Protein AF-0000000085276995 (afdb_homodimer)

Sequence (482 aa):
GLDKDREGLTKMKKVVKVMHSTGQGYVGSEVDMSDALRKLGDTGGRPEDKALGEAFHKFAVVIREHSQLLQQLITNQRNNLLHPLDSVLKGDLKGVKGDLKQPFEKAAKVYDAKFAKIEKEMKQQAKEAGFFKLEVDAAEIAEEMSKERKMFQLQMCDYLIKVNEIKTKKGVEFLQKLVEYYHAYCKYFEEGMKTWAHFGSYVSELSEKLRDVRHRQEEERRHLLATRKIISNSLSAEVKPGLDKDREGLTKMKKVVKVMHSTGQGYVGSEVDMSDALRKLGDTGGRPEDKALGEAFHKFAVVIREHSQLLQQLITNQRNNLLHPLDSVLKGDLKGVKGDLKQPFEKAAKVYDAKFAKIEKEMKQQAKEAGFFKLEVDAAEIAEEMSKERKMFQLQMCDYLIKVNEIKTKKGVEFLQKLVEYYHAYCKYFEEGMKTWAHFGSYVSELSEKLRDVRHRQEEERRHLLATRKIISNSLSAEVKP

Organism: Cherax quadricarinatus (NCBI:txid27406)

pLDDT: mean 89.67, std 9.66, range [50.62, 98.44]

Foldseek 3Di:
DLVVLLVVLVVQLVVLVVVLVVLVVVLVVLLVQLVVLQVVLVPDDDPLCNLVSVVSNLVSVLSNVLSVLSNQLSVLSCVLANVLSVCLNVPLSVQVPPPQVVQLVVLVVVLVVLLVVVVVVQVVVCVVVVNPDSPPPPVVSCVVSVVSVVSNVVSVVSNVVSVVVSCCSSPVSSVVSVVVSVVSVVVSVVVSVVSVVVCVVVVVVSVVSVVVVVVVVVVVVVVVVVVVVVVVVVVVVVPDD/DLVVLLVVLVVQLVVLVVVLVVLVVVLVVLLVQLVVLQVVLVPDDDPLCNLVSVVSNLVSVLSNVLSVLSNQLSVLSCVLANVLSVCLNVPLSVQVPPPQVVQLVVLVVVLVVLLVVVVVVQVVVCVVVVNPDSPPPPVVSCVVSVVSVVSNVVSVVSNVVSVVVSCCSSPVVSVVSVVVSVVSVVVSVVVSVVSVVVCVVVVVVSVVSVVVVVVVVVVVVVVVVVVVVVVVVVVVVVPDD

Radius of gyration: 40.92 Å; Cα contacts (8 Å, |Δi|>4): 448; chains: 2; bounding box: 48×136×98 Å

Solvent-accessible surface area (backbone atoms only — not comparable to full-atom values): 24206 Å² total; per-residue (Å²): 108,72,66,58,51,48,52,48,49,51,52,40,37,52,34,47,50,51,28,41,52,26,38,51,46,26,33,52,26,35,44,48,40,16,52,42,30,37,50,52,25,60,54,81,65,58,78,88,43,48,66,54,24,53,51,29,38,52,50,15,50,53,40,38,52,49,29,52,48,51,45,51,44,42,50,47,45,41,61,43,50,37,49,57,42,49,49,46,48,66,56,70,51,62,35,41,74,56,69,46,44,39,58,33,51,50,30,48,48,55,33,49,50,52,51,51,51,52,54,50,51,47,50,50,50,24,56,71,70,68,43,85,73,68,78,73,54,62,66,58,52,50,61,72,39,41,67,43,48,46,50,27,51,42,34,45,35,54,39,50,47,51,50,52,51,50,51,41,47,70,40,53,51,43,50,50,27,51,51,51,45,49,51,44,50,49,51,42,30,54,54,48,40,51,53,50,53,61,49,44,65,53,48,60,54,45,56,53,51,42,51,52,52,48,48,52,52,50,50,51,46,50,52,40,52,51,50,35,51,54,43,53,54,54,52,56,60,69,69,58,128,107,72,66,57,50,48,52,49,49,50,51,40,37,52,34,46,50,49,28,41,52,27,38,50,46,26,34,51,27,36,44,49,39,18,53,42,30,36,51,53,24,60,53,81,65,57,79,87,43,47,66,55,23,51,50,28,38,52,51,14,50,53,40,39,52,49,27,52,48,51,46,52,43,42,51,47,45,41,62,42,49,37,50,56,44,50,49,46,49,66,55,72,51,62,34,41,74,57,68,46,45,40,59,32,52,50,29,47,48,55,33,51,50,50,50,51,51,50,52,50,52,47,51,51,51,22,56,74,69,69,42,86,72,68,77,74,55,63,67,57,52,49,61,73,38,40,66,44,50,45,50,28,51,43,32,44,36,54,37,52,48,50,50,50,51,51,51,41,47,70,39,53,52,41,50,50,27,51,51,52,45,47,50,43,50,52,49,44,32,54,53,49,40,52,54,53,55,60,48,46,64,53,48,60,55,46,56,55,51,41,52,52,51,49,50,52,52,49,49,52,44,51,53,41,52,52,51,36,53,53,43,52,53,55,52,57,59,68,68,58,130

InterPro domains:
  IPR004148 BAR domain [PF16746] (7-224)
  IPR027267 AH/BAR domain superfamily [G3DSA:1.20.1270.60] (1-236)
  IPR027267 AH/BAR domain superfamily [SSF103657] (2-225)
  IPR043593 Arf-GAP with SH3 domain, ANK repeat and PH domain-containing protein [PTHR45854] (2-240)

Nearest PDB structures (foldseek):
  8a1g-assembly2_B  TM=7.274E-01  e=6.613E-05  Homo sapiens
  4nqi-assembly1_A  TM=5.346E-01  e=1.772E-04  Dictyostelium discoideum
  1wdz-assembly1_A  TM=6.131E-01  e=1.273E-03  Homo sapiens
  4nqi-assembly1_B  TM=5.354E-01  e=7.778E-04  Dictyostelium discoideum
  3ja6-assembly1_H  TM=4.550E-01  e=5.751E-01  Escherichia coli

Structure (mmCIF, N/CA/C/O backbone):
data_AF-0000000085276995-model_v1
#
loop_
_entity.id
_entity.type
_entity.pdbx_description
1 polymer 'BAR domain-containing protein'
#
loop_
_atom_site.group_PDB
_atom_site.id
_atom_site.type_symbol
_atom_site.label_atom_id
_atom_site.label_alt_id
_atom_site.label_comp_id
_atom_site.label_asym_id
_atom_site.label_entity_id
_atom_site.label_seq_id
_atom_site.pdbx_PDB_ins_code
_atom_site.Cartn_x
_atom_site.Cartn_y
_atom_site.Cartn_z
_atom_site.occupancy
_atom_site.B_iso_or_equiv
_atom_site.auth_seq_id
_atom_site.auth_comp_id
_atom_site.auth_asym_id
_atom_site.auth_atom_id
_atom_site.pdbx_PDB_model_num
ATOM 1 N N . GLY A 1 1 ? 4.07 26.172 21.719 1 76.19 1 GLY A N 1
ATOM 2 C CA . GLY A 1 1 ? 4.562 27.328 20.984 1 76.19 1 GLY A CA 1
ATOM 3 C C . GLY A 1 1 ? 4.844 27.016 19.516 1 76.19 1 GLY A C 1
ATOM 4 O O . GLY A 1 1 ? 4.613 25.906 19.062 1 76.19 1 GLY A O 1
ATOM 5 N N . LEU A 1 2 ? 5.238 27.984 18.734 1 81 2 LEU A N 1
ATOM 6 C CA . LEU A 1 2 ? 5.449 27.906 17.281 1 81 2 LEU A CA 1
ATOM 7 C C . LEU A 1 2 ? 6.535 26.875 16.953 1 81 2 LEU A C 1
ATOM 9 O O . LEU A 1 2 ? 6.484 26.234 15.906 1 81 2 LEU A O 1
ATOM 13 N N . ASP A 1 3 ? 7.43 26.688 17.859 1 81.31 3 ASP A N 1
ATOM 14 C CA . ASP A 1 3 ? 8.508 25.719 17.641 1 81.31 3 ASP A CA 1
ATOM 15 C C . ASP A 1 3 ? 7.984 24.297 17.703 1 81.31 3 ASP A C 1
ATOM 17 O O . ASP A 1 3 ? 8.383 23.438 16.891 1 81.31 3 ASP A O 1
ATOM 21 N N . LYS A 1 4 ? 7.211 24.062 18.672 1 83.12 4 LYS A N 1
ATOM 22 C CA . LYS A 1 4 ? 6.609 22.734 18.797 1 83.12 4 LYS A CA 1
ATOM 23 C C . LYS A 1 4 ? 5.703 22.438 17.609 1 83.12 4 LYS A C 1
ATOM 25 O O . LYS A 1 4 ? 5.66 21.297 17.125 1 83.12 4 LYS A O 1
ATOM 30 N N . ASP A 1 5 ? 5.016 23.438 17.156 1 85.06 5 ASP A N 1
ATOM 31 C CA . ASP A 1 5 ? 4.156 23.297 15.984 1 85.06 5 ASP A CA 1
ATOM 32 C C . ASP A 1 5 ? 4.973 22.938 14.742 1 85.06 5 ASP A C 1
ATOM 34 O O . ASP A 1 5 ? 4.582 22.062 13.969 1 85.06 5 ASP A O 1
ATOM 38 N N . ARG A 1 6 ? 6.078 23.641 14.602 1 87.44 6 ARG A N 1
ATOM 39 C CA . ARG A 1 6 ? 6.953 23.391 13.469 1 87.44 6 ARG A CA 1
ATOM 40 C C . ARG A 1 6 ? 7.48 21.953 13.5 1 87.44 6 ARG A C 1
ATOM 42 O O . ARG A 1 6 ? 7.52 21.281 12.469 1 87.44 6 ARG A O 1
ATOM 49 N N . GLU A 1 7 ? 7.836 21.531 14.656 1 88.5 7 GLU A N 1
ATOM 50 C CA . GLU A 1 7 ? 8.359 20.172 14.805 1 88.5 7 GLU A CA 1
ATOM 51 C C . GLU A 1 7 ? 7.301 19.125 14.477 1 88.5 7 GLU A C 1
ATOM 53 O O . GLU A 1 7 ? 7.582 18.156 13.773 1 88.5 7 GLU A O 1
ATOM 58 N N . GLY A 1 8 ? 6.133 19.344 15.023 1 90.12 8 GLY A N 1
ATOM 59 C CA . GLY A 1 8 ? 5.043 18.406 14.766 1 90.12 8 GLY A CA 1
ATOM 60 C C . GLY A 1 8 ? 4.656 18.344 13.305 1 90.12 8 GLY A C 1
ATOM 61 O O . GLY A 1 8 ? 4.441 17.25 12.766 1 90.12 8 GLY A O 1
ATOM 62 N N . LEU A 1 9 ? 4.605 19.453 12.664 1 92.19 9 LEU A N 1
ATOM 63 C CA . LEU A 1 9 ? 4.227 19.516 11.258 1 92.19 9 LEU A CA 1
ATOM 64 C C . LEU A 1 9 ? 5.332 18.938 10.375 1 92.19 9 LEU A C 1
ATOM 66 O O . LEU A 1 9 ? 5.055 18.328 9.344 1 92.19 9 LEU A O 1
ATOM 70 N N . THR A 1 10 ? 6.551 19.203 10.797 1 93.31 10 THR A N 1
ATOM 71 C CA . THR A 1 10 ? 7.68 18.641 10.062 1 93.31 10 THR A CA 1
ATOM 72 C C . THR A 1 10 ? 7.652 17.109 10.102 1 93.31 10 THR A C 1
ATOM 74 O O . THR A 1 10 ? 7.879 16.453 9.086 1 93.31 10 THR A O 1
ATOM 77 N N . LYS A 1 11 ? 7.383 16.625 11.273 1 94.94 11 LYS A N 1
ATOM 78 C CA . LYS A 1 11 ? 7.266 15.18 11.414 1 94.94 11 LYS A CA 1
ATOM 79 C C . LYS A 1 11 ? 6.117 14.641 10.562 1 94.94 11 LYS A C 1
ATOM 81 O O . LYS A 1 11 ? 6.262 13.617 9.891 1 94.94 11 LYS A O 1
ATOM 86 N N . MET A 1 12 ? 5.02 15.297 10.594 1 95.56 12 MET A N 1
ATOM 87 C CA . MET A 1 12 ? 3.867 14.883 9.797 1 95.56 12 MET A CA 1
ATOM 88 C C . MET A 1 12 ? 4.207 14.875 8.312 1 95.56 12 MET A C 1
ATOM 90 O O . MET A 1 12 ? 3.85 13.938 7.594 1 95.56 12 MET A O 1
ATOM 94 N N . LYS A 1 13 ? 4.828 15.906 7.879 1 95.5 13 LYS A N 1
ATOM 95 C CA . LYS A 1 13 ? 5.227 15.984 6.477 1 95.5 13 LYS A CA 1
ATOM 96 C C . LYS A 1 13 ? 6.102 14.797 6.086 1 95.5 13 LYS A C 1
ATOM 98 O O . LYS A 1 13 ? 5.902 14.195 5.031 1 95.5 13 LYS A O 1
ATOM 103 N N . LYS A 1 14 ? 7.059 14.484 6.93 1 96.81 14 LYS A N 1
ATOM 104 C CA . LYS A 1 14 ? 7.957 13.367 6.664 1 96.81 14 LYS A CA 1
ATOM 105 C C . LYS A 1 14 ? 7.188 12.055 6.559 1 96.81 14 LYS A C 1
ATOM 107 O O . LYS A 1 14 ? 7.434 11.258 5.656 1 96.81 14 LYS A O 1
ATOM 112 N N . VAL A 1 15 ? 6.336 11.867 7.473 1 97.06 15 VAL A N 1
ATOM 113 C CA . VAL A 1 15 ? 5.547 10.641 7.516 1 97.06 15 VAL A CA 1
ATOM 114 C C . VAL A 1 15 ? 4.691 10.531 6.254 1 97.06 15 VAL A C 1
ATOM 116 O O . VAL A 1 15 ? 4.594 9.461 5.652 1 97.06 15 VAL A O 1
ATOM 119 N N . VAL A 1 16 ? 4.023 11.617 5.883 1 96.88 16 VAL A N 1
ATOM 120 C CA . VAL A 1 16 ? 3.168 11.625 4.699 1 96.88 16 VAL A CA 1
ATOM 121 C C . VAL A 1 16 ? 4.008 11.359 3.453 1 96.88 16 VAL A C 1
ATOM 123 O O . VAL A 1 16 ? 3.568 10.648 2.545 1 96.88 16 VAL A O 1
ATOM 126 N N . LYS A 1 17 ? 5.18 11.93 3.408 1 96.88 17 LYS A N 1
ATOM 127 C CA . LYS A 1 17 ? 6.086 11.703 2.285 1 96.88 17 LYS A CA 1
ATOM 128 C C . LYS A 1 17 ? 6.469 10.227 2.176 1 96.88 17 LYS A C 1
ATOM 130 O O . LYS A 1 17 ? 6.473 9.664 1.081 1 96.88 17 LYS A O 1
ATOM 135 N N . VAL A 1 18 ? 6.844 9.609 3.242 1 97.56 18 VAL A N 1
ATOM 136 C CA . VAL A 1 18 ? 7.203 8.195 3.27 1 97.56 18 VAL A CA 1
ATOM 137 C C . VAL A 1 18 ? 6 7.348 2.863 1 97.56 18 VAL A C 1
ATOM 139 O O . VAL A 1 18 ? 6.137 6.379 2.115 1 97.56 18 VAL A O 1
ATOM 142 N N . MET A 1 19 ? 4.828 7.656 3.373 1 97.06 19 MET A N 1
ATOM 143 C CA . MET A 1 19 ? 3.605 6.938 3.021 1 97.06 19 MET A CA 1
ATOM 144 C C . MET A 1 19 ? 3.35 7 1.52 1 97.06 19 MET A C 1
ATOM 146 O O . MET A 1 19 ? 2.938 6.012 0.913 1 97.06 19 MET A O 1
ATOM 150 N N . HIS A 1 20 ? 3.537 8.188 0.96 1 97.12 20 HIS A N 1
ATOM 151 C CA . HIS A 1 20 ? 3.387 8.32 -0.484 1 97.12 20 HIS A CA 1
ATOM 152 C C . HIS A 1 20 ? 4.348 7.395 -1.223 1 97.12 20 HIS A C 1
ATOM 154 O O . HIS A 1 20 ? 3.951 6.699 -2.162 1 97.12 20 HIS A O 1
ATOM 160 N N . SER A 1 21 ? 5.59 7.406 -0.81 1 97.88 21 SER A N 1
ATOM 161 C CA . SER A 1 21 ? 6.617 6.605 -1.469 1 97.88 21 SER A CA 1
ATOM 162 C C . SER A 1 21 ? 6.328 5.113 -1.325 1 97.88 21 SER A C 1
ATOM 164 O O . SER A 1 21 ? 6.434 4.359 -2.295 1 97.88 21 SER A O 1
ATOM 166 N N . THR A 1 22 ? 6.043 4.691 -0.15 1 97.88 22 THR A N 1
ATOM 167 C CA . THR A 1 22 ? 5.734 3.285 0.078 1 97.88 22 THR A CA 1
ATOM 168 C C . THR A 1 22 ? 4.457 2.887 -0.654 1 97.88 22 THR A C 1
ATOM 170 O O . THR A 1 22 ? 4.359 1.78 -1.187 1 97.88 22 THR A O 1
ATOM 173 N N . GLY A 1 23 ? 3.453 3.773 -0.646 1 97.81 23 GLY A N 1
ATOM 174 C CA . GLY A 1 23 ? 2.248 3.525 -1.418 1 97.81 23 GLY A CA 1
ATOM 175 C C . GLY A 1 23 ? 2.514 3.346 -2.9 1 97.81 23 GLY A C 1
ATOM 176 O O . GLY A 1 23 ? 1.972 2.434 -3.529 1 97.81 23 GLY A O 1
ATOM 177 N N . GLN A 1 24 ? 3.4 4.199 -3.43 1 98 24 GLN A N 1
ATOM 178 C CA . GLN A 1 24 ? 3.779 4.09 -4.836 1 98 24 GLN A CA 1
ATOM 179 C C . GLN A 1 24 ? 4.492 2.77 -5.109 1 98 24 GLN A C 1
ATOM 181 O O . GLN A 1 24 ? 4.301 2.164 -6.168 1 98 24 GLN A O 1
ATOM 186 N N . GLY A 1 25 ? 5.328 2.416 -4.172 1 98 25 GLY A N 1
ATOM 187 C CA . GLY A 1 25 ? 5.984 1.124 -4.297 1 98 25 GLY A CA 1
ATOM 188 C C . GLY A 1 25 ? 5.012 -0.039 -4.332 1 98 25 GLY A C 1
ATOM 189 O O . GLY A 1 25 ? 5.164 -0.959 -5.137 1 98 25 GLY A O 1
ATOM 190 N N . TYR A 1 26 ? 4.051 -0.033 -3.496 1 98.06 26 TYR A N 1
ATOM 191 C CA . TYR A 1 26 ? 3.037 -1.081 -3.436 1 98.06 26 TYR A CA 1
ATOM 192 C C . TYR A 1 26 ? 2.227 -1.129 -4.727 1 98.06 26 TYR A C 1
ATOM 194 O O . TYR A 1 26 ? 1.979 -2.207 -5.273 1 98.06 26 TYR A O 1
ATOM 202 N N . VAL A 1 27 ? 1.837 0.038 -5.23 1 97.94 27 VAL A N 1
ATOM 203 C CA . VAL A 1 27 ? 1.12 0.122 -6.496 1 97.94 27 VAL A CA 1
ATOM 204 C C . VAL A 1 27 ? 1.968 -0.49 -7.613 1 97.94 27 VAL A C 1
ATOM 206 O O . VAL A 1 27 ? 1.466 -1.27 -8.422 1 97.94 27 VAL A O 1
ATOM 209 N N . GLY A 1 28 ? 3.203 -0.13 -7.633 1 98.19 28 GLY A N 1
ATOM 210 C CA . GLY A 1 28 ? 4.102 -0.68 -8.641 1 98.19 28 GLY A CA 1
ATOM 211 C C . GLY A 1 28 ? 4.203 -2.193 -8.578 1 98.19 28 GLY A C 1
ATOM 212 O O . GLY A 1 28 ? 4.246 -2.857 -9.617 1 98.19 28 GLY A O 1
ATOM 213 N N . SER A 1 29 ? 4.27 -2.715 -7.406 1 97.69 29 SER A N 1
ATOM 214 C CA . SER A 1 29 ? 4.363 -4.16 -7.246 1 97.69 29 SER A CA 1
ATOM 215 C C . SER A 1 29 ? 3.09 -4.855 -7.723 1 97.69 29 SER A C 1
ATOM 217 O O . SER A 1 29 ? 3.141 -5.973 -8.234 1 97.69 29 SER A O 1
ATOM 219 N N . GLU A 1 30 ? 1.932 -4.254 -7.551 1 97.25 30 GLU A N 1
ATOM 220 C CA . GLU A 1 30 ? 0.677 -4.793 -8.062 1 97.25 30 GLU A CA 1
ATOM 221 C C . GLU A 1 30 ? 0.681 -4.84 -9.586 1 97.25 30 GLU A C 1
ATOM 223 O O . GLU A 1 30 ? 0.177 -5.793 -10.188 1 97.25 30 GLU A O 1
ATOM 228 N N . VAL A 1 31 ? 1.204 -3.777 -10.164 1 98.44 31 VAL A N 1
ATOM 229 C CA . VAL A 1 31 ? 1.314 -3.734 -11.617 1 98.44 31 VAL A CA 1
ATOM 230 C C . VAL A 1 31 ? 2.221 -4.867 -12.102 1 98.44 31 VAL A C 1
ATOM 232 O O . VAL A 1 31 ? 1.893 -5.562 -13.062 1 98.44 31 VAL A O 1
ATOM 235 N N . ASP A 1 32 ? 3.287 -5.07 -11.383 1 98.38 32 ASP A N 1
ATOM 236 C CA . ASP A 1 32 ? 4.195 -6.164 -11.719 1 98.38 32 ASP A CA 1
ATOM 237 C C . ASP A 1 32 ? 3.496 -7.516 -11.586 1 98.38 32 ASP A C 1
ATOM 239 O O . ASP A 1 32 ? 3.736 -8.422 -12.391 1 98.38 32 ASP A O 1
ATOM 243 N N . MET A 1 33 ? 2.729 -7.648 -10.609 1 97.75 33 MET A N 1
ATOM 244 C CA . MET A 1 33 ? 1.966 -8.883 -10.422 1 97.75 33 MET A CA 1
ATOM 245 C C . MET A 1 33 ? 1.011 -9.109 -11.586 1 97.75 33 MET A C 1
ATOM 247 O O . MET A 1 33 ? 0.903 -10.227 -12.094 1 97.75 33 MET A O 1
ATOM 251 N N . SER A 1 34 ? 0.311 -8.055 -11.945 1 98.25 34 SER A N 1
ATOM 252 C CA . SER A 1 34 ? -0.581 -8.148 -13.094 1 98.25 34 SER A CA 1
ATOM 253 C C . SER A 1 34 ? 0.169 -8.617 -14.336 1 98.25 34 SER A C 1
ATOM 255 O O . SER A 1 34 ? -0.296 -9.516 -15.047 1 98.25 34 SER A O 1
ATOM 257 N N . ASP A 1 35 ? 1.327 -8.062 -14.57 1 98.12 35 ASP A N 1
ATOM 258 C CA . ASP A 1 35 ? 2.135 -8.43 -15.727 1 98.12 35 ASP A CA 1
ATOM 259 C C . ASP A 1 35 ? 2.584 -9.883 -15.648 1 98.12 35 ASP A C 1
ATOM 261 O O . ASP A 1 35 ? 2.594 -10.594 -16.656 1 98.12 35 ASP A O 1
ATOM 265 N N . ALA A 1 36 ? 3.008 -10.312 -14.469 1 96.94 36 ALA A N 1
ATOM 266 C CA . ALA A 1 36 ? 3.447 -11.695 -14.281 1 96.94 36 ALA A CA 1
ATOM 267 C C . ALA A 1 36 ? 2.303 -12.672 -14.523 1 96.94 36 ALA A C 1
ATOM 269 O O . ALA A 1 36 ? 2.5 -13.727 -15.133 1 96.94 36 ALA A O 1
ATOM 270 N N . LEU A 1 37 ? 1.107 -12.359 -14.094 1 96.94 37 LEU A N 1
ATOM 271 C CA . LEU A 1 37 ? -0.066 -13.195 -14.328 1 96.94 37 LEU A CA 1
ATOM 272 C C . LEU A 1 37 ? -0.385 -13.289 -15.812 1 96.94 37 LEU A C 1
ATOM 274 O O . LEU A 1 37 ? -0.716 -14.367 -16.312 1 96.94 37 LEU A O 1
ATOM 278 N N . ARG A 1 38 ? -0.286 -12.125 -16.469 1 96.5 38 ARG A N 1
ATOM 279 C CA . ARG A 1 38 ? -0.519 -12.109 -17.906 1 96.5 38 ARG A CA 1
ATOM 280 C C . ARG A 1 38 ? 0.452 -13.039 -18.625 1 96.5 38 ARG A C 1
ATOM 282 O O . ARG A 1 38 ? 0.052 -13.797 -19.516 1 96.5 38 ARG A O 1
ATOM 289 N N . LYS A 1 39 ? 1.675 -13 -18.25 1 94.06 39 LYS A N 1
ATOM 290 C CA . LYS A 1 39 ? 2.695 -13.844 -18.859 1 94.06 39 LYS A CA 1
ATOM 291 C C . LYS A 1 39 ? 2.438 -15.32 -18.578 1 94.06 39 LYS A C 1
ATOM 293 O O . LYS A 1 39 ? 2.648 -16.172 -19.438 1 94.06 39 LYS A O 1
ATOM 298 N N . LEU A 1 40 ? 2.027 -15.633 -17.359 1 92.12 40 LEU A N 1
ATOM 299 C CA . LEU A 1 40 ? 1.672 -17 -17.016 1 92.12 40 LEU A CA 1
ATOM 300 C C . LEU A 1 40 ? 0.517 -17.5 -17.875 1 92.12 40 LEU A C 1
ATOM 302 O O . LEU A 1 40 ? 0.497 -18.656 -18.297 1 92.12 40 LEU A O 1
ATOM 306 N N . GLY A 1 41 ? -0.422 -16.625 -18.125 1 92.31 41 GLY A N 1
ATOM 307 C CA . GLY A 1 41 ? -1.552 -16.969 -18.969 1 92.31 41 GLY A CA 1
ATOM 308 C C . GLY A 1 41 ? -1.163 -17.219 -20.406 1 92.31 41 GLY A C 1
ATOM 309 O O . GLY A 1 41 ? -1.85 -17.938 -21.125 1 92.31 41 GLY A O 1
ATOM 310 N N . ASP A 1 42 ? -0.058 -16.578 -20.781 1 89.19 42 ASP A N 1
ATOM 311 C CA . ASP A 1 42 ? 0.415 -16.688 -22.156 1 89.19 42 ASP A CA 1
ATOM 312 C C . ASP A 1 42 ? 1.222 -17.969 -22.359 1 89.19 42 ASP A C 1
ATOM 314 O O . ASP A 1 42 ? 1.457 -18.391 -23.484 1 89.19 42 ASP A O 1
ATOM 318 N N . THR A 1 43 ? 1.736 -18.438 -21.141 1 78.19 43 THR A N 1
ATOM 319 C CA . THR A 1 43 ? 2.59 -19.609 -21.266 1 78.19 43 THR A CA 1
ATOM 320 C C . THR A 1 43 ? 1.791 -20.812 -21.766 1 78.19 43 THR A C 1
ATOM 322 O O . THR A 1 43 ? 0.739 -21.141 -21.219 1 78.19 43 THR A O 1
ATOM 325 N N . GLY A 1 44 ? 1.736 -21.047 -23.031 1 63.41 44 GLY A N 1
ATOM 326 C CA . GLY A 1 44 ? 1.191 -22.078 -23.891 1 63.41 44 GLY A CA 1
ATOM 327 C C . GLY A 1 44 ? 0.851 -23.359 -23.141 1 63.41 44 GLY A C 1
ATOM 328 O O . GLY A 1 44 ? 1.41 -23.625 -22.078 1 63.41 44 GLY A O 1
ATOM 329 N N . GLY A 1 45 ? -0.437 -23.891 -23.062 1 65.81 45 GLY A N 1
ATOM 330 C CA . GLY A 1 45 ? -0.918 -25.188 -22.625 1 65.81 45 GLY A CA 1
ATOM 331 C C . GLY A 1 45 ? -1.725 -25.922 -23.672 1 65.81 45 GLY A C 1
ATOM 332 O O . GLY A 1 45 ? -1.788 -25.484 -24.828 1 65.81 45 GLY A O 1
ATOM 333 N N . ARG A 1 46 ? -1.937 -27.062 -23.312 1 73.56 46 ARG A N 1
ATOM 334 C CA . ARG A 1 46 ? -2.811 -27.828 -24.188 1 73.56 46 ARG A CA 1
ATOM 335 C C . ARG A 1 46 ? -4.105 -27.078 -24.484 1 73.56 46 ARG A C 1
ATOM 337 O O . ARG A 1 46 ? -4.551 -26.266 -23.672 1 73.56 46 ARG A O 1
ATOM 344 N N . PRO A 1 47 ? -4.516 -27.172 -25.609 1 76.19 47 PRO A N 1
ATOM 345 C CA . PRO A 1 47 ? -5.785 -26.531 -25.953 1 76.19 47 PRO A CA 1
ATOM 346 C C . PRO A 1 47 ? -6.859 -26.734 -24.891 1 76.19 47 PRO A C 1
ATOM 348 O O . PRO A 1 47 ? -7.684 -25.844 -24.656 1 76.19 47 PRO A O 1
ATOM 351 N N . GLU A 1 48 ? -6.785 -27.766 -24.234 1 75 48 GLU A N 1
ATOM 352 C CA . GLU A 1 48 ? -7.809 -28.094 -23.234 1 75 48 GLU A CA 1
ATOM 353 C C . GLU A 1 48 ? -7.641 -27.25 -21.969 1 75 48 GLU A C 1
ATOM 355 O O . GLU A 1 48 ? -8.57 -27.141 -21.172 1 75 48 GLU A O 1
ATOM 360 N N . ASP A 1 49 ? -6.484 -26.656 -21.906 1 77.81 49 ASP A N 1
ATOM 361 C CA . ASP A 1 49 ? -6.195 -25.875 -20.703 1 77.81 49 ASP A CA 1
ATOM 362 C C . ASP A 1 49 ? -6.281 -24.391 -21 1 77.81 49 ASP A C 1
ATOM 364 O O . ASP A 1 49 ? -5.781 -23.562 -20.219 1 77.81 49 ASP A O 1
ATOM 368 N N . LYS A 1 50 ? -6.879 -24.078 -22.125 1 85.75 50 LYS A N 1
ATOM 369 C CA . LYS A 1 50 ? -7.004 -22.688 -22.531 1 85.75 50 LYS A CA 1
ATOM 370 C C . LYS A 1 50 ? -7.746 -21.859 -21.484 1 85.75 50 LYS A C 1
ATOM 372 O O . LYS A 1 50 ? -7.465 -20.672 -21.297 1 85.75 50 LYS A O 1
ATOM 377 N N . ALA A 1 51 ? -8.68 -22.516 -20.812 1 88.31 51 ALA A N 1
ATOM 378 C CA . ALA A 1 51 ? -9.477 -21.844 -19.797 1 88.31 51 ALA A CA 1
ATOM 379 C C . ALA A 1 51 ? -8.594 -21.344 -18.656 1 88.31 51 ALA A C 1
ATOM 381 O O . ALA A 1 51 ? -8.883 -20.312 -18.031 1 88.31 51 ALA A O 1
ATOM 382 N N . LEU A 1 52 ? -7.535 -22.031 -18.359 1 92.44 52 LEU A N 1
ATOM 383 C CA . LEU A 1 52 ? -6.617 -21.641 -17.297 1 92.44 52 LEU A CA 1
ATOM 384 C C . LEU A 1 52 ? -5.883 -20.344 -17.656 1 92.44 52 LEU A C 1
ATOM 386 O O . LEU A 1 52 ? -5.75 -19.453 -16.828 1 92.44 52 LEU A O 1
ATOM 390 N N . GLY A 1 53 ? -5.434 -20.344 -18.906 1 93.31 53 GLY A N 1
ATOM 391 C CA . GLY A 1 53 ? -4.773 -19.125 -19.359 1 93.31 53 GLY A CA 1
ATOM 392 C C . GLY A 1 53 ? -5.668 -17.906 -19.312 1 93.31 53 GLY A C 1
ATOM 393 O O . GLY A 1 53 ? -5.227 -16.828 -18.906 1 93.31 53 GLY A O 1
ATOM 394 N N . GLU A 1 54 ? -6.887 -18.062 -19.719 1 94.25 54 GLU A N 1
ATOM 395 C CA . GLU A 1 54 ? -7.863 -16.969 -19.688 1 94.25 54 GLU A CA 1
ATOM 396 C C . GLU A 1 54 ? -8.094 -16.5 -18.25 1 94.25 54 GLU A C 1
ATOM 398 O O . GLU A 1 54 ? -8.266 -15.297 -18.016 1 94.25 54 GLU A O 1
ATOM 403 N N . ALA A 1 55 ? -8.125 -17.453 -17.344 1 95.88 55 ALA A N 1
ATOM 404 C CA . ALA A 1 55 ? -8.32 -17.109 -15.938 1 95.88 55 ALA A CA 1
ATOM 405 C C . ALA A 1 55 ? -7.188 -16.219 -15.422 1 95.88 55 ALA A C 1
ATOM 407 O O . ALA A 1 55 ? -7.43 -15.219 -14.75 1 95.88 55 ALA A O 1
ATOM 408 N N . PHE A 1 56 ? -5.953 -16.562 -15.805 1 96.5 56 PHE A N 1
ATOM 409 C CA . PHE A 1 56 ? -4.805 -15.742 -15.422 1 96.5 56 PHE A CA 1
ATOM 410 C C . PHE A 1 56 ? -4.926 -14.336 -15.992 1 96.5 56 PHE A C 1
ATOM 412 O O . PHE A 1 56 ? -4.625 -13.352 -15.305 1 96.5 56 PHE A O 1
ATOM 419 N N . HIS A 1 57 ? -5.418 -14.273 -17.219 1 96.94 57 HIS A N 1
ATOM 420 C CA . HIS A 1 57 ? -5.586 -12.977 -17.859 1 96.94 57 HIS A CA 1
ATOM 421 C C . HIS A 1 57 ? -6.637 -12.141 -17.141 1 96.94 57 HIS A C 1
ATOM 423 O O . HIS A 1 57 ? -6.461 -10.93 -16.953 1 96.94 57 HIS A O 1
ATOM 429 N N . LYS A 1 58 ? -7.703 -12.742 -16.734 1 97.31 58 LYS A N 1
ATOM 430 C CA . LYS A 1 58 ? -8.766 -12.031 -16.047 1 97.31 58 LYS A CA 1
ATOM 431 C C . LYS A 1 58 ? -8.281 -11.508 -14.688 1 97.31 58 LYS A C 1
ATOM 433 O O . LYS A 1 58 ? -8.609 -10.383 -14.305 1 97.31 58 LYS A O 1
ATOM 438 N N . PHE A 1 59 ? -7.527 -12.336 -14.023 1 97.88 59 PHE A N 1
ATOM 439 C CA . PHE A 1 59 ? -6.953 -11.891 -12.758 1 97.88 59 PHE A CA 1
ATOM 4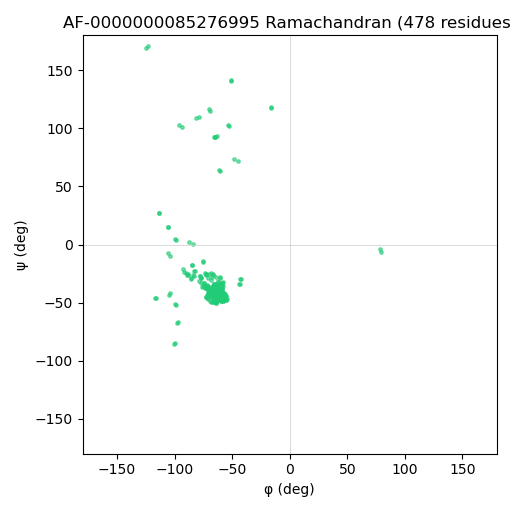40 C C . PHE A 1 59 ? -5.98 -10.742 -12.977 1 97.88 59 PHE A C 1
ATOM 442 O O . PHE A 1 59 ? -5.934 -9.797 -12.18 1 97.88 59 PHE A O 1
ATOM 449 N N . ALA A 1 60 ? -5.176 -10.891 -14.039 1 98.06 60 ALA A N 1
ATOM 450 C CA . ALA A 1 60 ? -4.242 -9.812 -14.359 1 98.06 60 ALA A CA 1
ATOM 451 C C . ALA A 1 60 ? -4.977 -8.492 -14.562 1 98.06 60 ALA A C 1
ATOM 453 O O . ALA A 1 60 ? -4.551 -7.453 -14.055 1 98.06 60 ALA A O 1
ATOM 454 N N . VAL A 1 61 ? -6.082 -8.531 -15.234 1 98.19 61 VAL A N 1
ATOM 455 C CA . VAL A 1 61 ? -6.848 -7.336 -15.57 1 98.19 61 VAL A CA 1
ATOM 456 C C . VAL A 1 61 ? -7.414 -6.711 -14.297 1 98.19 61 VAL A C 1
ATOM 458 O O . VAL A 1 61 ? -7.293 -5.504 -14.086 1 98.19 61 VAL A O 1
ATOM 461 N N . VAL A 1 62 ? -8.047 -7.52 -13.461 1 98.06 62 VAL A N 1
ATOM 462 C CA . VAL A 1 62 ? -8.711 -6.973 -12.281 1 98.06 62 VAL A CA 1
ATOM 463 C C . VAL A 1 62 ? -7.664 -6.41 -11.312 1 98.06 62 VAL A C 1
ATOM 465 O O . VAL A 1 62 ? -7.906 -5.398 -10.648 1 98.06 62 VAL A O 1
ATOM 468 N N . ILE A 1 63 ? -6.508 -7.043 -11.219 1 97.88 63 ILE A N 1
ATOM 469 C CA . ILE A 1 63 ? -5.438 -6.562 -10.352 1 97.88 63 ILE A CA 1
ATOM 470 C C . ILE A 1 63 ? -4.906 -5.23 -10.883 1 97.88 63 ILE A C 1
ATOM 472 O O . ILE A 1 63 ? -4.605 -4.32 -10.109 1 97.88 63 ILE A O 1
ATOM 476 N N . ARG A 1 64 ? -4.828 -5.145 -12.188 1 98.12 64 ARG A N 1
ATOM 477 C CA . ARG A 1 64 ? -4.426 -3.891 -12.812 1 98.12 64 ARG A CA 1
ATOM 478 C C . ARG A 1 64 ? -5.426 -2.781 -12.508 1 98.12 64 ARG A C 1
ATOM 480 O O . ARG A 1 64 ? -5.035 -1.649 -12.211 1 98.12 64 ARG A O 1
ATOM 487 N N . GLU A 1 65 ? -6.652 -3.1 -12.609 1 97.94 65 GLU A N 1
ATOM 488 C CA . GLU A 1 65 ? -7.699 -2.137 -12.289 1 97.94 65 GLU A CA 1
ATOM 489 C C . GLU A 1 65 ? -7.598 -1.671 -10.844 1 97.94 65 GLU A C 1
ATOM 491 O O . GLU A 1 65 ? -7.719 -0.477 -10.555 1 97.94 65 GLU A O 1
ATOM 496 N N . HIS A 1 66 ? -7.406 -2.625 -10.016 1 97.88 66 HIS A N 1
ATOM 497 C CA . HIS A 1 66 ? -7.266 -2.273 -8.609 1 97.88 66 HIS A CA 1
ATOM 498 C C . HIS A 1 66 ? -6.051 -1.381 -8.383 1 97.88 66 HIS A C 1
ATOM 500 O O . HIS A 1 66 ? -6.109 -0.436 -7.59 1 97.88 66 HIS A O 1
ATOM 506 N N . SER A 1 67 ? -4.934 -1.696 -9.062 1 98 67 SER A N 1
ATOM 507 C CA . SER A 1 67 ? -3.73 -0.885 -8.914 1 98 67 SER A CA 1
ATOM 508 C C . SER A 1 67 ? -3.986 0.562 -9.328 1 98 67 SER A C 1
ATOM 510 O O . SER A 1 67 ? -3.428 1.488 -8.734 1 98 67 SER A O 1
ATOM 512 N N . GLN A 1 68 ? -4.824 0.803 -10.289 1 98.19 68 GLN A N 1
ATOM 513 C CA . GLN A 1 68 ? -5.172 2.146 -10.742 1 98.19 68 GLN A CA 1
ATOM 514 C C . GLN A 1 68 ? -5.98 2.889 -9.68 1 98.19 68 GLN A C 1
ATOM 516 O O . GLN A 1 68 ? -5.789 4.086 -9.469 1 98.19 68 GLN A O 1
ATOM 521 N N . LEU A 1 69 ? -6.91 2.172 -9.062 1 97.5 69 LEU A N 1
ATOM 522 C CA . LEU A 1 69 ? -7.691 2.762 -7.98 1 97.5 69 LEU A CA 1
ATOM 523 C C . LEU A 1 69 ? -6.793 3.17 -6.82 1 97.5 69 LEU A C 1
ATOM 525 O O . LEU A 1 69 ? -6.938 4.266 -6.273 1 97.5 69 LEU A O 1
ATOM 529 N N . LEU A 1 70 ? -5.902 2.264 -6.5 1 97.56 70 LEU A N 1
ATOM 530 C CA . LEU A 1 70 ? -4.969 2.537 -5.414 1 97.56 70 LEU A CA 1
ATOM 531 C C . LEU A 1 70 ? -4.066 3.721 -5.758 1 97.56 70 LEU A C 1
ATOM 533 O O . LEU A 1 70 ? -3.77 4.551 -4.895 1 97.56 70 LEU A O 1
ATOM 537 N N . GLN A 1 71 ? -3.641 3.795 -7.004 1 98.12 71 GLN A N 1
ATOM 538 C CA . GLN A 1 71 ? -2.816 4.906 -7.465 1 98.12 71 GLN A CA 1
ATOM 539 C C . GLN A 1 71 ? -3.531 6.242 -7.27 1 98.12 71 GLN A C 1
ATOM 541 O O . GLN A 1 71 ? -2.908 7.234 -6.895 1 98.12 71 GLN A O 1
ATOM 546 N N . GLN A 1 72 ? -4.809 6.242 -7.559 1 97.69 72 GLN A N 1
ATOM 547 C CA . GLN A 1 72 ? -5.598 7.457 -7.371 1 97.69 72 GLN A CA 1
ATOM 548 C C . GLN A 1 72 ? -5.637 7.867 -5.902 1 97.69 72 GLN A C 1
ATOM 550 O O . GLN A 1 72 ? -5.539 9.055 -5.582 1 97.69 72 GLN A O 1
ATOM 555 N N . LEU A 1 73 ? -5.785 6.938 -5.02 1 97.19 73 LEU A N 1
ATOM 556 C CA . LEU A 1 73 ? -5.801 7.211 -3.588 1 97.19 73 LEU A CA 1
ATOM 557 C C . LEU A 1 73 ? -4.465 7.781 -3.127 1 97.19 73 LEU A C 1
ATOM 559 O O . LEU A 1 73 ? -4.434 8.766 -2.379 1 97.19 73 LEU A O 1
ATOM 563 N N . ILE A 1 74 ? -3.369 7.203 -3.584 1 97.12 74 ILE A N 1
ATOM 564 C CA . ILE A 1 74 ? -2.027 7.629 -3.201 1 97.12 74 ILE A CA 1
ATOM 565 C C . ILE A 1 74 ? -1.768 9.039 -3.723 1 97.12 74 ILE A C 1
ATOM 567 O O . ILE A 1 74 ? -1.182 9.867 -3.021 1 97.12 74 ILE A O 1
ATOM 571 N N . THR A 1 75 ? -2.246 9.289 -4.922 1 95.69 75 THR A N 1
ATOM 572 C CA . THR A 1 75 ? -2.1 10.625 -5.504 1 95.69 75 THR A CA 1
ATOM 573 C C . THR A 1 75 ? -2.893 11.656 -4.703 1 95.69 75 THR A C 1
ATOM 575 O O . THR A 1 75 ? -2.406 12.758 -4.449 1 95.69 75 THR A O 1
ATOM 578 N N . ASN A 1 76 ? -4.105 11.312 -4.34 1 94.88 76 ASN A N 1
ATOM 579 C CA . ASN A 1 76 ? -4.926 12.195 -3.52 1 94.88 76 ASN A CA 1
ATOM 580 C C . ASN A 1 76 ? -4.266 12.484 -2.176 1 94.88 76 ASN A C 1
ATOM 582 O O . ASN A 1 76 ? -4.309 13.617 -1.693 1 94.88 76 ASN A O 1
ATOM 586 N N . GLN A 1 77 ? -3.689 11.492 -1.601 1 94.44 77 GLN A N 1
ATOM 587 C CA . GLN A 1 77 ? -2.984 11.656 -0.333 1 94.44 77 GLN A CA 1
ATOM 588 C C . GLN A 1 77 ? -1.896 12.719 -0.443 1 94.44 77 GLN A C 1
ATOM 590 O O . GLN A 1 77 ? -1.807 13.617 0.401 1 94.44 77 GLN A O 1
ATOM 595 N N . ARG A 1 78 ? -1.115 12.648 -1.456 1 93.31 78 ARG A N 1
ATOM 596 C CA . ARG A 1 78 ? -0.037 13.602 -1.676 1 93.31 78 ARG A CA 1
ATOM 597 C C . ARG A 1 78 ? -0.587 15.016 -1.853 1 93.31 78 ARG A C 1
ATOM 599 O O . ARG A 1 78 ? -0.108 15.961 -1.219 1 93.31 78 ARG A O 1
ATOM 606 N N . ASN A 1 79 ? -1.606 15.117 -2.615 1 92.62 79 ASN A N 1
ATOM 607 C CA . ASN A 1 79 ? -2.172 16.422 -2.949 1 92.62 79 ASN A CA 1
ATOM 608 C C . ASN A 1 79 ? -2.873 17.047 -1.749 1 92.62 79 ASN A C 1
ATOM 610 O O . ASN A 1 79 ? -2.795 18.266 -1.546 1 92.62 79 ASN A O 1
ATOM 614 N N . ASN A 1 80 ? -3.502 16.25 -0.971 1 93.5 80 ASN A N 1
ATOM 615 C CA . ASN A 1 80 ? -4.316 16.766 0.125 1 93.5 80 ASN A CA 1
ATOM 616 C C . ASN A 1 80 ? -3.5 16.906 1.408 1 93.5 80 ASN A C 1
ATOM 618 O O . ASN A 1 80 ? -3.803 17.766 2.248 1 93.5 80 ASN A O 1
ATOM 622 N N . LEU A 1 81 ? -2.471 16.172 1.525 1 95.38 81 LEU A N 1
ATOM 623 C CA . LEU A 1 81 ? -1.79 16.188 2.814 1 95.38 81 LEU A CA 1
ATOM 624 C C . LEU A 1 81 ? -0.372 16.734 2.676 1 95.38 81 LEU A C 1
ATOM 626 O O . LEU A 1 81 ? 0.046 17.594 3.453 1 95.38 81 LEU A O 1
ATOM 630 N N . LEU A 1 82 ? 0.319 16.281 1.702 1 94 82 LEU A N 1
ATOM 631 C CA . LEU A 1 82 ? 1.728 16.656 1.59 1 94 82 LEU A CA 1
ATOM 632 C C . LEU A 1 82 ? 1.88 18.109 1.151 1 94 82 LEU A C 1
ATOM 634 O O . LEU A 1 82 ? 2.641 18.859 1.757 1 94 82 LEU A O 1
ATOM 638 N N . HIS A 1 83 ? 1.144 18.562 0.169 1 90.19 83 HIS A N 1
ATOM 639 C CA . HIS A 1 83 ? 1.297 19.906 -0.405 1 90.19 83 HIS A CA 1
ATOM 640 C C . HIS A 1 83 ? 0.956 20.984 0.614 1 90.19 83 HIS A C 1
ATOM 642 O O . HIS A 1 83 ? 1.723 21.922 0.799 1 90.19 83 HIS A O 1
ATOM 648 N N . PRO A 1 84 ? -0.135 20.844 1.314 1 89.94 84 PRO A N 1
ATOM 649 C CA . PRO A 1 84 ? -0.449 21.844 2.332 1 89.94 84 PRO A CA 1
ATOM 650 C C . PRO A 1 84 ? 0.593 21.906 3.445 1 89.94 84 PRO A C 1
ATOM 652 O O . PRO A 1 84 ? 0.928 22.984 3.928 1 89.94 84 PRO A O 1
ATOM 655 N N . LEU A 1 85 ? 1.076 20.75 3.814 1 92.19 85 LEU A N 1
ATOM 656 C CA . LEU A 1 85 ? 2.1 20.703 4.855 1 92.19 85 LEU A CA 1
ATOM 657 C C . LEU A 1 85 ? 3.379 21.391 4.387 1 92.19 85 LEU A C 1
ATOM 659 O O . LEU A 1 85 ? 4 22.141 5.145 1 92.19 85 LEU A O 1
ATOM 663 N N . ASP A 1 86 ? 3.713 21.203 3.15 1 90.06 86 ASP A N 1
ATOM 664 C CA . ASP A 1 86 ? 4.883 21.859 2.559 1 90.06 86 ASP A CA 1
ATOM 665 C C . ASP A 1 86 ? 4.723 23.375 2.535 1 90.06 86 ASP A C 1
ATOM 667 O O . ASP A 1 86 ? 5.664 24.109 2.846 1 90.06 86 ASP A O 1
ATOM 671 N N . SER A 1 87 ? 3.568 23.797 2.213 1 87 87 SER A N 1
ATOM 672 C CA . SER A 1 87 ? 3.285 25.234 2.1 1 87 87 SER A CA 1
ATOM 673 C C . SER A 1 87 ? 3.408 25.922 3.449 1 87 87 SER A C 1
ATOM 675 O O . SER A 1 87 ? 4.012 27 3.549 1 87 87 SER A O 1
ATOM 677 N N . VAL A 1 88 ? 2.893 25.312 4.504 1 87.06 88 VAL A N 1
ATOM 678 C CA . VAL A 1 88 ? 2.914 25.906 5.832 1 87.06 88 VAL A CA 1
ATOM 679 C C . VAL A 1 88 ? 4.348 25.953 6.355 1 87.06 88 VAL A C 1
ATOM 681 O O . VAL A 1 88 ? 4.773 26.953 6.941 1 87.06 88 VAL A O 1
ATOM 684 N N . LEU A 1 89 ? 5.074 24.969 6.133 1 88.94 89 LEU A N 1
ATOM 685 C CA . LEU A 1 89 ? 6.422 24.844 6.676 1 88.94 89 LEU A CA 1
ATOM 686 C C . LEU A 1 89 ? 7.391 25.75 5.918 1 88.94 89 LEU A C 1
ATOM 688 O O . LEU A 1 89 ? 8.297 26.328 6.516 1 88.94 89 LEU A O 1
ATOM 692 N N . LYS A 1 90 ? 7.23 25.922 4.633 1 85.31 90 LYS A N 1
ATOM 693 C CA . LYS A 1 90 ? 8.125 26.75 3.816 1 85.31 90 LYS A CA 1
ATOM 694 C C . LYS A 1 90 ? 7.742 28.219 3.893 1 85.31 90 LYS A C 1
ATOM 696 O O . LYS A 1 90 ? 8.594 29.094 3.725 1 85.31 90 LYS A O 1
ATOM 701 N N . GLY A 1 91 ? 6.523 28.484 4.148 1 80.56 91 GLY A N 1
ATOM 702 C CA . GLY A 1 91 ? 6.055 29.859 4.199 1 80.56 91 GLY A CA 1
ATOM 703 C C . GLY A 1 91 ? 5.996 30.422 5.609 1 80.56 91 GLY A C 1
ATOM 704 O O . GLY A 1 91 ? 6.938 31.078 6.062 1 80.56 91 GLY A O 1
ATOM 705 N N . ASP A 1 92 ? 5.203 29.953 6.34 1 72.69 92 ASP A N 1
ATOM 706 C CA . ASP A 1 92 ? 4.824 30.609 7.59 1 72.69 92 ASP A CA 1
ATOM 707 C C . ASP A 1 92 ? 5.785 30.234 8.719 1 72.69 92 ASP A C 1
ATOM 709 O O . ASP A 1 92 ? 6.043 31.047 9.609 1 72.69 92 ASP A O 1
ATOM 713 N N . LEU A 1 93 ? 6.344 29.031 8.617 1 76.75 93 LEU A N 1
ATOM 714 C CA . LEU A 1 93 ? 7.117 28.578 9.766 1 76.75 93 LEU A CA 1
ATOM 715 C C . LEU A 1 93 ? 8.609 28.656 9.484 1 76.75 93 LEU A C 1
ATOM 717 O O . LEU A 1 93 ? 9.43 28.5 10.398 1 76.75 93 LEU A O 1
ATOM 721 N N . LYS A 1 94 ? 9.078 28.953 8.242 1 70.31 94 LYS A N 1
ATOM 722 C CA . LYS A 1 94 ? 10.5 29.062 7.926 1 70.31 94 LYS A CA 1
ATOM 723 C C . LYS A 1 94 ? 11.156 30.188 8.742 1 70.31 94 LYS A C 1
ATOM 725 O O . LYS A 1 94 ? 12.281 30.031 9.211 1 70.31 94 LYS A O 1
ATOM 730 N N . GLY A 1 95 ? 10.461 31.25 8.992 1 66.69 95 GLY A N 1
ATOM 731 C CA . GLY A 1 95 ? 11.109 32.406 9.578 1 66.69 95 GLY A CA 1
ATOM 732 C C . GLY A 1 95 ? 10.641 32.719 10.992 1 66.69 95 GLY A C 1
ATOM 733 O O . GLY A 1 95 ? 10.734 33.844 11.453 1 66.69 95 GLY A O 1
ATOM 734 N N . VAL A 1 96 ? 10.18 31.703 11.719 1 67.5 96 VAL A N 1
ATOM 735 C CA . VAL A 1 96 ? 9.586 31.953 13.023 1 67.5 96 VAL A CA 1
ATOM 736 C C . VAL A 1 96 ? 10.617 32.562 13.953 1 67.5 96 VAL A C 1
ATOM 738 O O . VAL A 1 96 ? 10.352 33.594 14.594 1 67.5 96 VAL A O 1
ATOM 741 N N . LYS A 1 97 ? 11.773 32.062 13.922 1 63.69 97 LYS A N 1
ATOM 742 C CA . LYS A 1 97 ? 12.758 32.625 14.844 1 63.69 97 LYS A CA 1
ATOM 743 C C . LYS A 1 97 ? 13.297 33.969 14.336 1 63.69 97 LYS A C 1
ATOM 745 O O . LYS A 1 97 ? 13.531 34.875 15.117 1 63.69 97 LYS A O 1
ATOM 750 N N . GLY A 1 98 ? 13.383 34.094 13.133 1 71.25 98 GLY A N 1
ATOM 751 C CA . GLY A 1 98 ? 14.008 35.281 12.578 1 71.25 98 GLY A CA 1
ATOM 752 C C . GLY A 1 98 ? 13.008 36.344 12.133 1 71.25 98 GLY A C 1
ATOM 753 O O . GLY A 1 98 ? 12.812 37.344 12.812 1 71.25 98 GLY A O 1
ATOM 754 N N . ASP A 1 99 ? 12.203 35.969 11.445 1 72.5 99 ASP A N 1
ATOM 755 C CA . ASP A 1 99 ? 11.398 36.969 10.727 1 72.5 99 ASP A CA 1
ATOM 756 C C . ASP A 1 99 ? 10.148 37.312 11.516 1 72.5 99 ASP A C 1
ATOM 758 O O . ASP A 1 99 ? 9.672 38.469 11.438 1 72.5 99 ASP A O 1
ATOM 762 N N . LEU A 1 100 ? 9.758 36.406 12.43 1 77.19 100 LEU A N 1
ATOM 763 C CA . LEU A 1 100 ? 8.477 36.656 13.086 1 77.19 100 LEU A CA 1
ATOM 764 C C . LEU A 1 100 ? 8.703 37.156 14.508 1 77.19 100 LEU A C 1
ATOM 766 O O . LEU A 1 100 ? 8.141 38.188 14.898 1 77.19 100 LEU A O 1
ATOM 770 N N . LYS A 1 101 ? 9.578 36.625 15.266 1 81.44 101 LYS A N 1
ATOM 771 C CA . LYS A 1 101 ? 9.758 36.938 16.688 1 81.44 101 LYS A CA 1
ATOM 772 C C . LYS A 1 101 ? 10.734 38.094 16.859 1 81.44 101 LYS A C 1
ATOM 774 O O . LYS A 1 101 ? 10.617 38.875 17.812 1 81.44 101 LYS A O 1
ATOM 779 N N . GLN A 1 102 ? 11.602 38.281 15.961 1 87.69 102 GLN A N 1
ATOM 780 C CA . GLN A 1 102 ? 12.695 39.219 16.141 1 87.69 102 GLN A CA 1
ATOM 781 C C . GLN A 1 102 ? 12.18 40.656 16.172 1 87.69 102 GLN A C 1
ATOM 783 O O . GLN A 1 102 ? 12.57 41.438 17.047 1 87.69 102 GLN A O 1
ATOM 788 N N . PRO A 1 103 ? 11.359 41.031 15.203 1 88.31 103 PRO A N 1
ATOM 789 C CA . PRO A 1 103 ? 10.844 42.406 15.273 1 88.31 103 PRO A CA 1
ATOM 790 C C . PRO A 1 103 ? 10.078 42.688 16.562 1 88.31 103 PRO A C 1
ATOM 792 O O . PRO A 1 103 ? 10.188 43.781 17.125 1 88.31 103 PRO A O 1
ATOM 795 N N . PHE A 1 104 ? 9.367 41.75 16.984 1 88.31 104 PHE A N 1
ATOM 796 C CA . PHE A 1 104 ? 8.609 41.875 18.219 1 88.31 104 PHE A CA 1
ATOM 797 C C . PHE A 1 104 ? 9.539 42 19.422 1 88.31 104 PHE A C 1
ATOM 799 O O . PHE A 1 104 ? 9.359 42.875 20.25 1 88.31 104 PHE A O 1
ATOM 806 N N . GLU A 1 105 ? 10.523 41.188 19.484 1 89.12 105 GLU A N 1
ATOM 807 C CA . GLU A 1 105 ? 11.484 41.188 20.578 1 89.12 105 GLU A CA 1
ATOM 808 C C . GLU A 1 105 ? 12.297 42.5 20.594 1 89.12 105 GLU A C 1
ATOM 810 O O . GLU A 1 105 ? 12.586 43.031 21.656 1 89.12 105 GLU A O 1
ATOM 815 N N . LYS A 1 106 ? 12.656 42.938 19.406 1 92.25 106 LYS A N 1
ATOM 816 C CA . LYS A 1 106 ? 13.406 44.188 19.297 1 92.25 106 LYS A CA 1
ATOM 817 C C . LYS A 1 106 ? 12.586 45.344 19.797 1 92.25 106 LYS A C 1
ATOM 819 O O . LYS A 1 106 ? 13.102 46.219 20.531 1 92.25 106 LYS A O 1
ATOM 824 N N . ALA A 1 107 ? 11.344 45.375 19.375 1 92.25 107 ALA A N 1
ATOM 825 C CA . ALA A 1 107 ? 10.469 46.469 19.812 1 92.25 107 ALA A CA 1
ATOM 826 C C . ALA A 1 107 ? 10.25 46.406 21.328 1 92.25 107 ALA A C 1
ATOM 828 O O . ALA A 1 107 ? 10.18 47.469 21.984 1 92.25 107 ALA A O 1
ATOM 829 N N . ALA A 1 108 ? 10.156 45.219 21.844 1 90.81 108 ALA A N 1
ATOM 830 C CA . ALA A 1 108 ? 10 45.031 23.281 1 90.81 108 ALA A CA 1
ATOM 831 C C . ALA A 1 108 ? 11.234 45.531 24.047 1 90.81 108 ALA A C 1
ATOM 833 O O . ALA A 1 108 ? 11.109 46.188 25.078 1 90.81 108 ALA A O 1
ATOM 834 N N . LYS A 1 109 ? 12.383 45.281 23.5 1 94.19 109 LYS A N 1
ATOM 835 C CA . LYS A 1 109 ? 13.633 45.75 24.109 1 94.19 109 LYS A CA 1
ATOM 836 C C . LYS A 1 109 ? 13.758 47.25 24.078 1 94.19 109 LYS A C 1
ATOM 838 O O . LYS A 1 109 ? 14.203 47.875 25.047 1 94.19 109 LYS A O 1
ATOM 843 N N . VAL A 1 110 ? 13.438 47.875 22.938 1 93.5 110 VAL A N 1
ATOM 844 C CA . VAL A 1 110 ? 13.508 49.312 22.781 1 93.5 110 VAL A CA 1
ATOM 845 C C . VAL A 1 110 ? 12.562 50 23.766 1 93.5 110 VAL A C 1
ATOM 847 O O . VAL A 1 110 ? 12.906 51 24.375 1 93.5 110 VAL A O 1
ATOM 850 N N . TYR A 1 111 ? 11.406 49.438 23.922 1 91.75 111 TYR A N 1
ATOM 851 C CA . TYR A 1 111 ? 10.414 49.938 24.859 1 91.75 111 TYR A CA 1
ATOM 852 C C . TYR A 1 111 ? 10.922 49.844 26.297 1 91.75 111 TYR A C 1
ATOM 854 O O . TYR A 1 111 ? 10.867 50.812 27.031 1 91.75 111 TYR A O 1
ATOM 862 N N . ASP A 1 112 ? 11.484 48.719 26.672 1 92.75 112 ASP A N 1
ATOM 863 C CA . ASP A 1 112 ? 11.992 48.5 28.016 1 92.75 112 ASP A CA 1
ATOM 864 C C . ASP A 1 112 ? 13.188 49.406 28.297 1 92.75 112 ASP A C 1
ATOM 866 O O . ASP A 1 112 ? 13.328 49.938 29.406 1 92.75 112 ASP A O 1
ATOM 870 N N . ALA A 1 113 ? 14.047 49.531 27.328 1 93.44 113 ALA A N 1
ATOM 871 C CA . ALA A 1 113 ? 15.227 50.375 27.484 1 93.44 113 ALA A CA 1
ATOM 872 C C . ALA A 1 113 ? 14.836 51.844 27.719 1 93.44 113 ALA A C 1
ATOM 874 O O . ALA A 1 113 ? 15.43 52.531 28.547 1 93.44 113 ALA A O 1
ATOM 875 N N . LYS A 1 114 ? 13.922 52.312 26.969 1 92.38 114 LYS A N 1
ATOM 876 C CA . LYS A 1 114 ? 13.469 53.688 27.125 1 92.38 114 LYS A CA 1
ATOM 877 C C . LYS A 1 114 ? 12.805 53.875 28.484 1 92.38 114 LYS A C 1
ATOM 879 O O . LYS A 1 114 ? 13.008 54.906 29.125 1 92.38 114 LYS A O 1
ATOM 884 N N . PHE A 1 115 ? 12.047 52.875 28.859 1 88.31 115 PHE A N 1
ATOM 885 C CA . PHE A 1 115 ? 11.391 52.938 30.156 1 88.31 115 PHE A CA 1
ATOM 886 C C . PHE A 1 115 ? 12.422 53.031 31.281 1 88.31 115 PHE A C 1
ATOM 888 O O . PHE A 1 115 ? 12.281 53.812 32.219 1 88.31 115 PHE A O 1
ATOM 895 N N . ALA A 1 116 ? 13.406 52.25 31.172 1 90.19 116 ALA A N 1
ATOM 896 C CA . ALA A 1 116 ? 14.469 52.25 32.188 1 90.19 116 ALA A CA 1
ATOM 897 C C . ALA A 1 116 ? 15.203 53.594 32.219 1 90.19 116 ALA A C 1
ATOM 899 O O . ALA A 1 116 ? 15.555 54.094 33.281 1 90.19 116 ALA A O 1
ATOM 900 N N . LYS A 1 117 ? 15.422 54.125 31.047 1 91.25 117 LYS A N 1
ATOM 901 C CA . LYS A 1 117 ? 16.109 55.406 30.953 1 91.25 117 LYS A CA 1
ATOM 902 C C . LYS A 1 117 ? 15.281 56.531 31.594 1 91.25 117 LYS A C 1
ATOM 904 O O . LYS A 1 117 ? 15.812 57.344 32.344 1 91.25 117 LYS A O 1
ATOM 909 N N . ILE A 1 118 ? 14.008 56.469 31.344 1 87.62 118 ILE A N 1
ATOM 910 C CA . ILE A 1 118 ? 13.109 57.5 31.875 1 87.62 118 ILE A CA 1
ATOM 911 C C . ILE A 1 118 ? 13.016 57.344 33.406 1 87.62 118 ILE A C 1
ATOM 913 O O . ILE A 1 118 ? 13.031 58.344 34.125 1 87.62 118 ILE A O 1
ATOM 917 N N . GLU A 1 119 ? 12.945 56.125 33.812 1 83.5 119 GLU A N 1
ATOM 918 C CA . GLU A 1 119 ? 12.883 55.844 35.25 1 83.5 119 GLU A CA 1
ATOM 919 C C . GLU A 1 119 ? 14.133 56.344 35.969 1 83.5 119 GLU A C 1
ATOM 921 O O . GLU A 1 119 ? 14.055 56.969 37.031 1 83.5 119 GLU A O 1
ATOM 926 N N . LYS A 1 120 ? 15.25 56.156 35.344 1 86.31 120 LYS A N 1
ATOM 927 C CA . LYS A 1 120 ? 16.516 56.594 35.906 1 86.31 120 LYS A CA 1
ATOM 928 C C . LYS A 1 120 ? 16.609 58.125 35.969 1 86.31 120 LYS A C 1
ATOM 930 O O . LYS A 1 120 ? 17.062 58.688 36.938 1 86.31 120 LYS A O 1
ATOM 935 N N . GLU A 1 121 ? 16.188 58.719 34.875 1 85.88 121 GLU A N 1
ATOM 936 C CA . GLU A 1 121 ? 16.234 60.188 34.781 1 85.88 121 GLU A CA 1
ATOM 937 C C . GLU A 1 121 ? 15.297 60.812 35.812 1 85.88 121 GLU A C 1
ATOM 939 O O . GLU A 1 121 ? 15.633 61.844 36.406 1 85.88 121 GLU A O 1
ATOM 944 N N . MET A 1 122 ? 14.242 60.188 36.062 1 81.19 122 MET A N 1
ATOM 945 C CA . MET A 1 122 ? 13.273 60.719 37.031 1 81.19 122 MET A CA 1
ATOM 946 C C . MET A 1 122 ? 13.781 60.562 38.438 1 81.19 122 MET A C 1
ATOM 948 O O . MET A 1 122 ? 13.586 61.469 39.281 1 81.19 122 MET A O 1
ATOM 952 N N . LYS A 1 123 ? 14.398 59.531 38.656 1 81 123 LYS A N 1
ATOM 953 C CA . LYS A 1 123 ? 14.984 59.312 39.969 1 81 123 LYS A CA 1
ATOM 954 C C . LYS A 1 123 ? 16.109 60.312 40.25 1 81 123 LYS A C 1
ATOM 956 O O . LYS A 1 123 ? 16.234 60.812 41.375 1 81 123 LYS A O 1
ATOM 961 N N . GLN A 1 124 ? 16.891 60.594 39.188 1 84.88 124 GLN A N 1
ATOM 962 C CA . GLN A 1 124 ? 17.984 61.531 39.344 1 84.88 124 GLN A CA 1
ATOM 963 C C . GLN A 1 124 ? 17.453 62.938 39.562 1 84.88 124 GLN A C 1
ATOM 965 O O . GLN A 1 124 ? 17.984 63.688 40.375 1 84.88 124 GLN A O 1
ATOM 970 N N . GLN A 1 125 ? 16.453 63.25 38.844 1 82.44 125 GLN A N 1
ATOM 971 C CA . GLN A 1 125 ? 15.852 64.562 38.969 1 82.44 125 GLN A CA 1
ATOM 972 C C . GLN A 1 125 ? 15.227 64.75 40.344 1 82.44 125 GLN A C 1
ATOM 974 O O . GLN A 1 125 ? 15.32 65.812 40.938 1 82.44 125 GLN A O 1
ATOM 979 N N . ALA A 1 126 ? 14.586 63.688 40.844 1 79.31 126 ALA A N 1
ATOM 980 C CA . ALA A 1 126 ? 13.992 63.719 42.156 1 79.31 126 ALA A CA 1
ATOM 981 C C . ALA A 1 126 ? 15.062 63.875 43.25 1 79.31 126 ALA A C 1
ATOM 983 O O . ALA A 1 126 ? 14.875 64.625 44.219 1 79.31 126 ALA A O 1
ATOM 984 N N . LYS A 1 127 ? 16.078 63.219 43.031 1 80.56 127 LYS A N 1
ATOM 985 C CA . LYS A 1 127 ? 17.188 63.312 43.969 1 80.56 127 LYS A CA 1
ATOM 986 C C . LYS A 1 127 ? 17.781 64.75 44 1 80.56 127 LYS A C 1
ATOM 988 O O . LYS A 1 127 ? 18.078 65.25 45.062 1 80.56 127 LYS A O 1
ATOM 993 N N . GLU A 1 128 ? 17.938 65.25 42.844 1 82 128 GLU A N 1
ATOM 994 C CA . GLU A 1 128 ? 18.516 66.625 42.719 1 82 128 GLU A CA 1
ATOM 995 C C . GLU A 1 128 ? 17.562 67.688 43.25 1 82 128 GLU A C 1
ATOM 997 O O . GLU A 1 128 ? 18.016 68.688 43.75 1 82 128 GLU A O 1
ATOM 1002 N N . ALA A 1 129 ? 16.297 67.438 43.156 1 78.25 129 ALA A N 1
ATOM 1003 C CA . ALA A 1 129 ? 15.305 68.438 43.625 1 78.25 129 ALA A CA 1
ATOM 1004 C C . ALA A 1 129 ? 15.016 68.25 45.125 1 78.25 129 ALA A C 1
ATOM 1006 O O . ALA A 1 129 ? 14.266 69 45.719 1 78.25 129 ALA A O 1
ATOM 1007 N N . GLY A 1 130 ? 15.68 67.312 45.812 1 73.12 130 GLY A N 1
ATOM 1008 C CA . GLY A 1 130 ? 15.531 67.125 47.219 1 73.12 130 GLY A CA 1
ATOM 1009 C C . GLY A 1 130 ? 14.266 66.375 47.594 1 73.12 130 GLY A C 1
ATOM 1010 O O . GLY A 1 130 ? 13.82 66.375 48.75 1 73.12 130 GLY A O 1
ATOM 1011 N N . PHE A 1 131 ? 13.445 66.062 46.656 1 63 131 PHE A N 1
ATOM 1012 C CA . PHE A 1 131 ? 12.188 65.375 46.938 1 63 131 PHE A CA 1
ATOM 1013 C C . PHE A 1 131 ? 12.406 63.875 47.094 1 63 131 PHE A C 1
ATOM 1015 O O . PHE A 1 131 ? 13.211 63.281 46.375 1 63 131 PHE A O 1
ATOM 1022 N N . PHE A 1 132 ? 12.297 63.406 48.25 1 57.91 132 PHE A N 1
ATOM 1023 C CA . PHE A 1 132 ? 12.445 61.969 48.594 1 57.91 132 PHE A CA 1
ATOM 1024 C C . PHE A 1 132 ? 11.492 61.125 47.75 1 57.91 132 PHE A C 1
ATOM 1026 O O . PHE A 1 132 ? 11.758 59.938 47.531 1 57.91 132 PHE A O 1
ATOM 1033 N N . LYS A 1 133 ? 10.086 61.594 47.656 1 59.03 133 LYS A N 1
ATOM 1034 C CA . LYS A 1 133 ? 9.125 60.688 47.031 1 59.03 133 LYS A CA 1
ATOM 1035 C C . LYS A 1 133 ? 8.984 61 45.531 1 59.03 133 LYS A C 1
ATOM 1037 O O . LYS A 1 133 ? 8.766 62.156 45.156 1 59.03 133 LYS A O 1
ATOM 1042 N N . LEU A 1 134 ? 9.555 60.312 44.625 1 55.97 134 LEU A N 1
ATOM 1043 C CA . LEU A 1 134 ? 9.469 60.312 43.156 1 55.97 134 LEU A CA 1
ATOM 1044 C C . LEU A 1 134 ? 8.016 60.375 42.719 1 55.97 134 LEU A C 1
ATOM 1046 O O . LEU A 1 134 ? 7.242 59.438 42.938 1 55.97 134 LEU A O 1
ATOM 1050 N N . GLU A 1 135 ? 7.336 61.5 42.875 1 56.5 135 GLU A N 1
ATOM 1051 C CA . GLU A 1 135 ? 6.016 61.531 42.25 1 56.5 135 GLU A CA 1
ATOM 1052 C C . GLU A 1 135 ? 6.109 61.344 40.75 1 56.5 135 GLU A C 1
ATOM 1054 O O . GLU A 1 135 ? 6.34 62.312 40 1 56.5 135 GLU A O 1
ATOM 1059 N N . VAL A 1 136 ? 6.578 60.219 40.312 1 62 136 VAL A N 1
ATOM 1060 C CA . VAL A 1 136 ? 6.59 59.875 38.906 1 62 136 VAL A CA 1
ATOM 1061 C C . VAL A 1 136 ? 5.188 60.031 38.312 1 62 136 VAL A C 1
ATOM 1063 O O . VAL A 1 136 ? 4.242 59.375 38.781 1 62 136 VAL A O 1
ATOM 1066 N N . ASP A 1 137 ? 4.934 61.156 37.562 1 72.44 137 ASP A N 1
ATOM 1067 C CA . ASP A 1 137 ? 3.662 61.344 36.844 1 72.44 137 ASP A CA 1
ATOM 1068 C C . ASP A 1 137 ? 3.49 60.312 35.75 1 72.44 137 ASP A C 1
ATOM 1070 O O . ASP A 1 137 ? 4.133 60.438 34.688 1 72.44 137 ASP A O 1
ATOM 1074 N N . ALA A 1 138 ? 2.887 59.281 36.031 1 76.25 138 ALA A N 1
ATOM 1075 C CA . ALA A 1 138 ? 2.611 58.188 35.125 1 76.25 138 ALA A CA 1
ATOM 1076 C C . ALA A 1 138 ? 2.143 58.688 33.781 1 76.25 138 ALA A C 1
ATOM 1078 O O . ALA A 1 138 ? 2.473 58.094 32.719 1 76.25 138 ALA A O 1
ATOM 1079 N N . ALA A 1 139 ? 1.449 59.75 33.812 1 80.75 139 ALA A N 1
ATOM 1080 C CA . ALA A 1 139 ? 0.949 60.344 32.562 1 80.75 139 ALA A CA 1
ATOM 1081 C C . ALA A 1 139 ? 2.09 60.906 31.734 1 80.75 139 ALA A C 1
ATOM 1083 O O . ALA A 1 139 ? 2.082 60.781 30.5 1 80.75 139 ALA A O 1
ATOM 1084 N N . GLU A 1 140 ? 3.055 61.531 32.344 1 78.31 140 GLU A N 1
ATOM 1085 C CA . GLU A 1 140 ? 4.191 62.094 31.625 1 78.31 140 GLU A CA 1
ATOM 1086 C C . GLU A 1 140 ? 5.062 61 31.031 1 78.31 140 GLU A C 1
ATOM 1088 O O . GLU A 1 140 ? 5.551 61.125 29.906 1 78.31 140 GLU A O 1
ATOM 1093 N N . ILE A 1 141 ? 5.207 60 31.812 1 80.88 141 ILE A N 1
ATOM 1094 C CA . ILE A 1 141 ? 5.992 58.875 31.328 1 80.88 141 ILE A CA 1
ATOM 1095 C C . ILE A 1 141 ? 5.297 58.25 30.125 1 80.88 141 ILE A C 1
ATOM 1097 O O . ILE A 1 141 ? 5.941 57.906 29.125 1 80.88 141 ILE A O 1
ATOM 1101 N N . ALA A 1 142 ? 3.982 58.094 30.234 1 83 142 ALA A N 1
ATOM 1102 C CA . ALA A 1 142 ? 3.203 57.5 29.156 1 83 142 ALA A CA 1
ATOM 1103 C C . ALA A 1 142 ? 3.326 58.312 27.859 1 83 142 ALA A C 1
ATOM 1105 O O . ALA A 1 142 ? 3.393 57.75 26.766 1 83 142 ALA A O 1
ATOM 1106 N N . GLU A 1 143 ? 3.359 59.594 28.078 1 84.25 143 GLU A N 1
ATOM 1107 C CA . GLU A 1 143 ? 3.48 60.469 26.906 1 84.25 143 GLU A CA 1
ATOM 1108 C C . GLU A 1 143 ? 4.871 60.375 26.281 1 84.25 143 GLU A C 1
ATOM 1110 O O . GLU A 1 143 ? 5.004 60.344 25.062 1 84.25 143 GLU A O 1
ATOM 1115 N N . GLU A 1 144 ? 5.836 60.219 27.141 1 84.56 144 GLU A N 1
ATOM 1116 C CA . GLU A 1 144 ? 7.207 60.156 26.641 1 84.56 144 GLU A CA 1
ATOM 1117 C C . GLU A 1 144 ? 7.465 58.812 25.938 1 84.56 144 GLU A C 1
ATOM 1119 O O . GLU A 1 144 ? 8.273 58.75 25.016 1 84.56 144 GLU A O 1
ATOM 1124 N N . MET A 1 145 ? 6.695 57.875 26.359 1 89.94 145 MET A N 1
ATOM 1125 C CA . MET A 1 145 ? 6.926 56.531 25.859 1 89.94 145 MET A CA 1
ATOM 1126 C C . MET A 1 145 ? 5.961 56.188 24.734 1 89.94 145 MET A C 1
ATOM 1128 O O . MET A 1 145 ? 5.941 55.062 24.234 1 89.94 145 MET A O 1
ATOM 1132 N N . SER A 1 146 ? 5.188 57.156 24.359 1 89 146 SER A N 1
ATOM 1133 C CA . SER A 1 146 ? 4.074 56.906 23.438 1 89 146 SER A CA 1
ATOM 1134 C C . SER A 1 146 ? 4.555 56.281 22.141 1 89 146 SER A C 1
ATOM 1136 O O . SER A 1 146 ? 3.984 55.281 21.688 1 89 146 SER A O 1
ATOM 1138 N N . LYS A 1 147 ? 5.625 56.75 21.547 1 89.38 147 LYS A N 1
ATOM 1139 C CA . LYS A 1 147 ? 6.129 56.219 20.266 1 89.38 147 LYS A CA 1
ATOM 1140 C C . LYS A 1 147 ? 6.613 54.781 20.406 1 89.38 147 LYS A C 1
ATOM 1142 O O . LYS A 1 147 ? 6.25 53.938 19.609 1 89.38 147 LYS A O 1
ATOM 1147 N N . GLU A 1 148 ? 7.375 54.531 21.422 1 90.62 148 GLU A N 1
ATOM 1148 C CA . GLU A 1 148 ? 7.918 53.188 21.641 1 90.62 148 GLU A CA 1
ATOM 1149 C C . GLU A 1 148 ? 6.812 52.188 21.984 1 90.62 148 GLU A C 1
ATOM 1151 O O . GLU A 1 148 ? 6.871 51.031 21.578 1 90.62 148 GLU A O 1
ATOM 1156 N N . ARG A 1 149 ? 5.832 52.688 22.734 1 91.56 149 ARG A N 1
ATOM 1157 C CA . ARG A 1 149 ? 4.691 51.844 23.078 1 91.56 149 ARG A CA 1
ATOM 1158 C C . ARG A 1 149 ? 3.906 51.438 21.844 1 91.56 149 ARG A C 1
ATOM 1160 O O . ARG A 1 149 ? 3.557 50.281 21.672 1 91.56 149 ARG A O 1
ATOM 1167 N N . LYS A 1 150 ? 3.672 52.406 21.016 1 93.12 150 LYS A N 1
ATOM 1168 C CA . LYS A 1 150 ? 2.906 52.125 19.797 1 93.12 150 LYS A CA 1
ATOM 1169 C C . LYS A 1 150 ? 3.668 51.219 18.859 1 93.12 150 LYS A C 1
ATOM 1171 O O . LYS A 1 150 ? 3.07 50.344 18.203 1 93.12 150 LYS A O 1
ATOM 1176 N N . MET A 1 151 ? 4.934 51.375 18.797 1 92.25 151 MET A N 1
ATOM 1177 C CA . MET A 1 151 ? 5.75 50.5 17.953 1 92.25 151 MET A CA 1
ATOM 1178 C C . MET A 1 151 ? 5.719 49.062 18.469 1 92.25 151 MET A C 1
ATOM 1180 O O . MET A 1 151 ? 5.633 48.125 17.688 1 92.25 151 MET A O 1
ATOM 1184 N N . PHE A 1 152 ? 5.773 48.906 19.75 1 93.5 152 PHE A N 1
ATOM 1185 C CA . PHE A 1 152 ? 5.695 47.594 20.375 1 93.5 152 PHE A CA 1
ATOM 1186 C C . PHE A 1 152 ? 4.348 46.938 20.078 1 93.5 152 PHE A C 1
ATOM 1188 O O . PHE A 1 152 ? 4.289 45.781 19.719 1 93.5 152 PHE A O 1
ATOM 1195 N N . GLN A 1 153 ? 3.338 47.719 20.25 1 93.44 153 GLN A N 1
ATOM 1196 C CA . GLN A 1 153 ? 1.99 47.219 20.016 1 93.44 153 GLN A CA 1
ATOM 1197 C C . GLN A 1 153 ? 1.798 46.812 18.562 1 93.44 153 GLN A C 1
ATOM 1199 O O . GLN A 1 153 ? 1.145 45.812 18.266 1 93.44 153 GLN A O 1
ATOM 1204 N N . LEU A 1 154 ? 2.385 47.594 17.703 1 94.5 154 LEU A N 1
ATOM 1205 C CA . LEU A 1 154 ? 2.289 47.281 16.281 1 94.5 154 LEU A CA 1
ATOM 1206 C C . LEU A 1 154 ? 2.979 45.969 15.961 1 94.5 154 LEU A C 1
ATOM 1208 O O . LEU A 1 154 ? 2.414 45.125 15.266 1 94.5 154 LEU A O 1
ATOM 1212 N N . GLN A 1 155 ? 4.125 45.75 16.453 1 93.38 155 GLN A N 1
ATOM 1213 C CA . GLN A 1 155 ? 4.859 44.531 16.234 1 93.38 155 GLN A CA 1
ATOM 1214 C C . GLN A 1 155 ? 4.148 43.344 16.875 1 93.38 155 GLN A C 1
ATOM 1216 O O . GLN A 1 155 ? 4.18 42.219 16.344 1 93.38 155 GLN A O 1
ATOM 1221 N N . MET A 1 156 ? 3.537 43.625 18.031 1 92.81 156 MET A N 1
ATOM 1222 C CA . MET A 1 156 ? 2.764 42.562 18.703 1 92.81 156 MET A CA 1
ATOM 1223 C C . MET A 1 156 ? 1.586 42.125 17.844 1 92.81 156 MET A C 1
ATOM 1225 O O . MET A 1 156 ? 1.327 40.938 17.703 1 92.81 156 MET A O 1
ATOM 1229 N N . CYS A 1 157 ? 0.921 43.094 17.281 1 93.69 157 CYS A N 1
ATOM 1230 C CA . CYS A 1 157 ? -0.195 42.781 16.406 1 93.69 157 CYS A CA 1
ATOM 1231 C C . CYS A 1 157 ? 0.272 41.938 15.219 1 93.69 157 CYS A C 1
ATOM 1233 O O . CYS A 1 157 ? -0.351 40.938 14.875 1 93.69 157 CYS A O 1
ATOM 1235 N N . ASP A 1 158 ? 1.347 42.344 14.656 1 92.56 158 ASP A N 1
ATOM 1236 C CA . ASP A 1 158 ? 1.886 41.594 13.516 1 92.56 158 ASP A CA 1
ATOM 1237 C C . ASP A 1 158 ? 2.236 40.156 13.898 1 92.56 158 ASP A C 1
ATOM 1239 O O . ASP A 1 158 ? 1.953 39.219 13.148 1 92.56 158 ASP A O 1
ATOM 1243 N N . TYR A 1 159 ? 2.805 40.031 15.023 1 90.56 159 TYR A N 1
ATOM 1244 C CA . TYR A 1 159 ? 3.172 38.719 15.523 1 90.56 159 TYR A CA 1
ATOM 1245 C C . TYR A 1 159 ? 1.934 37.875 15.766 1 90.56 159 TYR A C 1
ATOM 1247 O O . TYR A 1 159 ? 1.868 36.719 15.328 1 90.56 159 TYR A O 1
ATOM 1255 N N . LEU A 1 160 ? 0.983 38.438 16.438 1 92 160 LEU A N 1
ATOM 1256 C CA . LEU A 1 160 ? -0.218 37.688 16.797 1 92 160 LEU A CA 1
ATOM 1257 C C . LEU A 1 160 ? -1.023 37.312 15.562 1 92 160 LEU A C 1
ATOM 1259 O O . LEU A 1 160 ? -1.656 36.25 15.531 1 92 160 LEU A O 1
ATOM 1263 N N . ILE A 1 161 ? -1.009 38.156 14.594 1 92.75 161 ILE A N 1
ATOM 1264 C CA . ILE A 1 161 ? -1.676 37.875 13.328 1 92.75 161 ILE A CA 1
ATOM 1265 C C . ILE A 1 161 ? -1.021 36.656 12.68 1 92.75 161 ILE A C 1
ATOM 1267 O O . ILE A 1 161 ? -1.711 35.719 12.219 1 92.75 161 ILE A O 1
ATOM 1271 N N . LYS A 1 162 ? 0.253 36.656 12.656 1 89.31 162 LYS A N 1
ATOM 1272 C CA . LYS A 1 162 ? 0.979 35.562 12.062 1 89.31 162 LYS A CA 1
ATOM 1273 C C . LYS A 1 162 ? 0.743 34.25 12.852 1 89.31 162 LYS A C 1
ATOM 1275 O O . LYS A 1 162 ? 0.618 33.188 12.273 1 89.31 162 LYS A O 1
ATOM 1280 N N . VAL A 1 163 ? 0.746 34.375 14.133 1 87.75 163 VAL A N 1
ATOM 1281 C CA . VAL A 1 163 ? 0.475 33.219 14.984 1 87.75 163 VAL A CA 1
ATOM 1282 C C . VAL A 1 163 ? -0.92 32.656 14.688 1 87.75 163 VAL A C 1
ATOM 1284 O O . VAL A 1 163 ? -1.119 31.453 14.633 1 87.75 163 VAL A O 1
ATOM 1287 N N . ASN A 1 164 ? -1.843 33.625 14.586 1 90.25 164 ASN A N 1
ATOM 1288 C CA . ASN A 1 164 ? -3.213 33.25 14.258 1 90.25 164 ASN A CA 1
ATOM 1289 C C . ASN A 1 164 ? -3.285 32.5 12.93 1 90.25 164 ASN A C 1
ATOM 1291 O O . ASN A 1 164 ? -4.016 31.5 12.805 1 90.25 164 ASN A O 1
ATOM 1295 N N . GLU A 1 165 ? -2.568 32.938 11.984 1 90.38 165 GLU A N 1
ATOM 1296 C CA . GLU A 1 165 ? -2.527 32.312 10.664 1 90.38 165 GLU A CA 1
ATOM 1297 C C . GLU A 1 165 ? -1.963 30.875 10.758 1 90.38 165 GLU A C 1
ATOM 1299 O O . GLU A 1 165 ? -2.504 29.953 10.156 1 90.38 165 GLU A O 1
ATOM 1304 N N . ILE A 1 166 ? -0.934 30.75 11.461 1 87.88 166 ILE A N 1
ATOM 1305 C CA . ILE A 1 166 ? -0.269 29.453 11.602 1 87.88 166 ILE A CA 1
ATOM 1306 C C 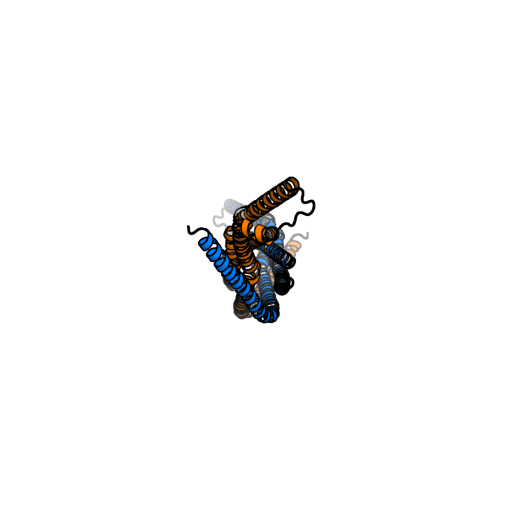. ILE A 1 166 ? -1.191 28.469 12.32 1 87.88 166 ILE A C 1
ATOM 1308 O O . ILE A 1 166 ? -1.315 27.312 11.914 1 87.88 166 ILE A O 1
ATOM 1312 N N . LYS A 1 167 ? -1.806 28.922 13.367 1 87.94 167 LYS A N 1
ATOM 1313 C CA . LYS A 1 167 ? -2.734 28.094 14.125 1 87.94 167 LYS A CA 1
ATOM 1314 C C . LYS A 1 167 ? -3.887 27.609 13.25 1 87.94 167 LYS A C 1
ATOM 1316 O O . LYS A 1 167 ? -4.32 26.469 13.352 1 87.94 167 LYS A O 1
ATOM 1321 N N . THR A 1 168 ? -4.383 28.531 12.461 1 91.44 168 THR A N 1
ATOM 1322 C CA . THR A 1 168 ? -5.484 28.203 11.57 1 91.44 168 THR A CA 1
ATOM 1323 C C . THR A 1 168 ? -5.055 27.156 10.547 1 91.44 168 THR A C 1
ATOM 1325 O O . THR A 1 168 ? -5.785 26.203 10.281 1 91.44 168 THR A O 1
ATOM 1328 N N . LYS A 1 169 ? -3.918 27.281 10.023 1 90.69 169 LYS A N 1
ATOM 1329 C CA . LYS A 1 169 ? -3.418 26.375 8.992 1 90.69 169 LYS A CA 1
ATOM 1330 C C . LYS A 1 169 ? -3.111 25 9.57 1 90.69 169 LYS A C 1
ATOM 1332 O O . LYS A 1 169 ? -3.445 23.984 8.969 1 90.69 169 LYS A O 1
ATOM 1337 N N . LYS A 1 170 ? -2.502 24.984 10.734 1 89.19 170 LYS A N 1
ATOM 1338 C CA . LYS A 1 170 ? -2.117 23.734 11.359 1 89.19 170 LYS A CA 1
ATOM 1339 C C . LYS A 1 170 ? -3.338 22.984 11.898 1 89.19 170 LYS A C 1
ATOM 1341 O O . LYS A 1 170 ? -3.322 21.766 12.023 1 89.19 170 LYS A O 1
ATOM 1346 N N . GLY A 1 171 ? -4.367 23.719 12.219 1 90.94 171 GLY A N 1
ATOM 1347 C CA . GLY A 1 171 ? -5.555 23.141 12.82 1 90.94 171 GLY A CA 1
ATOM 1348 C C . GLY A 1 171 ? -6.684 22.906 11.836 1 90.94 171 GLY A C 1
ATOM 1349 O O . GLY A 1 171 ? -6.773 21.844 11.227 1 90.94 171 GLY A O 1
ATOM 1350 N N . VAL A 1 172 ? -7.426 24.016 11.656 1 93.62 172 VAL A N 1
ATOM 1351 C CA . VAL A 1 172 ? -8.672 23.938 10.898 1 93.62 172 VAL A CA 1
ATOM 1352 C C . VAL A 1 172 ? -8.375 23.531 9.461 1 93.62 172 VAL A C 1
ATOM 1354 O O . VAL A 1 172 ? -9.016 22.625 8.922 1 93.62 172 VAL A O 1
ATOM 1357 N N . GLU A 1 173 ? -7.445 24.125 8.789 1 94.31 173 GLU A N 1
ATOM 1358 C CA . GLU A 1 173 ? -7.188 23.859 7.375 1 94.31 173 GLU A CA 1
ATOM 1359 C C . GLU A 1 173 ? -6.625 22.453 7.168 1 94.31 173 GLU A C 1
ATOM 1361 O O . GLU A 1 173 ? -6.992 21.766 6.211 1 94.31 173 GLU A O 1
ATOM 1366 N N . PHE A 1 174 ? -5.746 22.094 8.023 1 94.25 174 PHE A N 1
ATOM 1367 C CA . PHE A 1 174 ? -5.188 20.75 7.898 1 94.25 174 PHE A CA 1
ATOM 1368 C C . PHE A 1 174 ? -6.258 19.703 8.133 1 94.25 174 PHE A C 1
ATOM 1370 O O . PHE A 1 174 ? -6.312 18.688 7.43 1 94.25 174 PHE A O 1
ATOM 1377 N N . LEU A 1 175 ? -7.082 19.891 9.094 1 95.94 175 LEU A N 1
ATOM 1378 C CA . LEU A 1 175 ? -8.164 18.953 9.367 1 95.94 175 LEU A CA 1
ATOM 1379 C C . LEU A 1 175 ? -9.141 18.891 8.203 1 95.94 175 LEU A C 1
ATOM 1381 O O . LEU A 1 175 ? -9.711 17.828 7.918 1 95.94 175 LEU A O 1
ATOM 1385 N N . GLN A 1 176 ? -9.336 20.016 7.574 1 95.94 176 GLN A N 1
ATOM 1386 C CA . GLN A 1 176 ? -10.164 20 6.371 1 95.94 176 GLN A CA 1
ATOM 1387 C C . GLN A 1 176 ? -9.555 19.125 5.285 1 95.94 176 GLN A C 1
ATOM 1389 O O . GLN A 1 176 ? -10.273 18.422 4.566 1 95.94 176 GLN A O 1
ATOM 1394 N N . LYS A 1 177 ? -8.273 19.203 5.148 1 96.19 177 LYS A N 1
ATOM 1395 C CA . LYS A 1 177 ? -7.586 18.359 4.18 1 96.19 177 LYS A CA 1
ATOM 1396 C C . LYS A 1 177 ? -7.703 16.875 4.566 1 96.19 177 LYS A C 1
ATOM 1398 O O . LYS A 1 177 ? -7.816 16.016 3.695 1 96.19 177 LYS A O 1
ATOM 1403 N N . LEU A 1 178 ? -7.672 16.578 5.859 1 96.56 178 LEU A N 1
ATOM 1404 C CA . LEU A 1 178 ? -7.875 15.219 6.328 1 96.56 178 LEU A CA 1
ATOM 1405 C C . LEU A 1 178 ? -9.281 14.734 6.004 1 96.56 178 LEU A C 1
ATOM 1407 O O . LEU A 1 178 ? -9.484 13.555 5.688 1 96.56 178 LEU A O 1
ATOM 1411 N N . VAL A 1 179 ? -10.234 15.625 6.113 1 96.88 179 VAL A N 1
ATOM 1412 C CA . VAL A 1 179 ? -11.602 15.289 5.73 1 96.88 179 VAL A CA 1
ATOM 1413 C C . VAL A 1 179 ? -11.656 14.953 4.242 1 96.88 179 VAL A C 1
ATOM 1415 O O . VAL A 1 179 ? -12.312 13.984 3.842 1 96.88 179 VAL A O 1
ATOM 1418 N N . GLU A 1 180 ? -11 15.711 3.432 1 95.69 180 GLU A N 1
ATOM 1419 C CA . GLU A 1 180 ? -10.914 15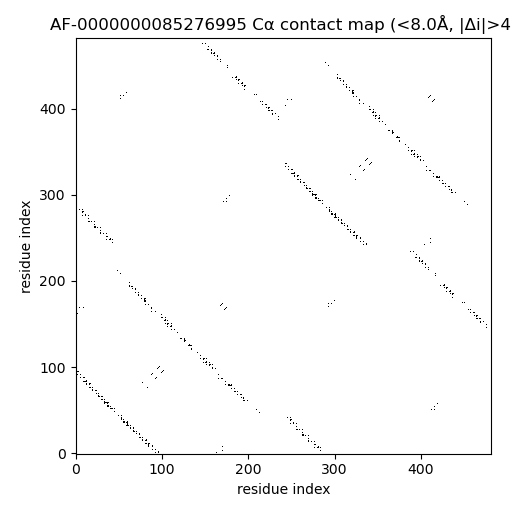.406 2.008 1 95.69 180 GLU A CA 1
ATOM 1420 C C . GLU A 1 180 ? -10.266 14.039 1.771 1 95.69 180 GLU A C 1
ATOM 1422 O O . GLU A 1 180 ? -10.695 13.281 0.9 1 95.69 180 GLU A O 1
ATOM 1427 N N . TYR A 1 181 ? -9.258 13.812 2.527 1 95.38 181 TYR A N 1
ATOM 1428 C CA . TYR A 1 181 ? -8.57 12.531 2.455 1 95.38 181 TYR A CA 1
ATOM 1429 C C . TYR A 1 181 ? -9.516 11.391 2.818 1 95.38 181 TYR A C 1
ATOM 1431 O O . TYR A 1 181 ? -9.492 10.328 2.188 1 95.38 181 TYR A O 1
ATOM 1439 N N . TYR A 1 182 ? -10.297 11.609 3.799 1 96.81 182 TYR A N 1
ATOM 1440 C CA . TYR A 1 182 ? -11.344 10.664 4.164 1 96.81 182 TYR A CA 1
ATOM 1441 C C . TYR A 1 182 ? -12.266 10.391 2.984 1 96.81 182 TYR A C 1
ATOM 1443 O O . TYR A 1 182 ? -12.594 9.234 2.699 1 96.81 182 TYR A O 1
ATOM 1451 N N . HIS A 1 183 ? -12.68 11.375 2.318 1 96.62 183 HIS A N 1
ATOM 1452 C CA . HIS A 1 183 ? -13.57 11.18 1.179 1 96.62 183 HIS A CA 1
ATOM 1453 C C . HIS A 1 183 ? -12.875 10.406 0.064 1 96.62 183 HIS A C 1
ATOM 1455 O O . HIS A 1 183 ? -13.516 9.633 -0.649 1 96.62 183 HIS A O 1
ATOM 1461 N N . ALA A 1 184 ? -11.625 10.656 -0.085 1 96.88 184 ALA A N 1
ATOM 1462 C CA . ALA A 1 184 ? -10.859 9.883 -1.059 1 96.88 184 ALA A CA 1
ATOM 1463 C C . ALA A 1 184 ? -10.867 8.391 -0.713 1 96.88 184 ALA A C 1
ATOM 1465 O O . ALA A 1 184 ? -10.984 7.543 -1.6 1 96.88 184 ALA A O 1
ATOM 1466 N N . TYR A 1 185 ? -10.758 8.062 0.58 1 97.12 185 TYR A N 1
ATOM 1467 C CA . TYR A 1 185 ? -10.859 6.676 1.016 1 97.12 185 TYR A CA 1
ATOM 1468 C C . TYR A 1 185 ? -12.234 6.102 0.702 1 97.12 185 TYR A C 1
ATOM 1470 O O . TYR A 1 185 ? -12.352 4.977 0.206 1 97.12 185 TYR A O 1
ATOM 1478 N N . CYS A 1 186 ? -13.227 6.875 1.023 1 96.88 186 CYS A N 1
ATOM 1479 C CA . CYS A 1 186 ? -14.586 6.414 0.747 1 96.88 186 CYS A CA 1
ATOM 1480 C C . CYS A 1 186 ? -14.758 6.09 -0.732 1 96.88 186 CYS A C 1
ATOM 1482 O O . CYS A 1 186 ? -15.312 5.047 -1.081 1 96.88 186 CYS A O 1
ATOM 1484 N N . LYS A 1 187 ? -14.281 6.953 -1.55 1 97 187 LYS A N 1
ATOM 1485 C CA . LYS A 1 187 ? -14.383 6.73 -2.988 1 97 187 LYS A CA 1
ATOM 1486 C C . LYS A 1 187 ? -13.602 5.484 -3.406 1 97 187 LYS A C 1
ATOM 1488 O O . LYS A 1 187 ? -14.086 4.68 -4.203 1 97 187 LYS A O 1
ATOM 1493 N N . TYR A 1 188 ? -12.438 5.332 -2.893 1 97.75 188 TYR A N 1
ATOM 1494 C CA . TYR A 1 188 ? -11.602 4.176 -3.178 1 97.75 188 TYR A CA 1
ATOM 1495 C C . TYR A 1 188 ? -12.312 2.879 -2.809 1 97.75 188 TYR A C 1
ATOM 1497 O O . TYR A 1 188 ? -12.328 1.928 -3.594 1 97.75 188 TYR A O 1
ATOM 1505 N N . PHE A 1 189 ? -12.859 2.785 -1.678 1 97.81 189 PHE A N 1
ATOM 1506 C CA . PHE A 1 189 ? -13.5 1.564 -1.209 1 97.81 189 PHE A CA 1
ATOM 1507 C C . PHE A 1 189 ? -14.805 1.321 -1.953 1 97.81 189 PHE A C 1
ATOM 1509 O O . PHE A 1 189 ? -15.18 0.173 -2.205 1 97.81 189 PHE A O 1
ATOM 1516 N N . GLU A 1 190 ? -15.5 2.387 -2.277 1 97 190 GLU A N 1
ATOM 1517 C CA . GLU A 1 190 ? -16.719 2.24 -3.066 1 97 190 GLU A CA 1
ATOM 1518 C C . GLU A 1 190 ? -16.406 1.686 -4.457 1 97 190 GLU A C 1
ATOM 1520 O O . GLU A 1 190 ? -17.031 0.718 -4.895 1 97 190 GLU A O 1
ATOM 1525 N N . GLU A 1 191 ? -15.469 2.293 -5.125 1 97.38 191 GLU A N 1
ATOM 1526 C CA . GLU A 1 191 ? -15.086 1.853 -6.465 1 97.38 191 GLU A CA 1
ATOM 1527 C C . GLU A 1 191 ? -14.461 0.463 -6.43 1 97.38 191 GLU A C 1
ATOM 1529 O O . GLU A 1 191 ? -14.672 -0.344 -7.34 1 97.38 191 GLU A O 1
ATOM 1534 N N . GLY A 1 192 ? -13.578 0.226 -5.375 1 97.31 192 GLY A N 1
ATOM 1535 C CA . GLY A 1 192 ? -12.992 -1.095 -5.234 1 97.31 192 GLY A CA 1
ATOM 1536 C C . GLY A 1 192 ? -14.016 -2.193 -5.043 1 97.31 192 GLY A C 1
ATOM 1537 O O . GLY A 1 192 ? -13.914 -3.26 -5.652 1 97.31 192 GLY A O 1
ATOM 1538 N N . MET A 1 193 ? -14.984 -1.906 -4.258 1 96.06 193 MET A N 1
ATOM 1539 C CA . MET A 1 193 ? -16.047 -2.875 -4.031 1 96.06 193 MET A CA 1
ATOM 1540 C C . MET A 1 193 ? -16.766 -3.211 -5.332 1 96.06 193 MET A C 1
ATOM 1542 O O . MET A 1 193 ? -17.078 -4.375 -5.598 1 96.06 193 MET A O 1
ATOM 1546 N N . LYS A 1 194 ? -17.078 -2.244 -6.125 1 96.19 194 LYS A N 1
ATOM 1547 C CA . LYS A 1 194 ? -17.734 -2.455 -7.414 1 96.19 194 LYS A CA 1
ATOM 1548 C C . LYS A 1 194 ? -16.859 -3.303 -8.336 1 96.19 194 LYS A C 1
ATOM 1550 O O . LYS A 1 194 ? -17.344 -4.227 -8.992 1 96.19 194 LYS A O 1
ATOM 1555 N N . THR A 1 195 ? -15.609 -2.977 -8.375 1 96.12 195 THR A N 1
ATOM 1556 C CA . THR A 1 195 ? -14.664 -3.686 -9.227 1 96.12 195 THR A CA 1
ATOM 1557 C C . THR A 1 195 ? -14.609 -5.168 -8.859 1 96.12 195 THR A C 1
ATOM 1559 O O . THR A 1 195 ? -14.75 -6.031 -9.727 1 96.12 195 THR A O 1
ATOM 1562 N N . TRP A 1 196 ? -14.477 -5.484 -7.598 1 96.56 196 TRP A N 1
ATOM 1563 C CA . TRP A 1 196 ? -14.328 -6.867 -7.152 1 96.56 196 TRP A CA 1
ATOM 1564 C C . TRP A 1 196 ? -15.656 -7.609 -7.23 1 96.56 196 TRP A C 1
ATOM 1566 O O . TRP A 1 196 ? -15.695 -8.812 -7.5 1 96.56 196 TRP A O 1
ATOM 1576 N N . ALA A 1 197 ? -16.75 -6.867 -6.984 1 93.81 197 ALA A N 1
ATOM 1577 C CA . ALA A 1 197 ? -18.078 -7.473 -7.145 1 93.81 197 ALA A CA 1
ATOM 1578 C C . ALA A 1 197 ? -18.312 -7.895 -8.594 1 93.81 197 ALA A C 1
ATOM 1580 O O . ALA A 1 197 ? -18.844 -8.977 -8.852 1 93.81 197 ALA A O 1
ATOM 1581 N N . HIS A 1 198 ? -17.906 -7.059 -9.484 1 95.06 198 HIS A N 1
ATOM 1582 C CA . HIS A 1 198 ? -18.016 -7.387 -10.898 1 95.06 198 HIS A CA 1
ATOM 1583 C C . HIS A 1 198 ? -17.172 -8.602 -11.25 1 95.06 198 HIS A C 1
ATOM 1585 O O . HIS A 1 198 ? -17.609 -9.469 -12.023 1 95.06 198 HIS A O 1
ATOM 1591 N N . PHE A 1 199 ? -16.062 -8.703 -10.688 1 96.69 199 PHE A N 1
ATOM 1592 C CA . PHE A 1 199 ? -15.172 -9.828 -10.938 1 96.69 199 PHE A CA 1
ATOM 1593 C C . PHE A 1 199 ? -15.75 -11.109 -10.336 1 96.69 199 PHE A C 1
ATOM 1595 O O . PHE A 1 199 ? -15.438 -12.211 -10.797 1 96.69 199 PHE A O 1
ATOM 1602 N N . GLY A 1 200 ? -16.594 -11 -9.312 1 94.75 200 GLY A N 1
ATOM 1603 C CA . GLY A 1 200 ? -17.219 -12.125 -8.648 1 94.75 200 GLY A CA 1
ATOM 1604 C C . GLY A 1 200 ? -18.031 -12.992 -9.594 1 94.75 200 GLY A C 1
ATOM 1605 O O . GLY A 1 200 ? -18.094 -14.211 -9.43 1 94.75 200 GLY A O 1
ATOM 1606 N N . SER A 1 201 ? -18.672 -12.367 -10.562 1 92.06 201 SER A N 1
ATOM 1607 C CA . SER A 1 201 ? -19.453 -13.109 -11.547 1 92.06 201 SER A CA 1
ATOM 1608 C C . SER A 1 201 ? -18.562 -14.078 -12.328 1 92.06 201 SER A C 1
ATOM 1610 O O . SER A 1 201 ? -18.953 -15.219 -12.586 1 92.06 201 SER A O 1
ATOM 1612 N N . TYR A 1 202 ? -17.391 -13.609 -12.602 1 95.25 202 TYR A N 1
ATOM 1613 C CA . TYR A 1 202 ? -16.453 -14.461 -13.305 1 95.25 202 TYR A CA 1
ATOM 1614 C C . TYR A 1 202 ? -15.914 -15.562 -12.391 1 95.25 202 TYR A C 1
ATOM 1616 O O . TYR A 1 202 ? -15.727 -16.703 -12.82 1 95.25 202 TYR A O 1
ATOM 1624 N N . VAL A 1 203 ? -15.695 -15.25 -11.156 1 95.38 203 VAL A N 1
ATOM 1625 C CA . VAL A 1 203 ? -15.094 -16.188 -10.211 1 95.38 203 VAL A CA 1
ATOM 1626 C C . VAL A 1 203 ? -16.016 -17.391 -10.016 1 95.38 203 VAL A C 1
ATOM 1628 O O . VAL A 1 203 ? -15.555 -18.516 -9.883 1 95.38 203 VAL A O 1
ATOM 1631 N N . SER A 1 204 ? -17.297 -17.156 -9.992 1 91.94 204 SER A N 1
ATOM 1632 C CA . SER A 1 204 ? -18.25 -18.25 -9.859 1 91.94 204 SER A CA 1
ATOM 1633 C C . SER A 1 204 ? -18.156 -19.234 -11.023 1 91.94 204 SER A C 1
ATOM 1635 O O . SER A 1 204 ? -18.125 -20.438 -10.82 1 91.94 204 SER A O 1
ATOM 1637 N N . GLU A 1 205 ? -18.031 -18.719 -12.195 1 94.06 205 GLU A N 1
ATOM 1638 C CA . GLU A 1 205 ? -17.859 -19.547 -13.383 1 94.06 205 GLU A CA 1
ATOM 1639 C C . GLU A 1 205 ? -16.5 -20.234 -13.375 1 94.06 205 GLU A C 1
ATOM 1641 O O . GLU A 1 205 ? -16.391 -21.406 -13.766 1 94.06 205 GLU A O 1
ATOM 1646 N N . LEU A 1 206 ? -15.547 -19.531 -12.969 1 95 206 LEU A N 1
ATOM 1647 C CA . LEU A 1 206 ? -14.188 -20.047 -12.945 1 95 206 LEU A CA 1
ATOM 1648 C C . LEU A 1 206 ? -14.078 -21.25 -12.008 1 95 206 LEU A C 1
ATOM 1650 O O . LEU A 1 206 ? -13.406 -22.234 -12.32 1 95 206 LEU A O 1
ATOM 1654 N N . SER A 1 207 ? -14.719 -21.188 -10.844 1 93.31 207 SER A N 1
ATOM 1655 C CA . SER A 1 207 ? -14.656 -22.266 -9.867 1 93.31 207 SER A CA 1
ATOM 1656 C C . SER A 1 207 ? -15.18 -23.562 -10.445 1 93.31 207 SER A C 1
ATOM 1658 O O . SER A 1 207 ? -14.625 -24.641 -10.195 1 93.31 207 SER A O 1
ATOM 1660 N N . GLU A 1 208 ? -16.172 -23.453 -11.266 1 93.12 208 GLU A N 1
ATOM 1661 C CA . GLU A 1 208 ? -16.703 -24.625 -11.93 1 93.12 208 GLU A CA 1
ATOM 1662 C C . GLU A 1 208 ? -15.742 -25.172 -12.984 1 93.12 208 GLU A C 1
ATOM 1664 O O . GLU A 1 208 ? -15.531 -26.375 -13.078 1 93.12 208 GLU A O 1
ATOM 1669 N N . LYS A 1 209 ? -15.211 -24.281 -13.703 1 92.31 209 LYS A N 1
ATOM 1670 C CA . LYS A 1 209 ? -14.242 -24.672 -14.727 1 92.31 209 LYS A CA 1
ATOM 1671 C C . LYS A 1 209 ? -13.016 -25.328 -14.102 1 92.31 209 LYS A C 1
ATOM 1673 O O . LYS A 1 209 ? -12.492 -26.312 -14.633 1 92.31 209 LYS A O 1
ATOM 1678 N N . LEU A 1 210 ? -12.562 -24.844 -13.016 1 94.62 210 LEU A N 1
ATOM 1679 C CA . LEU A 1 210 ? -11.398 -25.391 -12.336 1 94.62 210 LEU A CA 1
ATOM 1680 C C . LEU A 1 210 ? -11.688 -26.797 -11.828 1 94.62 210 LEU A C 1
ATOM 1682 O O . LEU A 1 210 ? -10.812 -27.672 -11.875 1 94.62 210 LEU A O 1
ATOM 1686 N N . ARG A 1 211 ? -12.859 -27.016 -11.375 1 93.75 211 ARG A N 1
ATOM 1687 C CA . ARG A 1 211 ? -13.25 -28.344 -10.93 1 93.75 211 ARG A CA 1
ATOM 1688 C C . ARG A 1 211 ? -13.211 -29.344 -12.086 1 93.75 211 ARG A C 1
ATOM 1690 O O . ARG A 1 211 ? -12.734 -30.469 -11.922 1 93.75 211 ARG A O 1
ATOM 1697 N N . ASP A 1 212 ? -13.664 -28.906 -13.219 1 93.19 212 ASP A N 1
ATOM 1698 C CA . ASP A 1 212 ? -13.664 -29.766 -14.406 1 93.19 212 ASP A CA 1
ATOM 1699 C C . ASP A 1 212 ? -12.242 -30.109 -14.828 1 93.19 212 ASP A C 1
ATOM 1701 O O . ASP A 1 212 ? -11.938 -31.266 -15.141 1 93.19 212 ASP A O 1
ATOM 1705 N N . VAL A 1 213 ? -11.453 -29.109 -14.859 1 92.25 213 VAL A N 1
ATOM 1706 C CA . VAL A 1 213 ? -10.07 -29.312 -15.266 1 92.25 213 VAL A CA 1
ATOM 1707 C C . VAL A 1 213 ? -9.367 -30.234 -14.258 1 92.25 213 VAL A C 1
ATOM 1709 O O . VAL A 1 213 ? -8.602 -31.109 -14.648 1 92.25 213 VAL A O 1
ATOM 1712 N N . ARG A 1 214 ? -9.609 -30.031 -12.984 1 93.56 214 ARG A N 1
ATOM 1713 C CA . ARG A 1 214 ? -9.023 -30.875 -11.945 1 93.56 214 ARG A CA 1
ATOM 1714 C C . ARG A 1 214 ? -9.445 -32.312 -12.117 1 93.56 214 ARG A C 1
ATOM 1716 O O . ARG A 1 214 ? -8.625 -33.219 -11.984 1 93.56 214 ARG A O 1
ATOM 1723 N N . HIS A 1 215 ? -10.688 -32.5 -12.445 1 94.38 215 HIS A N 1
ATOM 1724 C CA . HIS A 1 215 ? -11.203 -33.844 -12.656 1 94.38 215 HIS A CA 1
ATOM 1725 C C . HIS A 1 215 ? -10.5 -34.531 -13.828 1 94.38 215 HIS A C 1
ATOM 1727 O O . HIS A 1 215 ? -10.117 -35.688 -13.727 1 94.38 215 HIS A O 1
ATOM 1733 N N . ARG A 1 216 ? -10.352 -33.812 -14.852 1 93 216 ARG A N 1
ATOM 1734 C CA . ARG A 1 216 ? -9.672 -34.375 -16.016 1 93 216 ARG A CA 1
ATOM 1735 C C . ARG A 1 216 ? -8.227 -34.719 -15.695 1 93 216 ARG A C 1
ATOM 1737 O O . ARG A 1 216 ? -7.727 -35.781 -16.109 1 93 216 ARG A O 1
ATOM 1744 N N . GLN A 1 217 ? -7.586 -33.875 -15.031 1 91.94 217 GLN A N 1
ATOM 1745 C CA . GLN A 1 217 ? -6.188 -34.094 -14.672 1 91.94 217 GLN A CA 1
ATOM 1746 C C . GLN A 1 217 ? -6.047 -35.281 -13.719 1 91.94 217 GLN A C 1
ATOM 1748 O O . GLN A 1 217 ? -5.094 -36.062 -13.82 1 91.94 217 GLN A O 1
ATOM 1753 N N . GLU A 1 218 ? -6.977 -35.375 -12.805 1 95.25 218 GLU A N 1
ATOM 1754 C CA . GLU A 1 218 ? -6.973 -36.5 -11.875 1 95.25 218 GLU A CA 1
ATOM 1755 C C . GLU A 1 218 ? -7.219 -37.844 -12.609 1 95.25 218 GLU A C 1
ATOM 1757 O O . GLU A 1 218 ? -6.629 -38.844 -12.266 1 95.25 218 GLU A O 1
ATOM 1762 N N . GLU A 1 219 ? -8.086 -37.781 -13.57 1 95.69 219 GLU A N 1
ATOM 1763 C CA . GLU A 1 219 ? -8.328 -38.969 -14.383 1 95.69 219 GLU A CA 1
ATOM 1764 C C . GLU A 1 219 ? -7.078 -39.375 -15.156 1 95.69 219 GLU A C 1
ATOM 1766 O O . GLU A 1 219 ? -6.754 -40.562 -15.242 1 95.69 219 GLU A O 1
ATOM 1771 N N . GLU A 1 220 ? -6.512 -38.344 -15.719 1 93.69 220 GLU A N 1
ATOM 1772 C CA . GLU A 1 220 ? -5.262 -38.625 -16.422 1 93.69 220 GLU A CA 1
ATOM 1773 C C . GLU A 1 220 ? -4.219 -39.219 -15.492 1 93.69 220 GLU A C 1
ATOM 1775 O O . GLU A 1 220 ? -3.51 -40.156 -15.875 1 93.69 220 GLU A O 1
ATOM 1780 N N . ARG A 1 221 ? -4.062 -38.781 -14.328 1 95.38 221 ARG A N 1
ATOM 1781 C CA . ARG A 1 221 ? -3.125 -39.281 -13.336 1 95.38 221 ARG A CA 1
ATOM 1782 C C . ARG A 1 221 ? -3.467 -40.719 -12.953 1 95.38 221 ARG A C 1
ATOM 1784 O O . ARG A 1 221 ? -2.578 -41.562 -12.836 1 95.38 221 ARG A O 1
ATOM 1791 N N . ARG A 1 222 ? -4.695 -41 -12.82 1 96.44 222 ARG A N 1
ATOM 1792 C CA . ARG A 1 222 ? -5.141 -42.344 -12.484 1 96.44 222 ARG A CA 1
ATOM 1793 C C . ARG A 1 222 ? -4.777 -43.344 -13.586 1 96.44 222 ARG A C 1
ATOM 1795 O O . ARG A 1 222 ? -4.34 -44.438 -13.305 1 96.44 222 ARG A O 1
ATOM 1802 N N . HIS A 1 223 ? -4.965 -42.875 -14.812 1 96.31 223 HIS A N 1
ATOM 1803 C CA . HIS A 1 223 ? -4.625 -43.75 -15.953 1 96.31 223 HIS A CA 1
ATOM 1804 C C . HIS A 1 223 ? -3.127 -44.031 -15.992 1 96.31 223 HIS A C 1
ATOM 1806 O O . HIS A 1 223 ? -2.717 -45.156 -16.266 1 96.31 223 HIS A O 1
ATOM 1812 N N . LEU A 1 224 ? -2.408 -43 -15.688 1 95.88 224 LEU A N 1
ATOM 1813 C CA . LEU A 1 224 ? -0.958 -43.156 -15.703 1 95.88 224 LEU A CA 1
ATOM 1814 C C . LEU A 1 224 ? -0.499 -44.062 -14.578 1 95.88 224 LEU A C 1
ATOM 1816 O O . LEU A 1 224 ? 0.376 -44.906 -14.781 1 95.88 224 LEU A O 1
ATOM 1820 N N . LEU A 1 225 ? -1.05 -43.969 -13.438 1 96.38 225 LEU A N 1
ATOM 1821 C CA . LEU A 1 225 ? -0.698 -44.781 -12.289 1 96.38 225 LEU A CA 1
ATOM 1822 C C . LEU A 1 225 ? -1.085 -46.25 -12.539 1 96.38 225 LEU A C 1
ATOM 1824 O O . LEU A 1 225 ? -0.344 -47.156 -12.172 1 96.38 225 LEU A O 1
ATOM 1828 N N . ALA A 1 226 ? -2.24 -46.438 -13.195 1 96.44 226 ALA A N 1
ATOM 1829 C CA . ALA A 1 226 ? -2.676 -47.781 -13.539 1 96.44 226 ALA A CA 1
ATOM 1830 C C . ALA A 1 226 ? -1.729 -48.438 -14.547 1 96.44 226 ALA A C 1
ATOM 1832 O O . ALA A 1 226 ? -1.386 -49.594 -14.43 1 96.44 226 ALA A O 1
ATOM 1833 N N . THR A 1 227 ? -1.382 -47.625 -15.508 1 96.5 227 THR A N 1
ATOM 1834 C CA . THR A 1 227 ? -0.45 -48.094 -16.531 1 96.5 227 THR A CA 1
ATOM 1835 C C . THR A 1 227 ? 0.901 -48.438 -15.906 1 96.5 227 THR A C 1
ATOM 1837 O O . THR A 1 227 ? 1.505 -49.469 -16.25 1 96.5 227 THR A O 1
ATOM 1840 N N . ARG A 1 228 ? 1.356 -47.594 -15.031 1 96 228 ARG A N 1
ATOM 1841 C CA . ARG A 1 228 ? 2.617 -47.812 -14.336 1 96 228 ARG A CA 1
ATOM 1842 C C . ARG A 1 228 ? 2.582 -49.125 -13.562 1 96 228 ARG A C 1
ATOM 1844 O O . ARG A 1 228 ? 3.553 -49.875 -13.578 1 96 228 ARG A O 1
ATOM 1851 N N . LYS A 1 229 ? 1.534 -49.375 -12.875 1 95.88 229 LYS A N 1
ATOM 1852 C CA . LYS A 1 229 ? 1.377 -50.594 -12.078 1 95.88 229 LYS A CA 1
ATOM 1853 C C . LYS A 1 229 ? 1.413 -51.844 -12.969 1 95.88 229 LYS A C 1
ATOM 1855 O O . LYS A 1 229 ? 2.047 -52.844 -12.617 1 95.88 229 LYS A O 1
ATOM 1860 N N . ILE A 1 230 ? 0.781 -51.812 -14.141 1 94.88 230 ILE A N 1
ATOM 1861 C CA . ILE A 1 230 ? 0.734 -52.906 -15.07 1 94.88 230 ILE A CA 1
ATOM 1862 C C . ILE A 1 230 ? 2.143 -53.219 -15.578 1 94.88 230 ILE A C 1
ATOM 1864 O O . ILE A 1 230 ? 2.553 -54.406 -15.609 1 94.88 230 ILE A O 1
ATOM 1868 N N . ILE A 1 231 ? 2.828 -52.156 -15.867 1 94.12 231 ILE A N 1
ATOM 1869 C CA . ILE A 1 231 ? 4.176 -52.344 -16.406 1 94.12 231 ILE A CA 1
ATOM 1870 C C . ILE A 1 231 ? 5.098 -52.875 -15.305 1 94.12 231 ILE A C 1
ATOM 1872 O O . ILE A 1 231 ? 5.91 -53.75 -15.555 1 94.12 231 ILE A O 1
ATOM 1876 N N . SER A 1 232 ? 5.016 -52.344 -14.133 1 93.31 232 SER A N 1
ATOM 1877 C CA . SER A 1 232 ? 5.836 -52.75 -13.008 1 93.31 232 SER A CA 1
ATOM 1878 C C . SER A 1 232 ? 5.605 -54.219 -12.68 1 93.31 232 SER A C 1
ATOM 1880 O O . SER A 1 232 ? 6.551 -54.969 -12.367 1 93.31 232 SER A O 1
ATOM 1882 N N . ASN A 1 233 ? 4.383 -54.719 -12.773 1 92.5 233 ASN A N 1
ATOM 1883 C CA . ASN A 1 233 ? 4.051 -56.125 -12.516 1 92.5 233 ASN A CA 1
ATOM 1884 C C . ASN A 1 233 ? 4.625 -57.062 -13.586 1 92.5 233 ASN A C 1
ATOM 1886 O O . ASN A 1 233 ? 5.082 -58.156 -13.289 1 92.5 233 ASN A O 1
ATOM 1890 N N . SER A 1 234 ? 4.551 -56.531 -14.789 1 89.56 234 SER A N 1
ATOM 1891 C CA . SER A 1 234 ? 5.074 -57.312 -15.906 1 89.56 234 SER A CA 1
ATOM 1892 C C . SER A 1 234 ? 6.59 -57.438 -15.828 1 89.56 234 SER A C 1
ATOM 1894 O O . SER A 1 234 ? 7.152 -58.469 -16.203 1 89.56 234 SER A O 1
ATOM 1896 N N . LEU A 1 235 ? 7.184 -56.375 -15.391 1 88.75 235 LEU A N 1
ATOM 1897 C CA . LEU A 1 235 ? 8.641 -56.375 -15.258 1 88.75 235 LEU A CA 1
ATOM 1898 C C . LEU A 1 235 ? 9.07 -57.281 -14.117 1 88.75 235 LEU A C 1
ATOM 1900 O O . LEU A 1 235 ? 10.086 -57.969 -14.227 1 88.75 235 LEU A O 1
ATOM 1904 N N . SER A 1 236 ? 8.438 -57.281 -13.016 1 85.62 236 SER A N 1
ATOM 1905 C CA . SER A 1 236 ? 8.758 -58.125 -11.867 1 85.62 236 SER A CA 1
ATOM 1906 C C . SER A 1 236 ? 8.57 -59.594 -12.188 1 85.62 236 SER A C 1
ATOM 1908 O O . SER A 1 236 ? 9.273 -60.469 -11.648 1 85.62 236 SER A O 1
ATOM 1910 N N . ALA A 1 237 ? 7.668 -60 -13.141 1 86.81 237 ALA A N 1
ATOM 1911 C CA . ALA A 1 237 ? 7.406 -61.375 -13.523 1 86.81 237 ALA A CA 1
ATOM 1912 C C . ALA A 1 237 ? 8.508 -61.938 -14.43 1 86.81 237 ALA A C 1
ATOM 1914 O O . ALA A 1 237 ? 8.766 -63.125 -14.445 1 86.81 237 ALA A O 1
ATOM 1915 N N . GLU A 1 238 ? 9.039 -61.031 -15.094 1 76.12 238 GLU A N 1
ATOM 1916 C CA . GLU A 1 238 ? 10.109 -61.469 -15.992 1 76.12 238 GLU A CA 1
ATOM 1917 C C . GLU A 1 238 ? 11.406 -61.719 -15.219 1 76.12 238 GLU A C 1
ATOM 1919 O O . GLU A 1 238 ? 12.25 -62.5 -15.656 1 76.12 238 GLU A O 1
ATOM 1924 N N . VAL A 1 239 ? 11.664 -61.062 -14.047 1 66.12 239 VAL A N 1
ATOM 1925 C CA . VAL A 1 239 ? 12.891 -61.188 -13.273 1 66.12 239 VAL A CA 1
ATOM 1926 C C . VAL A 1 239 ? 12.797 -62.406 -12.359 1 66.12 239 VAL A C 1
ATOM 1928 O O . VAL A 1 239 ? 13.797 -62.844 -11.797 1 66.12 239 VAL A O 1
ATOM 1931 N N . LYS A 1 240 ? 11.664 -63.031 -12.023 1 57.19 240 LYS A N 1
ATOM 1932 C CA . LYS A 1 240 ? 11.609 -64.25 -11.203 1 57.19 240 LYS A CA 1
ATOM 1933 C C . LYS A 1 240 ? 12.148 -65.438 -11.969 1 57.19 240 LYS A C 1
ATOM 1935 O O . LYS A 1 240 ? 11.703 -65.75 -13.086 1 57.19 240 LYS A O 1
ATOM 1940 N N . PRO A 1 241 ? 13.359 -66.125 -11.469 1 51.12 241 PRO A N 1
ATOM 1941 C CA . PRO A 1 241 ? 13.867 -67.375 -11.961 1 51.12 241 PRO A CA 1
ATOM 1942 C C . PRO A 1 241 ? 12.844 -68.5 -11.84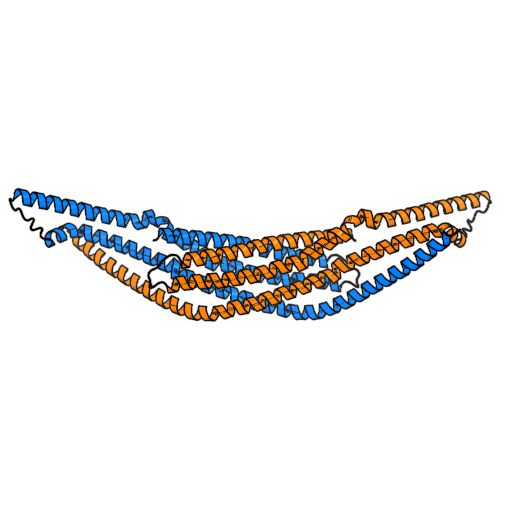4 1 51.12 241 PRO A C 1
ATOM 1944 O O . PRO A 1 241 ? 11.969 -68.5 -10.977 1 51.12 241 PRO A O 1
ATOM 1947 N N . GLY B 1 1 ? 7.363 -26.031 -21.938 1 75.94 1 GLY B N 1
ATOM 1948 C CA . GLY B 1 1 ? 7.973 -27.125 -21.203 1 75.94 1 GLY B CA 1
ATOM 1949 C C . GLY B 1 1 ? 8.203 -26.797 -19.734 1 75.94 1 GLY B C 1
ATOM 1950 O O . GLY B 1 1 ? 7.824 -25.734 -19.266 1 75.94 1 GLY B O 1
ATOM 1951 N N . LEU B 1 2 ? 8.695 -27.719 -18.938 1 80.94 2 LEU B N 1
ATOM 1952 C CA . LEU B 1 2 ? 8.891 -27.609 -17.5 1 80.94 2 LEU B CA 1
ATOM 1953 C C . LEU B 1 2 ? 9.844 -26.469 -17.156 1 80.94 2 LEU B C 1
ATOM 1955 O O . LEU B 1 2 ? 9.703 -25.844 -16.109 1 80.94 2 LEU B O 1
ATOM 1959 N N . ASP B 1 3 ? 10.719 -26.188 -18.047 1 81.38 3 ASP B N 1
ATOM 1960 C CA . ASP B 1 3 ? 11.672 -25.094 -17.812 1 81.38 3 ASP B CA 1
ATOM 1961 C C . ASP B 1 3 ? 10.977 -23.734 -17.875 1 81.38 3 ASP B C 1
ATOM 1963 O O . ASP B 1 3 ? 11.266 -22.859 -17.062 1 81.38 3 ASP B O 1
ATOM 1967 N N . LYS B 1 4 ? 10.211 -23.594 -18.859 1 83.25 4 LYS B N 1
ATOM 1968 C CA . LYS B 1 4 ? 9.453 -22.359 -18.984 1 83.25 4 LYS B CA 1
ATOM 1969 C C . LYS B 1 4 ? 8.508 -22.156 -17.797 1 83.25 4 LYS B C 1
ATOM 1971 O O . LYS B 1 4 ? 8.328 -21.047 -17.312 1 83.25 4 LYS B O 1
ATOM 1976 N N . ASP B 1 5 ? 7.926 -23.25 -17.359 1 85.12 5 ASP B N 1
ATOM 1977 C CA . ASP B 1 5 ? 7.047 -23.219 -16.188 1 85.12 5 ASP B CA 1
ATOM 1978 C C . ASP B 1 5 ? 7.809 -22.766 -14.945 1 85.12 5 ASP B C 1
ATOM 1980 O O . ASP B 1 5 ? 7.312 -21.938 -14.172 1 85.12 5 ASP B O 1
ATOM 1984 N N . ARG B 1 6 ? 8.984 -23.312 -14.805 1 87.44 6 ARG B N 1
ATOM 1985 C CA . ARG B 1 6 ? 9.812 -22.953 -13.656 1 87.44 6 ARG B CA 1
ATOM 1986 C C . ARG B 1 6 ? 10.172 -21.469 -13.688 1 87.44 6 ARG B C 1
ATOM 1988 O O . ARG B 1 6 ? 10.117 -20.797 -12.656 1 87.44 6 ARG B O 1
ATOM 1995 N N . GLU B 1 7 ? 10.477 -21.016 -14.828 1 88.5 7 GLU B N 1
ATOM 1996 C CA . GLU B 1 7 ? 10.844 -19.609 -14.977 1 88.5 7 GLU B CA 1
ATOM 1997 C C . GLU B 1 7 ? 9.664 -18.688 -14.656 1 88.5 7 GLU B C 1
ATOM 1999 O O . GLU B 1 7 ? 9.82 -17.688 -13.945 1 88.5 7 GLU B O 1
ATOM 2004 N N . GLY B 1 8 ? 8.523 -19.047 -15.219 1 90.25 8 GLY B N 1
ATOM 2005 C CA . GLY B 1 8 ? 7.332 -18.25 -14.969 1 90.25 8 GLY B CA 1
ATOM 2006 C C . GLY B 1 8 ? 6.926 -18.234 -13.508 1 90.25 8 GLY B C 1
ATOM 2007 O O . GLY B 1 8 ? 6.578 -17.172 -12.969 1 90.25 8 GLY B O 1
ATOM 2008 N N . LEU B 1 9 ? 7.008 -19.344 -12.867 1 92.19 9 LEU B N 1
ATOM 2009 C CA . LEU B 1 9 ? 6.633 -19.453 -11.469 1 92.19 9 LEU B CA 1
ATOM 2010 C C . LEU B 1 9 ? 7.656 -18.75 -10.578 1 92.19 9 LEU B C 1
ATOM 2012 O O . LEU B 1 9 ? 7.297 -18.172 -9.547 1 92.19 9 LEU B O 1
ATOM 2016 N N . THR B 1 10 ? 8.898 -18.844 -10.984 1 93.31 10 THR B N 1
ATOM 2017 C CA . THR B 1 10 ? 9.945 -18.156 -10.242 1 93.31 10 THR B CA 1
ATOM 2018 C C . THR B 1 10 ? 9.734 -16.641 -10.289 1 93.31 10 THR B C 1
ATOM 2020 O O . THR B 1 10 ? 9.875 -15.969 -9.266 1 93.31 10 THR B O 1
ATOM 2023 N N . LYS B 1 11 ? 9.422 -16.203 -11.461 1 94.94 11 LYS B N 1
ATOM 2024 C CA . LYS B 1 11 ? 9.133 -14.781 -11.602 1 94.94 11 LYS B CA 1
ATOM 2025 C C . LYS B 1 11 ? 7.918 -14.383 -10.766 1 94.94 11 LYS B C 1
ATOM 2027 O O . LYS B 1 11 ? 7.938 -13.344 -10.094 1 94.94 11 LYS B O 1
ATOM 2032 N N . MET B 1 12 ? 6.918 -15.164 -10.797 1 95.56 12 MET B N 1
ATOM 2033 C CA . MET B 1 12 ? 5.719 -14.898 -10.016 1 95.56 12 MET B CA 1
ATOM 2034 C C . MET B 1 12 ? 6.047 -14.844 -8.523 1 95.56 12 MET B C 1
ATOM 2036 O O . MET B 1 12 ? 5.574 -13.953 -7.812 1 95.56 12 MET B O 1
ATOM 2040 N N . LYS B 1 13 ? 6.785 -15.781 -8.094 1 95.56 13 LYS B N 1
ATOM 2041 C CA . LYS B 1 13 ? 7.18 -15.812 -6.691 1 95.56 13 LYS B CA 1
ATOM 2042 C C . LYS B 1 13 ? 7.902 -14.531 -6.293 1 95.56 13 LYS B C 1
ATOM 2044 O O . LYS B 1 13 ? 7.621 -13.953 -5.242 1 95.56 13 LYS B O 1
ATOM 2049 N N . LYS B 1 14 ? 8.82 -14.117 -7.129 1 96.88 14 LYS B N 1
ATOM 2050 C CA . LYS B 1 14 ? 9.578 -12.898 -6.859 1 96.88 14 LYS B CA 1
ATOM 2051 C C . LYS B 1 14 ? 8.656 -11.688 -6.762 1 96.88 14 LYS B C 1
ATOM 2053 O O . LYS B 1 14 ? 8.797 -10.859 -5.852 1 96.88 14 LYS B O 1
ATOM 2058 N N . VAL B 1 15 ? 7.789 -11.602 -7.684 1 97.06 15 VAL B N 1
ATOM 2059 C CA . VAL B 1 15 ? 6.859 -10.484 -7.73 1 97.06 15 VAL B CA 1
ATOM 2060 C C . VAL B 1 15 ? 5.988 -10.477 -6.477 1 97.06 15 VAL B C 1
ATOM 2062 O O . VAL B 1 15 ? 5.758 -9.422 -5.879 1 97.06 15 VAL B O 1
ATOM 2065 N N . VAL B 1 16 ? 5.461 -11.633 -6.102 1 96.88 16 VAL B N 1
ATOM 2066 C CA . VAL B 1 16 ? 4.605 -11.742 -4.926 1 96.88 16 VAL B CA 1
ATOM 2067 C C . VAL B 1 16 ? 5.398 -11.375 -3.672 1 96.88 16 VAL B C 1
ATOM 2069 O O . VAL B 1 16 ? 4.871 -10.719 -2.77 1 96.88 16 VAL B O 1
ATOM 2072 N N . LYS B 1 17 ? 6.629 -11.797 -3.617 1 96.94 17 LYS B N 1
ATOM 2073 C CA . LYS B 1 17 ? 7.492 -11.461 -2.49 1 96.94 17 LYS B CA 1
ATOM 2074 C C . LYS B 1 17 ? 7.695 -9.953 -2.379 1 96.94 17 LYS B C 1
ATOM 2076 O O . LYS B 1 17 ? 7.621 -9.391 -1.283 1 96.94 17 LYS B O 1
ATOM 2081 N N . VAL B 1 18 ? 7.992 -9.297 -3.441 1 97.62 18 VAL B N 1
ATOM 2082 C CA . VAL B 1 18 ? 8.18 -7.848 -3.469 1 97.62 18 VAL B CA 1
ATOM 2083 C C . VAL B 1 18 ? 6.883 -7.148 -3.074 1 97.62 18 VAL B C 1
ATOM 2085 O O . VAL B 1 18 ? 6.898 -6.168 -2.326 1 97.62 18 VAL B O 1
ATOM 2088 N N . MET B 1 19 ? 5.758 -7.602 -3.588 1 97.12 19 MET B N 1
ATOM 2089 C CA . MET B 1 19 ? 4.457 -7.039 -3.246 1 97.12 19 MET B CA 1
ATOM 2090 C C . MET B 1 19 ? 4.199 -7.133 -1.746 1 97.12 19 MET B C 1
ATOM 2092 O O . MET B 1 19 ? 3.672 -6.195 -1.143 1 97.12 19 MET B O 1
ATOM 2096 N N . HIS B 1 20 ? 4.531 -8.289 -1.188 1 97.12 20 HIS B N 1
ATOM 2097 C CA . HIS B 1 20 ? 4.387 -8.438 0.256 1 97.12 20 HIS B CA 1
ATOM 2098 C C . HIS B 1 20 ? 5.227 -7.402 1.003 1 97.12 20 HIS B C 1
ATOM 2100 O O . HIS B 1 20 ? 4.742 -6.766 1.94 1 97.12 20 HIS B O 1
ATOM 2106 N N . SER B 1 21 ? 6.461 -7.266 0.603 1 97.88 21 SER B N 1
ATOM 2107 C CA . SER B 1 21 ? 7.379 -6.348 1.27 1 97.88 21 SER B CA 1
ATOM 2108 C C . SER B 1 21 ? 6.918 -4.902 1.126 1 97.88 21 SER B C 1
ATOM 2110 O O . SER B 1 21 ? 6.922 -4.145 2.1 1 97.88 21 SER B O 1
ATOM 2112 N N . THR B 1 22 ? 6.594 -4.516 -0.061 1 97.88 22 THR B N 1
ATOM 2113 C CA . THR B 1 22 ? 6.117 -3.156 -0.291 1 97.88 22 THR B CA 1
ATOM 2114 C C . THR B 1 22 ? 4.797 -2.914 0.434 1 97.88 22 THR B C 1
ATOM 2116 O O . THR B 1 22 ? 4.562 -1.827 0.965 1 97.88 22 THR B O 1
ATOM 2119 N N . GLY B 1 23 ? 3.912 -3.924 0.429 1 97.81 23 GLY B N 1
ATOM 2120 C CA . GLY B 1 23 ? 2.68 -3.824 1.194 1 97.81 23 GLY B CA 1
ATOM 2121 C C . GLY B 1 23 ? 2.914 -3.615 2.678 1 97.81 23 GLY B C 1
ATOM 2122 O O . GLY B 1 23 ? 2.262 -2.775 3.303 1 97.81 23 GLY B O 1
ATOM 2123 N N . GLN B 1 24 ? 3.889 -4.344 3.213 1 98 24 GLN B N 1
ATOM 2124 C CA . GLN B 1 24 ? 4.242 -4.195 4.621 1 98 24 GLN B CA 1
ATOM 2125 C C . GLN B 1 24 ? 4.793 -2.801 4.902 1 98 24 GLN B C 1
ATOM 2127 O O . GLN B 1 24 ? 4.523 -2.227 5.961 1 98 24 GLN B O 1
ATOM 2132 N N . GLY B 1 25 ? 5.586 -2.348 3.963 1 98 25 GLY B N 1
ATOM 2133 C CA . GLY B 1 25 ? 6.086 -0.988 4.094 1 98 25 GLY B CA 1
ATOM 2134 C C . GLY B 1 25 ? 4.98 0.051 4.121 1 98 25 GLY B C 1
ATOM 2135 O O . GLY B 1 25 ? 5.016 0.982 4.926 1 98 25 GLY B O 1
ATOM 2136 N N . TYR B 1 26 ? 4.023 -0.073 3.273 1 98.06 26 TYR B N 1
ATOM 2137 C CA . TYR B 1 26 ? 2.895 0.846 3.205 1 98.06 26 TYR B CA 1
ATOM 2138 C C . TYR B 1 26 ? 2.074 0.798 4.488 1 98.06 26 TYR B C 1
ATOM 2140 O O . TYR B 1 26 ? 1.697 1.839 5.031 1 98.06 26 TYR B O 1
ATOM 2148 N N . VAL B 1 27 ? 1.834 -0.399 5 1 98 27 VAL B N 1
ATOM 2149 C CA . VAL B 1 27 ? 1.124 -0.569 6.262 1 98 27 VAL B CA 1
ATOM 2150 C C . VAL B 1 27 ? 1.885 0.139 7.383 1 98 27 VAL B C 1
ATOM 2152 O O . VAL B 1 27 ? 1.288 0.857 8.188 1 98 27 VAL B O 1
ATOM 2155 N N . GLY B 1 28 ? 3.154 -0.072 7.41 1 98.19 28 GLY B N 1
ATOM 2156 C CA . GLY B 1 28 ? 3.975 0.581 8.422 1 98.19 28 GLY B CA 1
ATOM 2157 C C . GLY B 1 28 ? 3.898 2.094 8.359 1 98.19 28 GLY B C 1
ATOM 2158 O O . GLY B 1 28 ? 3.857 2.76 9.398 1 98.19 28 GLY B O 1
ATOM 2159 N N . SER B 1 29 ? 3.904 2.621 7.184 1 97.69 29 SER B N 1
ATOM 2160 C CA . SER B 1 29 ? 3.826 4.07 7.023 1 97.69 29 SER B CA 1
ATOM 2161 C C . SER B 1 29 ? 2.479 4.605 7.492 1 97.69 29 SER B C 1
ATOM 2163 O O . SER B 1 29 ? 2.395 5.723 8 1 97.69 29 SER B O 1
ATOM 2165 N N . GLU B 1 30 ? 1.394 3.865 7.324 1 97.25 30 GLU B N 1
ATOM 2166 C CA . GLU B 1 30 ? 0.08 4.25 7.832 1 97.25 30 GLU B CA 1
ATOM 2167 C C . GLU B 1 30 ? 0.071 4.297 9.359 1 97.25 30 GLU B C 1
ATOM 2169 O O . GLU B 1 30 ? -0.547 5.184 9.953 1 97.25 30 GLU B O 1
ATOM 2174 N N . VAL B 1 31 ? 0.725 3.316 9.93 1 98.44 31 VAL B N 1
ATOM 2175 C CA . VAL B 1 31 ? 0.833 3.287 11.383 1 98.44 31 VAL B CA 1
ATOM 2176 C C . VAL B 1 31 ? 1.595 4.516 11.867 1 98.44 31 VAL B C 1
ATOM 2178 O O . VAL B 1 31 ? 1.184 5.168 12.836 1 98.44 31 VAL B O 1
ATOM 2181 N N . ASP B 1 32 ? 2.629 4.84 11.164 1 98.38 32 ASP B N 1
ATOM 2182 C CA . ASP B 1 32 ? 3.4 6.031 11.5 1 98.38 32 ASP B CA 1
ATOM 2183 C C . ASP B 1 32 ? 2.547 7.293 11.367 1 98.38 32 ASP B C 1
ATOM 2185 O O . ASP B 1 32 ? 2.674 8.219 12.164 1 98.38 32 ASP B O 1
ATOM 2189 N N . MET B 1 33 ? 1.773 7.34 10.383 1 97.75 33 MET B N 1
ATOM 2190 C CA . MET B 1 33 ? 0.872 8.477 10.195 1 97.75 33 MET B CA 1
ATOM 2191 C C . MET B 1 33 ? -0.11 8.586 11.352 1 97.75 33 MET B C 1
ATOM 2193 O O . MET B 1 33 ? -0.353 9.68 11.867 1 97.75 33 MET B O 1
ATOM 2197 N N . SER B 1 34 ? -0.678 7.457 11.711 1 98.25 34 SER B N 1
ATOM 2198 C CA . SER B 1 34 ? -1.58 7.441 12.859 1 98.25 34 SER B CA 1
ATOM 2199 C C . SER B 1 34 ? -0.899 7.992 14.102 1 98.25 34 SER B C 1
ATOM 2201 O O . SER B 1 34 ? -1.472 8.82 14.812 1 98.25 34 SER B O 1
ATOM 2203 N N . ASP B 1 35 ? 0.313 7.586 14.336 1 98.06 35 ASP B N 1
ATOM 2204 C CA . ASP B 1 35 ? 1.066 8.047 15.5 1 98.06 35 ASP B CA 1
ATOM 2205 C C . ASP B 1 35 ? 1.341 9.547 15.422 1 98.06 35 ASP B C 1
ATOM 2207 O O . ASP B 1 35 ? 1.263 10.25 16.422 1 98.06 35 ASP B O 1
ATOM 2211 N N . ALA B 1 36 ? 1.713 10.023 14.25 1 96.94 36 AL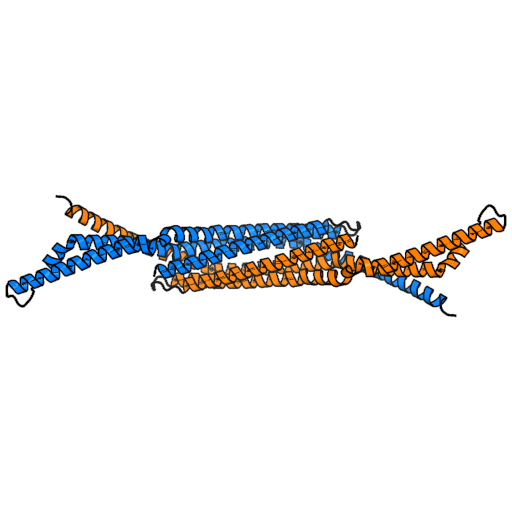A B N 1
ATOM 2212 C CA . ALA B 1 36 ? 1.987 11.445 14.062 1 96.94 36 ALA B CA 1
ATOM 2213 C C . ALA B 1 36 ? 0.733 12.281 14.297 1 96.94 36 ALA B C 1
ATOM 2215 O O . ALA B 1 36 ? 0.801 13.352 14.906 1 96.94 36 ALA B O 1
ATOM 2216 N N . LEU B 1 37 ? -0.413 11.82 13.867 1 96.94 37 LEU B N 1
ATOM 2217 C CA . LEU B 1 37 ? -1.681 12.508 14.086 1 96.94 37 LEU B CA 1
ATOM 2218 C C . LEU B 1 37 ? -2.014 12.562 15.578 1 96.94 37 LEU B C 1
ATOM 2220 O O . LEU B 1 37 ? -2.475 13.594 16.078 1 96.94 37 LEU B O 1
ATOM 2224 N N . ARG B 1 38 ? -1.775 11.422 16.234 1 96.44 38 ARG B N 1
ATOM 2225 C CA . ARG B 1 38 ? -2.01 11.383 17.672 1 96.44 38 ARG B CA 1
ATOM 2226 C C . ARG B 1 38 ? -1.158 12.422 18.391 1 96.44 38 ARG B C 1
ATOM 2228 O O . ARG B 1 38 ? -1.647 13.125 19.281 1 96.44 38 ARG B O 1
ATOM 2235 N N . LYS B 1 39 ? 0.055 12.539 18.016 1 93.88 39 LYS B N 1
ATOM 2236 C CA . LYS B 1 39 ? 0.966 13.492 18.641 1 93.88 39 LYS B CA 1
ATOM 2237 C C . LYS B 1 39 ? 0.538 14.93 18.344 1 93.88 39 LYS B C 1
ATOM 2239 O O . LYS B 1 39 ? 0.644 15.805 19.203 1 93.88 39 LYS B O 1
ATOM 2244 N N . LEU B 1 40 ? 0.098 15.195 17.125 1 92.12 40 LEU B N 1
ATOM 2245 C CA . LEU B 1 40 ? -0.419 16.516 16.781 1 92.12 40 LEU B CA 1
ATOM 2246 C C . LEU B 1 40 ? -1.628 16.859 17.641 1 92.12 40 LEU B C 1
ATOM 2248 O O . LEU B 1 40 ? -1.785 18.016 18.062 1 92.12 40 LEU B O 1
ATOM 2252 N N . GLY B 1 41 ? -2.447 15.883 17.875 1 92.19 41 GLY B N 1
ATOM 2253 C CA . GLY B 1 41 ? -3.613 16.094 18.719 1 92.19 41 GLY B CA 1
ATOM 2254 C C . GLY B 1 41 ? -3.26 16.375 20.156 1 92.19 41 GLY B C 1
ATOM 2255 O O . GLY B 1 41 ? -4.023 17.031 20.875 1 92.19 41 GLY B O 1
ATOM 2256 N N . ASP B 1 42 ? -2.096 15.883 20.531 1 89 42 ASP B N 1
ATOM 2257 C CA . ASP B 1 42 ? -1.641 16.047 21.906 1 89 42 ASP B CA 1
ATOM 2258 C C . ASP B 1 42 ? -0.984 17.422 22.109 1 89 42 ASP B C 1
ATOM 2260 O O . ASP B 1 42 ? -0.792 17.859 23.234 1 89 42 ASP B O 1
ATOM 2264 N N . THR B 1 43 ? -0.525 17.938 20.906 1 78.06 43 THR B N 1
ATOM 2265 C CA . THR B 1 43 ? 0.19 19.203 21.016 1 78.06 43 THR B CA 1
ATOM 2266 C C . THR B 1 43 ? -0.727 20.297 21.547 1 78.06 43 THR B C 1
ATOM 2268 O O . THR B 1 43 ? -1.836 20.484 21.047 1 78.06 43 THR B O 1
ATOM 2271 N N . GLY B 1 44 ? -0.763 20.547 22.812 1 63 44 GLY B N 1
ATOM 2272 C CA . GLY B 1 44 ? -1.402 21.516 23.688 1 63 44 GLY B CA 1
ATOM 2273 C C . GLY B 1 44 ? -1.926 22.734 22.953 1 63 44 GLY B C 1
ATOM 2274 O O . GLY B 1 44 ? -1.418 23.094 21.891 1 63 44 GLY B O 1
ATOM 2275 N N . GLY B 1 45 ? -3.293 23.078 22.906 1 64.88 45 GLY B N 1
ATOM 2276 C CA . GLY B 1 45 ? -3.941 24.297 22.453 1 64.88 45 GLY B CA 1
ATOM 2277 C C . GLY B 1 45 ? -4.84 24.922 23.5 1 64.88 45 GLY B C 1
ATOM 2278 O O . GLY B 1 45 ? -4.875 24.469 24.641 1 64.88 45 GLY B O 1
ATOM 2279 N N . ARG B 1 46 ? -5.188 26.047 23.156 1 72.81 46 ARG B N 1
ATOM 2280 C CA . ARG B 1 46 ? -6.16 26.703 24.016 1 72.81 46 ARG B CA 1
ATOM 2281 C C . ARG B 1 46 ? -7.359 25.797 24.281 1 72.81 46 ARG B C 1
ATOM 2283 O O . ARG B 1 46 ? -7.684 24.938 23.469 1 72.81 46 ARG B O 1
ATOM 2290 N N . PRO B 1 47 ? -7.805 25.844 25.375 1 75.44 47 PRO B N 1
ATOM 2291 C CA . PRO B 1 47 ? -9 25.062 25.703 1 75.44 47 PRO B CA 1
ATOM 2292 C C . PRO B 1 47 ? -10.062 25.125 24.609 1 75.44 47 PRO B C 1
ATOM 2294 O O . PRO B 1 47 ? -10.773 24.156 24.375 1 75.44 47 PRO B O 1
ATOM 2297 N N . GLU B 1 48 ? -10.094 26.156 23.938 1 74.44 48 GLU B N 1
ATOM 2298 C CA . GLU B 1 48 ? -11.117 26.359 22.922 1 74.44 48 GLU B CA 1
ATOM 2299 C C . GLU B 1 48 ? -10.8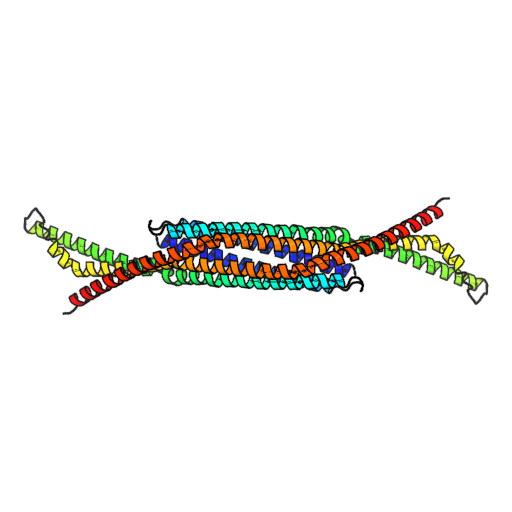28 25.531 21.672 1 74.44 48 GLU B C 1
ATOM 2301 O O . GLU B 1 48 ? -11.711 25.312 20.844 1 74.44 48 GLU B O 1
ATOM 2306 N N . ASP B 1 49 ? -9.609 25.062 21.641 1 77.06 49 ASP B N 1
ATOM 2307 C CA . ASP B 1 49 ? -9.203 24.312 20.453 1 77.06 49 ASP B CA 1
ATOM 2308 C C . ASP B 1 49 ? -9.125 22.812 20.75 1 77.06 49 ASP B C 1
ATOM 2310 O O . ASP B 1 49 ? -8.547 22.062 19.969 1 77.06 49 ASP B O 1
ATOM 2314 N N . LYS B 1 50 ? -9.719 22.453 21.875 1 85.31 50 LYS B N 1
ATOM 2315 C CA . LYS B 1 50 ? -9.703 21.062 22.281 1 85.31 50 LYS B CA 1
ATOM 2316 C C . LYS B 1 50 ? -10.352 20.172 21.234 1 85.31 50 LYS B C 1
ATOM 2318 O O . LYS B 1 50 ? -9.945 19.016 21.047 1 85.31 50 LYS B O 1
ATOM 2323 N N . ALA B 1 51 ? -11.359 20.719 20.562 1 88.12 51 ALA B N 1
ATOM 2324 C CA . ALA B 1 51 ? -12.07 19.953 19.531 1 88.12 51 ALA B CA 1
ATOM 2325 C C . ALA B 1 51 ? -11.133 19.578 18.391 1 88.12 51 ALA B C 1
ATOM 2327 O O . ALA B 1 51 ? -11.297 18.516 17.781 1 88.12 51 ALA B O 1
ATOM 2328 N N . LEU B 1 52 ? -10.156 20.391 18.094 1 92.44 52 LEU B N 1
ATOM 2329 C CA . LEU B 1 52 ? -9.203 20.094 17.031 1 92.44 52 LEU B CA 1
ATOM 2330 C C . LEU B 1 52 ? -8.32 18.906 17.391 1 92.44 52 LEU B C 1
ATOM 2332 O O . LEU B 1 52 ? -8.07 18.031 16.562 1 92.44 52 LEU B O 1
ATOM 2336 N N . GLY B 1 53 ? -7.875 18.953 18.641 1 93.25 53 GLY B N 1
ATOM 2337 C CA . GLY B 1 53 ? -7.078 17.828 19.109 1 93.25 53 GLY B CA 1
ATOM 2338 C C . GLY B 1 53 ? -7.816 16.516 19.047 1 93.25 53 GLY B C 1
ATOM 2339 O O . GLY B 1 53 ? -7.25 15.5 18.641 1 93.25 53 GLY B O 1
ATOM 2340 N N . GLU B 1 54 ? -9.047 16.516 19.469 1 94.25 54 GLU B N 1
ATOM 2341 C CA . GLU B 1 54 ? -9.883 15.328 19.422 1 94.25 54 GLU B CA 1
ATOM 2342 C C . GLU B 1 54 ? -10.047 14.82 17.984 1 94.25 54 GLU B C 1
ATOM 2344 O O . GLU B 1 54 ? -10.078 13.617 17.75 1 94.25 54 GLU B O 1
ATOM 2349 N N . ALA B 1 55 ? -10.203 15.766 17.078 1 95.88 55 ALA B N 1
ATOM 2350 C CA . ALA B 1 55 ? -10.344 15.398 15.672 1 95.88 55 ALA B CA 1
ATOM 2351 C C . ALA B 1 55 ? -9.117 14.656 15.164 1 95.88 55 ALA B C 1
ATOM 2353 O O . ALA B 1 55 ? -9.234 13.633 14.492 1 95.88 55 ALA B O 1
ATOM 2354 N N . PHE B 1 56 ? -7.926 15.141 15.539 1 96.44 56 PHE B N 1
ATOM 2355 C CA . PHE B 1 56 ? -6.691 14.469 15.164 1 96.44 56 PHE B CA 1
ATOM 2356 C C . PHE B 1 56 ? -6.645 13.055 15.734 1 96.44 56 PHE B C 1
ATOM 2358 O O . PHE B 1 56 ? -6.223 12.117 15.055 1 96.44 56 PHE B O 1
ATOM 2365 N N . HIS B 1 57 ? -7.125 12.938 16.953 1 96.94 57 HIS B N 1
ATOM 2366 C CA . HIS B 1 57 ? -7.137 11.625 17.594 1 96.94 57 HIS B CA 1
ATOM 2367 C C . HIS B 1 57 ? -8.078 10.672 16.875 1 96.94 57 HIS B C 1
ATOM 2369 O O . HIS B 1 57 ? -7.758 9.492 16.688 1 96.94 57 HIS B O 1
ATOM 2375 N N . LYS B 1 58 ? -9.211 11.141 16.469 1 97.38 58 LYS B N 1
ATOM 2376 C CA . LYS B 1 58 ? -10.18 10.305 15.773 1 97.38 58 LYS B CA 1
ATOM 2377 C C . LYS B 1 58 ? -9.641 9.844 14.422 1 97.38 58 LYS B C 1
ATOM 2379 O O . LYS B 1 58 ? -9.828 8.695 14.031 1 97.38 58 LYS B O 1
ATOM 2384 N N . PHE B 1 59 ? -8.977 10.758 13.758 1 97.94 59 PHE B N 1
ATOM 2385 C CA . PHE B 1 59 ? -8.352 10.391 12.492 1 97.94 59 PHE B CA 1
ATOM 2386 C C . PHE B 1 59 ? -7.25 9.359 12.711 1 97.94 59 PHE B C 1
ATOM 2388 O O . PHE B 1 59 ? -7.09 8.43 11.922 1 97.94 59 PHE B O 1
ATOM 2395 N N . ALA B 1 60 ? -6.469 9.609 13.781 1 98.06 60 ALA B N 1
ATOM 2396 C CA . ALA B 1 60 ? -5.414 8.648 14.109 1 98.06 60 ALA B CA 1
ATOM 2397 C C . ALA B 1 60 ? -5.988 7.25 14.297 1 98.06 60 ALA B C 1
ATOM 2399 O O . ALA B 1 60 ? -5.438 6.27 13.789 1 98.06 60 ALA B O 1
ATOM 2400 N N . VAL B 1 61 ? -7.098 7.156 14.969 1 98.19 61 VAL B N 1
ATOM 2401 C CA . VAL B 1 61 ? -7.715 5.879 15.305 1 98.19 61 VAL B CA 1
ATOM 2402 C C . VAL B 1 61 ? -8.195 5.191 14.031 1 98.19 61 VAL B C 1
ATOM 2404 O O . VAL B 1 61 ? -7.93 4.004 13.812 1 98.19 61 VAL B O 1
ATOM 2407 N N . VAL B 1 62 ? -8.922 5.918 13.188 1 98.06 62 VAL B N 1
ATOM 2408 C CA . VAL B 1 62 ? -9.508 5.297 12.008 1 98.06 62 VAL B CA 1
ATOM 2409 C C . VAL B 1 62 ? -8.406 4.863 11.047 1 98.06 62 VAL B C 1
ATOM 2411 O O . VAL B 1 62 ? -8.516 3.83 10.383 1 98.06 62 VAL B O 1
ATOM 2414 N N . ILE B 1 63 ? -7.336 5.633 10.953 1 97.88 63 ILE B N 1
ATOM 2415 C CA . ILE B 1 63 ? -6.211 5.281 10.094 1 97.88 63 ILE B CA 1
ATOM 2416 C C . ILE B 1 63 ? -5.523 4.027 10.625 1 97.88 63 ILE B C 1
ATOM 2418 O O . ILE B 1 63 ? -5.113 3.158 9.852 1 97.88 63 ILE B O 1
ATOM 2422 N N . ARG B 1 64 ? -5.438 3.941 11.922 1 98.12 64 ARG B N 1
ATOM 2423 C CA . ARG B 1 64 ? -4.891 2.742 12.547 1 98.12 64 ARG B CA 1
ATOM 2424 C C . ARG B 1 64 ? -5.75 1.521 12.242 1 98.12 64 ARG B C 1
ATOM 2426 O O . ARG B 1 64 ? -5.23 0.444 11.953 1 98.12 64 ARG B O 1
ATOM 2433 N N . GLU B 1 65 ? -7.008 1.694 12.344 1 97.94 65 GLU B N 1
ATOM 2434 C CA . GLU B 1 65 ? -7.934 0.612 12.023 1 97.94 65 GLU B CA 1
ATOM 2435 C C . GLU B 1 65 ? -7.77 0.161 10.57 1 97.94 65 GLU B C 1
ATOM 2437 O O . GLU B 1 65 ? -7.746 -1.039 10.289 1 97.94 65 GLU B O 1
ATOM 2442 N N . HIS B 1 66 ? -7.703 1.13 9.75 1 97.88 66 HIS B N 1
ATOM 2443 C CA . HIS B 1 66 ? -7.516 0.795 8.344 1 97.88 66 HIS B CA 1
ATOM 2444 C C . HIS B 1 66 ? -6.199 0.056 8.117 1 97.88 66 HIS B C 1
ATOM 2446 O O . HIS B 1 66 ? -6.137 -0.889 7.332 1 97.88 66 HIS B O 1
ATOM 2452 N N . SER B 1 67 ? -5.117 0.515 8.797 1 98 67 SER B N 1
ATOM 2453 C CA . SER B 1 67 ? -3.826 -0.146 8.656 1 98 67 SER B CA 1
ATOM 2454 C C . SER B 1 67 ? -3.906 -1.612 9.07 1 98 67 SER B C 1
ATOM 2456 O O . SER B 1 67 ? -3.24 -2.467 8.477 1 98 67 SER B O 1
ATOM 2458 N N . GLN B 1 68 ? -4.715 -1.957 10.023 1 98.19 68 GLN B N 1
ATOM 2459 C CA . GLN B 1 68 ? -4.898 -3.334 10.469 1 98.19 68 GLN B CA 1
ATOM 2460 C C . GLN B 1 68 ? -5.609 -4.168 9.406 1 98.19 68 GLN B C 1
ATOM 2462 O O . GLN B 1 68 ? -5.27 -5.332 9.195 1 98.19 68 GLN B O 1
ATOM 2467 N N . LEU B 1 69 ? -6.621 -3.576 8.797 1 97.56 69 LEU B N 1
ATOM 2468 C CA . LEU B 1 69 ? -7.32 -4.254 7.711 1 97.56 69 LEU B CA 1
ATOM 2469 C C . LEU B 1 69 ? -6.371 -4.547 6.555 1 97.56 69 LEU B C 1
ATOM 2471 O O . LEU B 1 69 ? -6.379 -5.652 6.004 1 97.56 69 LEU B O 1
ATOM 2475 N N . LEU B 1 70 ? -5.602 -3.535 6.23 1 97.62 70 LEU B N 1
ATOM 2476 C CA . LEU B 1 70 ? -4.637 -3.693 5.148 1 97.62 70 LEU B CA 1
ATOM 2477 C C . LEU B 1 70 ? -3.602 -4.758 5.496 1 97.62 70 LEU B C 1
ATOM 2479 O O . LEU B 1 70 ? -3.199 -5.543 4.633 1 97.62 70 LEU B O 1
ATOM 2483 N N . GLN B 1 71 ? -3.172 -4.777 6.75 1 98.19 71 GLN B N 1
ATOM 2484 C CA . GLN B 1 71 ? -2.221 -5.781 7.211 1 98.19 71 GLN B CA 1
ATOM 2485 C C . GLN B 1 71 ? -2.771 -7.191 7.012 1 98.19 71 GLN B C 1
ATOM 2487 O O . GLN B 1 71 ? -2.031 -8.102 6.637 1 98.19 71 GLN B O 1
ATOM 2492 N N . GLN B 1 72 ? -4.027 -7.352 7.297 1 97.75 72 GLN B N 1
ATOM 2493 C CA . GLN B 1 72 ? -4.66 -8.648 7.105 1 97.75 72 GLN B CA 1
ATOM 2494 C C . GLN B 1 72 ? -4.645 -9.062 5.633 1 97.75 72 GLN B C 1
ATOM 2496 O O . GLN B 1 72 ? -4.402 -10.227 5.312 1 97.75 72 GLN B O 1
ATOM 2501 N N . LEU B 1 73 ? -4.918 -8.164 4.746 1 97.19 73 LEU B N 1
ATOM 2502 C CA . LEU B 1 73 ? -4.898 -8.438 3.314 1 97.19 73 LEU B CA 1
ATOM 2503 C C . LEU B 1 73 ? -3.502 -8.844 2.859 1 97.19 73 LEU B C 1
ATOM 2505 O O . LEU B 1 73 ? -3.346 -9.812 2.113 1 97.19 73 LEU B O 1
ATOM 2509 N N . ILE B 1 74 ? -2.479 -8.125 3.32 1 97.12 74 ILE B N 1
ATOM 2510 C CA . ILE B 1 74 ? -1.095 -8.391 2.943 1 97.12 74 ILE B CA 1
ATOM 2511 C C . ILE B 1 74 ? -0.668 -9.758 3.465 1 97.12 74 ILE B C 1
ATOM 2513 O O . ILE B 1 74 ? 0.014 -10.516 2.766 1 97.12 74 ILE B O 1
ATOM 2517 N N . THR B 1 75 ? -1.112 -10.062 4.668 1 95.81 75 THR B N 1
ATOM 2518 C CA . THR B 1 75 ? -0.808 -11.367 5.246 1 95.81 75 THR B CA 1
ATOM 2519 C C . THR B 1 75 ? -1.465 -12.484 4.441 1 95.81 75 THR B C 1
ATOM 2521 O O . THR B 1 75 ? -0.846 -13.516 4.188 1 95.81 75 THR B O 1
ATOM 2524 N N . ASN B 1 76 ? -2.707 -12.297 4.078 1 95 76 ASN B N 1
ATOM 2525 C CA . ASN B 1 76 ? -3.412 -13.273 3.254 1 95 76 ASN B CA 1
ATOM 2526 C C . ASN B 1 76 ? -2.715 -13.484 1.912 1 95 76 ASN B C 1
ATOM 2528 O O . ASN B 1 76 ? -2.619 -14.609 1.425 1 95 76 ASN B O 1
ATOM 2532 N N . GLN B 1 77 ? -2.273 -12.422 1.335 1 94.56 77 GLN B N 1
ATOM 2533 C CA . GLN B 1 77 ? -1.545 -12.5 0.072 1 94.56 77 GLN B CA 1
ATOM 2534 C C . GLN B 1 77 ? -0.339 -13.43 0.187 1 94.56 77 GLN B C 1
ATOM 2536 O O . GLN B 1 77 ? -0.141 -14.305 -0.656 1 94.56 77 GLN B O 1
ATOM 2541 N N . ARG B 1 78 ? 0.437 -13.266 1.205 1 93.44 78 ARG B N 1
ATOM 2542 C CA . ARG B 1 78 ? 1.62 -14.086 1.427 1 93.44 78 ARG B CA 1
ATOM 2543 C C . ARG B 1 78 ? 1.242 -15.555 1.599 1 93.44 78 ARG B C 1
ATOM 2545 O O . ARG B 1 78 ? 1.833 -16.438 0.963 1 93.44 78 ARG B O 1
ATOM 2552 N N . ASN B 1 79 ? 0.236 -15.773 2.363 1 92.5 79 ASN B N 1
ATOM 2553 C CA . ASN B 1 79 ? -0.171 -17.141 2.688 1 92.5 79 ASN B CA 1
ATOM 2554 C C . ASN B 1 79 ? -0.785 -17.844 1.48 1 92.5 79 ASN B C 1
ATOM 2556 O O . ASN B 1 79 ? -0.559 -19.031 1.272 1 92.5 79 ASN B O 1
ATOM 2560 N N . ASN B 1 80 ? -1.509 -17.141 0.702 1 93.5 80 ASN B N 1
ATOM 2561 C CA . ASN B 1 80 ? -2.244 -17.734 -0.403 1 93.5 80 ASN B CA 1
ATOM 2562 C C . ASN B 1 80 ? -1.403 -17.797 -1.675 1 93.5 80 ASN B C 1
ATOM 2564 O O . ASN B 1 80 ? -1.589 -18.672 -2.512 1 93.5 80 ASN B O 1
ATOM 2568 N N . LEU B 1 81 ? -0.476 -16.938 -1.787 1 95.44 81 LEU B N 1
ATOM 2569 C CA . LEU B 1 81 ? 0.211 -16.875 -3.072 1 95.44 81 LEU B CA 1
ATOM 2570 C C . LEU B 1 81 ? 1.682 -17.25 -2.922 1 95.44 81 LEU B C 1
ATOM 2572 O O . LEU B 1 81 ? 2.207 -18.047 -3.703 1 95.44 81 LEU B O 1
ATOM 2576 N N . LEU B 1 82 ? 2.312 -16.719 -1.942 1 94.19 82 LEU B N 1
ATOM 2577 C CA . LEU B 1 82 ? 3.754 -16.906 -1.824 1 94.19 82 LEU B CA 1
ATOM 2578 C C . LEU B 1 82 ? 4.078 -18.328 -1.383 1 94.19 82 LEU B C 1
ATOM 2580 O O . LEU B 1 82 ? 4.926 -18.984 -1.983 1 94.19 82 LEU B O 1
ATOM 2584 N N . HIS B 1 83 ? 3.4 -18.875 -0.4 1 90.12 83 HIS B N 1
ATOM 2585 C CA . HIS B 1 83 ? 3.713 -20.188 0.177 1 90.12 83 HIS B CA 1
ATOM 2586 C C . HIS B 1 83 ? 3.512 -21.297 -0.843 1 90.12 83 HIS B C 1
ATOM 2588 O O . HIS B 1 83 ? 4.391 -22.141 -1.023 1 90.12 83 HIS B O 1
ATOM 2594 N N . PRO B 1 84 ? 2.408 -21.297 -1.547 1 90.12 84 PRO B N 1
ATOM 2595 C CA . PRO B 1 84 ? 2.227 -22.328 -2.564 1 90.12 84 PRO B CA 1
ATOM 2596 C C . PRO B 1 84 ? 3.279 -22.266 -3.67 1 90.12 84 PRO B C 1
ATOM 2598 O O . PRO B 1 84 ? 3.744 -23.297 -4.148 1 90.12 84 PRO B O 1
ATOM 2601 N N . LEU B 1 85 ? 3.619 -21.062 -4.047 1 92.38 85 LEU B N 1
ATOM 2602 C CA . LEU B 1 85 ? 4.633 -20.891 -5.078 1 92.38 85 LEU B CA 1
ATOM 2603 C C . LEU B 1 85 ? 5.984 -21.422 -4.605 1 92.38 85 LEU B C 1
ATOM 2605 O O . LEU B 1 85 ? 6.695 -22.094 -5.355 1 92.38 85 LEU B O 1
ATOM 2609 N N . ASP B 1 86 ? 6.293 -21.188 -3.357 1 90 86 ASP B N 1
ATOM 2610 C CA . ASP B 1 86 ? 7.527 -21.688 -2.76 1 90 86 ASP B CA 1
ATOM 2611 C C . ASP B 1 86 ? 7.551 -23.203 -2.736 1 90 86 ASP B C 1
ATOM 2613 O O . ASP B 1 86 ? 8.57 -23.828 -3.045 1 90 86 ASP B O 1
ATOM 2617 N N . SER B 1 87 ? 6.449 -23.781 -2.422 1 87 87 SER B N 1
ATOM 2618 C CA . SER B 1 87 ? 6.34 -25.234 -2.307 1 87 87 SER B CA 1
ATOM 2619 C C . SER B 1 87 ? 6.551 -25.906 -3.654 1 87 87 SER B C 1
ATOM 2621 O O . SER B 1 87 ? 7.281 -26.906 -3.75 1 87 87 SER B O 1
ATOM 2623 N N . VAL B 1 88 ? 5.973 -25.359 -4.715 1 87 88 VAL B N 1
ATOM 2624 C CA . VAL B 1 88 ? 6.074 -25.953 -6.043 1 87 88 VAL B CA 1
ATOM 2625 C C . VAL B 1 88 ? 7.508 -25.828 -6.559 1 87 88 VAL B C 1
ATOM 2627 O O . VAL B 1 88 ? 8.047 -26.766 -7.141 1 87 88 VAL B O 1
ATOM 2630 N N . LEU B 1 89 ? 8.109 -24.75 -6.34 1 89 89 LEU B N 1
ATOM 2631 C CA . LEU B 1 89 ? 9.438 -24.469 -6.879 1 89 89 LEU B CA 1
ATOM 2632 C C . LEU B 1 89 ? 10.508 -25.25 -6.117 1 89 89 LEU B C 1
ATOM 2634 O O . LEU B 1 89 ? 11.477 -25.719 -6.707 1 89 89 LEU B O 1
ATOM 2638 N N . LYS B 1 90 ? 10.359 -25.453 -4.832 1 85.25 90 LYS B N 1
ATOM 2639 C CA . LYS B 1 90 ? 11.344 -26.156 -4.016 1 85.25 90 LYS B CA 1
ATOM 2640 C C . LYS B 1 90 ? 11.141 -27.672 -4.098 1 85.25 90 LYS B C 1
ATOM 2642 O O . LYS B 1 90 ? 12.086 -28.438 -3.922 1 85.25 90 LYS B O 1
ATOM 2647 N N . GLY B 1 91 ? 9.961 -28.078 -4.371 1 80.44 91 GLY B N 1
ATOM 2648 C CA . GLY B 1 91 ? 9.656 -29.5 -4.422 1 80.44 91 GLY B CA 1
ATOM 2649 C C . GLY B 1 91 ? 9.672 -30.062 -5.832 1 80.44 91 GLY B C 1
ATOM 2650 O O . GLY B 1 91 ? 10.695 -30.594 -6.281 1 80.44 91 GLY B O 1
ATOM 2651 N N . ASP B 1 92 ? 8.828 -29.703 -6.57 1 72.56 92 ASP B N 1
ATOM 2652 C CA . ASP B 1 92 ? 8.547 -30.406 -7.82 1 72.56 92 ASP B CA 1
ATOM 2653 C C . ASP B 1 92 ? 9.461 -29.906 -8.945 1 72.56 92 ASP B C 1
ATOM 2655 O O . ASP B 1 92 ? 9.812 -30.672 -9.844 1 72.56 92 ASP B O 1
ATOM 2659 N N . LEU B 1 93 ? 9.875 -28.641 -8.844 1 76.62 93 LEU B N 1
ATOM 2660 C CA . LEU B 1 93 ? 10.586 -28.078 -9.984 1 76.62 93 LEU B CA 1
ATOM 2661 C C . LEU B 1 93 ? 12.086 -28 -9.703 1 76.62 93 LEU B C 1
ATOM 2663 O O . LEU B 1 93 ? 12.875 -27.719 -10.609 1 76.62 93 LEU B O 1
ATOM 2667 N N . LYS B 1 94 ? 12.578 -28.234 -8.461 1 70.19 94 LYS B N 1
ATOM 2668 C CA . LYS B 1 94 ? 14 -28.156 -8.133 1 70.19 94 LYS B CA 1
ATOM 2669 C C . LYS B 1 94 ? 14.797 -29.172 -8.945 1 70.19 94 LYS B C 1
ATOM 2671 O O . LYS B 1 94 ? 15.906 -28.891 -9.398 1 70.19 94 LYS B O 1
ATOM 2676 N N . GLY B 1 95 ? 14.25 -30.328 -9.219 1 66.75 95 GLY B N 1
ATOM 2677 C CA . GLY B 1 95 ? 15.047 -31.391 -9.805 1 66.75 95 GLY B CA 1
ATOM 2678 C C . GLY B 1 95 ? 14.617 -31.734 -11.219 1 66.75 95 GLY B C 1
ATOM 2679 O O . GLY B 1 95 ? 14.859 -32.844 -11.688 1 66.75 95 GLY B O 1
ATOM 2680 N N . VAL B 1 96 ? 14.039 -30.797 -11.953 1 67.69 96 VAL B N 1
ATOM 2681 C CA . VAL B 1 96 ? 13.484 -31.125 -13.258 1 67.69 96 VAL B CA 1
ATOM 2682 C C . VAL B 1 96 ? 14.586 -31.609 -14.188 1 67.69 96 VAL B C 1
ATOM 2684 O O . VAL B 1 96 ? 14.445 -32.656 -14.828 1 67.69 96 VAL B O 1
ATOM 2687 N N . LYS B 1 97 ? 15.68 -30.969 -14.156 1 64.06 97 LYS B N 1
ATOM 2688 C CA . LYS B 1 97 ? 16.719 -31.406 -15.078 1 64.06 97 LYS B CA 1
ATOM 2689 C C . LYS B 1 97 ? 17.422 -32.656 -14.555 1 64.06 97 LYS B C 1
ATOM 2691 O O . LYS B 1 97 ? 17.766 -33.562 -15.336 1 64.06 97 LYS B O 1
ATOM 2696 N N . GLY B 1 98 ? 17.516 -32.781 -13.367 1 71.31 98 GLY B N 1
ATOM 2697 C CA . GLY B 1 98 ? 18.281 -33.906 -12.805 1 71.31 98 GLY B CA 1
ATOM 2698 C C . GLY B 1 98 ? 17.406 -35.062 -12.352 1 71.31 98 GLY B C 1
ATOM 2699 O O . GLY B 1 98 ? 17.344 -36.094 -13.016 1 71.31 98 GLY B O 1
ATOM 2700 N N . ASP B 1 99 ? 16.547 -34.781 -11.672 1 72.62 99 ASP B N 1
ATOM 2701 C CA . ASP B 1 99 ? 15.867 -35.844 -10.953 1 72.62 99 ASP B CA 1
ATOM 2702 C C . ASP B 1 99 ? 14.672 -36.375 -11.742 1 72.62 99 ASP B C 1
ATOM 2704 O O . ASP B 1 99 ? 14.336 -37.562 -11.664 1 72.62 99 ASP B O 1
ATOM 2708 N N . LEU B 1 100 ? 14.164 -35.5 -12.648 1 77.25 100 LEU B N 1
ATOM 2709 C CA . LEU B 1 100 ? 12.93 -35.938 -13.312 1 77.25 100 LEU B CA 1
ATOM 2710 C C . LEU B 1 100 ? 13.211 -36.406 -14.734 1 77.25 100 LEU B C 1
ATOM 2712 O O . LEU B 1 100 ? 12.781 -37.5 -15.125 1 77.25 100 LEU B O 1
ATOM 2716 N N . LYS B 1 101 ? 14.031 -35.75 -15.5 1 81.44 101 LYS B N 1
ATOM 2717 C CA . LYS B 1 101 ? 14.258 -36.062 -16.906 1 81.44 101 LYS B CA 1
ATOM 2718 C C . LYS B 1 101 ? 15.359 -37.094 -17.094 1 81.44 101 LYS B C 1
ATOM 2720 O O . LYS B 1 101 ? 15.344 -37.875 -18.047 1 81.44 101 LYS B O 1
ATOM 2725 N N . GLN B 1 102 ? 16.234 -37.188 -16.203 1 87.69 102 GLN B N 1
ATOM 2726 C CA . GLN B 1 102 ? 17.438 -37.969 -16.375 1 87.69 102 GLN B CA 1
ATOM 2727 C C . GLN B 1 102 ? 17.109 -39.469 -16.406 1 87.69 102 GLN B C 1
ATOM 2729 O O . GLN B 1 102 ? 17.594 -40.188 -17.281 1 87.69 102 GLN B O 1
ATOM 2734 N N . PRO B 1 103 ? 16.328 -39.938 -15.445 1 88.31 103 PRO B N 1
ATOM 2735 C CA . PRO B 1 103 ? 15.992 -41.375 -15.516 1 88.31 103 PRO B CA 1
ATOM 2736 C C . PRO B 1 103 ? 15.273 -41.75 -16.812 1 88.31 103 PRO B C 1
ATOM 2738 O O . PRO B 1 103 ? 15.523 -42.812 -17.375 1 88.31 103 PRO B O 1
ATOM 2741 N N . PHE B 1 104 ? 14.445 -40.875 -17.219 1 88.44 104 PHE B N 1
ATOM 2742 C CA . PHE B 1 104 ? 13.711 -41.094 -18.469 1 88.44 104 PHE B CA 1
ATOM 2743 C C . PHE B 1 104 ? 14.656 -41.094 -19.656 1 88.44 104 PHE B C 1
ATOM 2745 O O . PHE B 1 104 ? 14.594 -41.969 -20.5 1 88.44 104 PHE B O 1
ATOM 2752 N N . GLU B 1 105 ? 15.539 -40.156 -19.719 1 89.12 105 GLU B N 1
ATOM 2753 C CA . GLU B 1 105 ? 16.5 -40.062 -20.812 1 89.12 105 GLU B CA 1
ATOM 2754 C C . GLU B 1 105 ? 17.469 -41.25 -20.828 1 89.12 105 GLU B C 1
ATOM 2756 O O . GLU B 1 105 ? 17.812 -41.75 -21.891 1 89.12 105 GLU B O 1
ATOM 2761 N N . LYS B 1 106 ? 17.875 -41.656 -19.641 1 92.25 106 LYS B N 1
ATOM 2762 C CA . LYS B 1 106 ? 18.766 -42.781 -19.531 1 92.25 106 LYS B CA 1
ATOM 2763 C C . LYS B 1 106 ? 18.109 -44.062 -20.047 1 92.25 106 LYS B C 1
ATOM 2765 O O . LYS B 1 106 ? 18.719 -44.844 -20.781 1 92.25 106 LYS B O 1
ATOM 2770 N N . ALA B 1 107 ? 16.859 -44.25 -19.625 1 92.19 107 ALA B N 1
ATOM 2771 C CA . ALA B 1 107 ? 16.125 -45.406 -20.062 1 92.19 107 ALA B CA 1
ATOM 2772 C C . ALA B 1 107 ? 15.922 -45.406 -21.578 1 92.19 107 ALA B C 1
ATOM 2774 O O . ALA B 1 107 ? 15.984 -46.438 -22.234 1 92.19 107 ALA B O 1
ATOM 2775 N N . ALA B 1 108 ? 15.664 -44.219 -22.109 1 90.62 108 ALA B N 1
ATOM 2776 C CA . ALA B 1 108 ? 15.492 -44.031 -23.547 1 90.62 108 ALA B CA 1
ATOM 2777 C C . ALA B 1 108 ? 16.781 -44.375 -24.297 1 90.62 108 ALA B C 1
ATOM 2779 O O . ALA B 1 108 ? 16.75 -45.062 -25.328 1 90.62 108 ALA B O 1
ATOM 2780 N N . LYS B 1 109 ? 17.906 -44 -23.734 1 94.06 109 LYS B N 1
ATOM 2781 C CA . LYS B 1 109 ? 19.203 -44.312 -24.344 1 94.06 109 LYS B CA 1
ATOM 2782 C C . LYS B 1 109 ? 19.5 -45.781 -24.312 1 94.06 109 LYS B C 1
ATOM 2784 O O . LYS B 1 109 ? 20.031 -46.344 -25.281 1 94.06 109 LYS B O 1
ATOM 2789 N N . VAL B 1 110 ? 19.266 -46.438 -23.172 1 93.44 110 VAL B N 1
ATOM 2790 C CA . VAL B 1 110 ? 19.516 -47.875 -23 1 93.44 110 VAL B CA 1
ATOM 2791 C C . VAL B 1 110 ? 18.656 -48.656 -24 1 93.44 110 VAL B C 1
ATOM 2793 O O . VAL B 1 110 ? 19.125 -49.594 -24.609 1 93.44 110 VAL B O 1
ATOM 2796 N N . TYR B 1 111 ? 17.438 -48.219 -24.156 1 91.69 111 TYR B N 1
ATOM 2797 C CA . TYR B 1 111 ? 16.516 -48.844 -25.094 1 91.69 111 TYR B CA 1
ATOM 2798 C C . TYR B 1 111 ? 17.031 -48.719 -26.531 1 91.69 111 TYR B C 1
ATOM 2800 O O . TYR B 1 111 ? 17.094 -49.688 -27.281 1 91.69 111 TYR B O 1
ATOM 2808 N N . ASP B 1 112 ? 17.422 -47.531 -26.906 1 92.62 112 ASP B N 1
ATOM 2809 C CA . ASP B 1 112 ? 17.922 -47.25 -28.25 1 92.62 112 ASP B CA 1
ATOM 2810 C C . ASP B 1 112 ? 19.219 -48 -28.531 1 92.62 112 ASP B C 1
ATOM 2812 O O . ASP B 1 112 ? 19.422 -48.5 -29.641 1 92.62 112 ASP B O 1
ATOM 2816 N N . ALA B 1 113 ? 20.094 -48.031 -27.547 1 93.38 113 ALA B N 1
ATOM 2817 C CA . ALA B 1 113 ? 21.359 -48.719 -27.703 1 93.38 113 ALA B CA 1
ATOM 2818 C C . ALA B 1 113 ? 21.156 -50.188 -27.938 1 93.38 113 ALA B C 1
ATOM 2820 O O . ALA B 1 113 ? 21.828 -50.812 -28.766 1 93.38 113 ALA B O 1
ATOM 2821 N N . LYS B 1 114 ? 20.312 -50.781 -27.188 1 92.19 114 LYS B N 1
ATOM 2822 C CA . LYS B 1 114 ? 20.031 -52.188 -27.359 1 92.19 114 LYS B CA 1
ATOM 2823 C C . LYS B 1 114 ? 19.406 -52.469 -28.719 1 92.19 114 LYS B C 1
ATOM 2825 O O . LYS B 1 114 ? 19.734 -53.469 -29.359 1 92.19 114 LYS B O 1
ATOM 2830 N N . PHE B 1 115 ? 18.516 -51.594 -29.094 1 88.12 115 PHE B N 1
ATOM 2831 C CA . PHE B 1 115 ? 17.891 -51.719 -30.391 1 88.12 115 PHE B CA 1
ATOM 2832 C C . PHE B 1 115 ? 18.922 -51.688 -31.516 1 88.12 115 PHE B C 1
ATOM 2834 O O . PHE B 1 115 ? 18.875 -52.469 -32.438 1 88.12 115 PHE B O 1
ATOM 2841 N N . ALA B 1 116 ? 19.797 -50.781 -31.406 1 89.94 116 ALA B N 1
ATOM 2842 C CA . ALA B 1 116 ? 20.844 -50.656 -32.406 1 89.94 116 ALA B CA 1
ATOM 2843 C C . ALA B 1 116 ? 21.734 -51.875 -32.438 1 89.94 116 ALA B C 1
ATOM 2845 O O . ALA B 1 116 ? 22.156 -52.344 -33.5 1 89.94 116 ALA B O 1
ATOM 2846 N N . LYS B 1 117 ? 22.031 -52.375 -31.25 1 91.25 117 LYS B N 1
ATOM 2847 C CA . LYS B 1 117 ? 22.859 -53.562 -31.141 1 91.25 117 LYS B CA 1
ATOM 2848 C C . LYS B 1 117 ? 22.188 -54.781 -31.781 1 91.25 117 LYS B C 1
ATOM 2850 O O . LYS B 1 117 ? 22.812 -55.531 -32.531 1 91.25 117 LYS B O 1
ATOM 2855 N N . ILE B 1 118 ? 20.922 -54.875 -31.562 1 87.44 118 ILE B N 1
ATOM 2856 C CA . ILE B 1 118 ? 20.156 -56.031 -32.094 1 87.44 118 ILE B CA 1
ATOM 2857 C C . ILE B 1 118 ? 20.047 -55.906 -33.625 1 87.44 118 ILE B C 1
ATOM 2859 O O . ILE B 1 118 ? 20.188 -56.875 -34.344 1 87.44 118 ILE B O 1
ATOM 2863 N N . GLU B 1 119 ? 19.812 -54.688 -34.031 1 83.31 119 GLU B N 1
ATOM 2864 C CA . GLU B 1 119 ? 19.719 -54.438 -35.469 1 83.31 119 GLU B CA 1
ATOM 2865 C C . GLU B 1 119 ? 21.031 -54.781 -36.188 1 83.31 119 GLU B C 1
ATOM 2867 O O . GLU B 1 119 ? 21.031 -55.375 -37.25 1 83.31 119 GLU B O 1
ATOM 2872 N N . LYS B 1 120 ? 22.125 -54.438 -35.562 1 86.12 120 LYS B N 1
ATOM 2873 C CA . LYS B 1 120 ? 23.438 -54.688 -36.125 1 86.12 120 LYS B CA 1
ATOM 2874 C C . LYS B 1 120 ? 23.719 -56.188 -36.156 1 86.12 120 LYS B C 1
ATOM 2876 O O . LYS B 1 120 ? 24.25 -56.719 -37.156 1 86.12 120 LYS B O 1
ATOM 2881 N N . GLU B 1 121 ? 23.391 -56.844 -35.094 1 85.75 121 GLU B N 1
ATOM 2882 C CA . GLU B 1 121 ? 23.609 -58.312 -34.969 1 85.75 121 GLU B CA 1
ATOM 2883 C C . GLU B 1 121 ? 22.766 -59.062 -36 1 85.75 121 GLU B C 1
ATOM 2885 O O . GLU B 1 121 ? 23.234 -60.031 -36.594 1 85.75 121 GLU B O 1
ATOM 2890 N N . MET B 1 122 ? 21.641 -58.562 -36.281 1 80.94 122 MET B N 1
ATOM 2891 C CA . MET B 1 122 ? 20.75 -59.219 -37.219 1 80.94 122 MET B CA 1
ATOM 2892 C C . MET B 1 122 ? 21.234 -59 -38.656 1 80.94 122 MET B C 1
ATOM 2894 O O . MET B 1 122 ? 21.156 -59.906 -39.5 1 80.94 122 MET B O 1
ATOM 2898 N N . LYS B 1 123 ? 21.719 -57.906 -38.875 1 80.94 123 LYS B N 1
ATOM 2899 C CA . LYS B 1 123 ? 22.266 -57.594 -40.188 1 80.94 123 LYS B CA 1
ATOM 2900 C C . LYS B 1 123 ? 23.516 -58.438 -40.469 1 80.94 123 LYS B C 1
ATOM 2902 O O . LYS B 1 123 ? 23.703 -58.938 -41.594 1 80.94 123 LYS B O 1
ATOM 2907 N N . GLN B 1 124 ? 24.312 -58.625 -39.375 1 84.62 124 GLN B N 1
ATOM 2908 C CA . GLN B 1 124 ? 25.516 -59.406 -39.531 1 84.62 124 GLN B CA 1
ATOM 2909 C C . GLN B 1 124 ? 25.172 -60.875 -39.75 1 84.62 124 GLN B C 1
ATOM 2911 O O . GLN B 1 124 ? 25.797 -61.562 -40.562 1 84.62 124 GLN B O 1
ATOM 2916 N N . GLN B 1 125 ? 24.219 -61.312 -39.031 1 82.31 125 GLN B N 1
ATOM 2917 C CA . GLN B 1 125 ? 23.781 -62.688 -39.156 1 82.31 125 GLN B CA 1
ATOM 2918 C C . GLN B 1 125 ? 23.203 -62.938 -40.562 1 82.31 125 GLN B C 1
ATOM 2920 O O . GLN B 1 125 ? 23.422 -64 -41.125 1 82.31 125 GLN B O 1
ATOM 2925 N N . ALA B 1 126 ? 22.422 -62 -41.062 1 79.19 126 ALA B N 1
ATOM 2926 C CA . ALA B 1 126 ? 21.844 -62.094 -42.375 1 79.19 126 ALA B CA 1
ATOM 2927 C C . ALA B 1 126 ? 22.938 -62.125 -43.469 1 79.19 126 ALA B C 1
ATOM 2929 O O . ALA B 1 126 ? 22.859 -62.906 -44.406 1 79.19 126 ALA B O 1
ATOM 2930 N N . LYS B 1 127 ? 23.875 -61.344 -43.25 1 80.44 127 LYS B N 1
ATOM 2931 C CA . LYS B 1 127 ? 25 -61.312 -44.156 1 80.44 127 LYS B CA 1
ATOM 2932 C C . LYS B 1 127 ? 25.75 -62.625 -44.188 1 80.44 127 LYS B C 1
ATOM 2934 O O . LYS B 1 127 ? 26.125 -63.125 -45.25 1 80.44 127 LYS B O 1
ATOM 2939 N N . GLU B 1 128 ? 25.953 -63.125 -43 1 81.94 128 GLU B N 1
ATOM 2940 C CA . GLU B 1 128 ? 26.703 -64.375 -42.906 1 81.94 128 GLU B CA 1
ATOM 2941 C C . GLU B 1 128 ? 25.891 -65.562 -43.438 1 81.94 128 GLU B C 1
ATOM 2943 O O . GLU B 1 128 ? 26.469 -66.5 -43.938 1 81.94 128 GLU B O 1
ATOM 2948 N N . ALA B 1 129 ? 24.625 -65.5 -43.344 1 77.06 129 ALA B N 1
ATOM 2949 C CA . ALA B 1 129 ? 23.75 -66.562 -43.812 1 77.06 129 ALA B CA 1
ATOM 2950 C C . ALA B 1 129 ? 23.453 -66.438 -45.312 1 77.06 129 ALA B C 1
ATOM 2952 O O . ALA B 1 129 ? 22.797 -67.25 -45.906 1 77.06 129 ALA B O 1
ATOM 2953 N N . GLY B 1 130 ? 24 -65.438 -46.031 1 73.44 130 GLY B N 1
ATOM 2954 C CA . GLY B 1 130 ? 23.844 -65.25 -47.469 1 73.44 130 GLY B CA 1
ATOM 2955 C C . GLY B 1 130 ? 22.516 -64.625 -47.844 1 73.44 130 GLY B C 1
ATOM 2956 O O . GLY B 1 130 ? 22.078 -64.75 -49 1 73.44 130 GLY B O 1
ATOM 2957 N N . PHE B 1 131 ? 21.641 -64.438 -46.938 1 63.22 131 PHE B N 1
ATOM 2958 C CA . PHE B 1 131 ? 20.312 -63.875 -47.219 1 63.22 131 PHE B CA 1
ATOM 2959 C C . PHE B 1 131 ? 20.359 -62.375 -47.375 1 63.22 131 PHE B C 1
ATOM 2961 O O . PHE B 1 131 ? 21.078 -61.688 -46.625 1 63.22 131 PHE B O 1
ATOM 2968 N N . PHE B 1 132 ? 20.172 -61.875 -48.562 1 58 132 PHE B N 1
ATOM 2969 C CA . PHE B 1 132 ? 20.156 -60.469 -48.875 1 58 132 PHE B CA 1
ATOM 2970 C C . PHE B 1 132 ? 19.109 -59.719 -48.062 1 58 132 PHE B C 1
ATOM 2972 O O . PHE B 1 132 ? 19.234 -58.531 -47.812 1 58 132 PHE B O 1
ATOM 2979 N N . LYS B 1 133 ? 17.797 -60.406 -47.938 1 59.31 133 LYS B N 1
ATOM 2980 C CA . LYS B 1 133 ? 16.734 -59.625 -47.281 1 59.31 133 LYS B CA 1
ATOM 2981 C C . LYS B 1 133 ? 16.625 -59.969 -45.812 1 59.31 133 LYS B C 1
ATOM 2983 O O . LYS B 1 133 ? 16.531 -61.156 -45.438 1 59.31 133 LYS B O 1
ATOM 2988 N N . LEU B 1 134 ? 17.094 -59.219 -44.906 1 56.28 134 LEU B N 1
ATOM 2989 C CA . LEU B 1 134 ? 17 -59.281 -43.438 1 56.28 134 LEU B CA 1
ATOM 2990 C C . LEU B 1 134 ? 15.555 -59.5 -43 1 56.28 134 LEU B C 1
ATOM 2992 O O . LEU B 1 134 ? 14.688 -58.656 -43.219 1 56.28 134 LEU B O 1
ATOM 2996 N N . GLU B 1 135 ? 15.008 -60.688 -43.156 1 56.75 135 GLU B N 1
ATOM 2997 C CA . GLU B 1 135 ? 13.695 -60.875 -42.562 1 56.75 135 GLU B CA 1
ATOM 2998 C C . GLU B 1 135 ? 13.758 -60.688 -41.031 1 56.75 135 GLU B C 1
ATOM 3000 O O . GLU B 1 135 ? 14.117 -61.594 -40.312 1 56.75 135 GLU B O 1
ATOM 3005 N N . VAL B 1 136 ? 14.078 -59.5 -40.594 1 62.22 136 VAL B N 1
ATOM 3006 C CA . VAL B 1 136 ? 14.031 -59.156 -39.188 1 62.22 136 VAL B CA 1
ATOM 3007 C C . VAL B 1 136 ? 12.656 -59.469 -38.625 1 62.22 136 VAL B C 1
ATOM 3009 O O . VAL B 1 136 ? 11.641 -58.938 -39.062 1 62.22 136 VAL B O 1
ATOM 3012 N N . ASP B 1 137 ? 12.539 -60.656 -37.844 1 72.25 137 ASP B N 1
ATOM 3013 C CA . ASP B 1 137 ? 11.297 -61 -37.156 1 72.25 137 ASP B CA 1
ATOM 3014 C C . ASP B 1 137 ? 10.984 -60 -36.062 1 72.25 137 ASP B C 1
ATOM 3016 O O . ASP B 1 137 ? 11.625 -60.031 -35 1 72.25 137 ASP B O 1
ATOM 3020 N N . ALA B 1 138 ? 10.258 -59.031 -36.344 1 76.06 138 ALA B N 1
ATOM 3021 C CA . ALA B 1 138 ? 9.844 -57.969 -35.438 1 76.06 138 ALA B CA 1
ATOM 3022 C C . ALA B 1 138 ? 9.43 -58.531 -34.094 1 76.06 138 ALA B C 1
ATOM 3024 O O . ALA B 1 138 ? 9.68 -57.906 -33.031 1 76.06 138 ALA B O 1
ATOM 3025 N N . ALA B 1 139 ? 8.859 -59.688 -34.125 1 80.44 139 ALA B N 1
ATOM 3026 C CA . ALA B 1 139 ? 8.422 -60.312 -32.875 1 80.44 139 ALA B CA 1
ATOM 3027 C C . ALA B 1 139 ? 9.617 -60.719 -32.031 1 80.44 139 ALA B C 1
ATOM 3029 O O . ALA B 1 139 ? 9.586 -60.625 -30.797 1 80.44 139 ALA B O 1
ATOM 3030 N N . GLU B 1 140 ? 10.664 -61.25 -32.6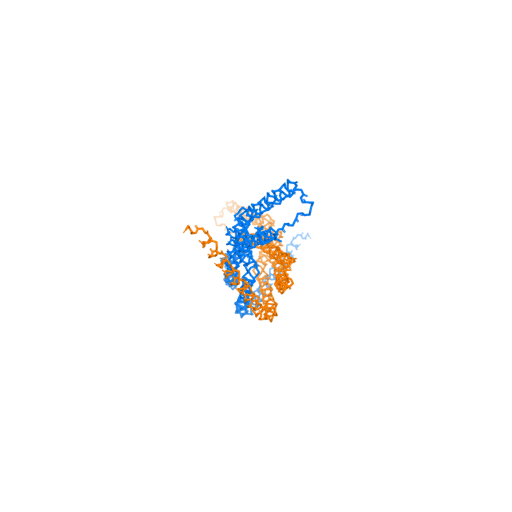56 1 78.19 140 GLU B N 1
ATOM 3031 C CA . GLU B 1 140 ? 11.852 -61.656 -31.906 1 78.19 140 GLU B CA 1
ATOM 3032 C C . GLU B 1 140 ? 12.578 -60.469 -31.297 1 78.19 140 GLU B C 1
ATOM 3034 O O . GLU B 1 140 ? 13.07 -60.531 -30.172 1 78.19 140 GLU B O 1
ATOM 3039 N N . ILE B 1 141 ? 12.617 -59.469 -32.094 1 80.75 141 ILE B N 1
ATOM 3040 C CA . ILE B 1 141 ? 13.25 -58.25 -31.594 1 80.75 141 ILE B CA 1
ATOM 3041 C C . ILE B 1 141 ? 12.477 -57.719 -30.391 1 80.75 141 ILE B C 1
ATOM 3043 O O . ILE B 1 141 ? 13.07 -57.312 -29.391 1 80.75 141 ILE B O 1
ATOM 3047 N N . ALA B 1 142 ? 11.148 -57.719 -30.516 1 82.62 142 ALA B N 1
ATOM 3048 C CA . ALA B 1 142 ? 10.297 -57.219 -29.438 1 82.62 142 ALA B CA 1
ATOM 3049 C C . ALA B 1 142 ? 10.508 -58 -28.156 1 82.62 142 ALA B C 1
ATOM 3051 O O . ALA B 1 142 ? 10.5 -57.438 -27.047 1 82.62 142 ALA B O 1
ATOM 3052 N N . GLU B 1 143 ? 10.703 -59.281 -28.359 1 84.19 143 GLU B N 1
ATOM 3053 C CA . GLU B 1 143 ? 10.914 -60.156 -27.188 1 84.19 143 GLU B CA 1
ATOM 3054 C C . GLU B 1 143 ? 12.281 -59.875 -26.562 1 84.19 143 GLU B C 1
ATOM 3056 O O . GLU B 1 143 ? 12.406 -59.844 -25.328 1 84.19 143 GLU B O 1
ATOM 3061 N N . GLU B 1 144 ? 13.219 -59.625 -27.406 1 84.38 144 GLU B N 1
ATOM 3062 C CA . GLU B 1 144 ? 14.57 -59.406 -26.891 1 84.38 144 GLU B CA 1
ATOM 3063 C C . GLU B 1 144 ? 14.664 -58.031 -26.203 1 84.38 144 GLU B C 1
ATOM 3065 O O . GLU B 1 144 ? 15.453 -57.875 -25.266 1 84.38 144 GLU B O 1
ATOM 3070 N N . MET B 1 145 ? 13.789 -57.188 -26.625 1 89.75 145 MET B N 1
ATOM 3071 C CA . MET B 1 145 ? 13.844 -55.812 -26.125 1 89.75 145 MET B CA 1
ATOM 3072 C C . MET B 1 145 ? 12.844 -55.594 -25 1 89.75 145 MET B C 1
ATOM 3074 O O . MET B 1 145 ? 12.688 -54.469 -24.5 1 89.75 145 MET B O 1
ATOM 3078 N N . SER B 1 146 ? 12.18 -56.656 -24.625 1 88.94 146 SER B N 1
ATOM 3079 C CA . S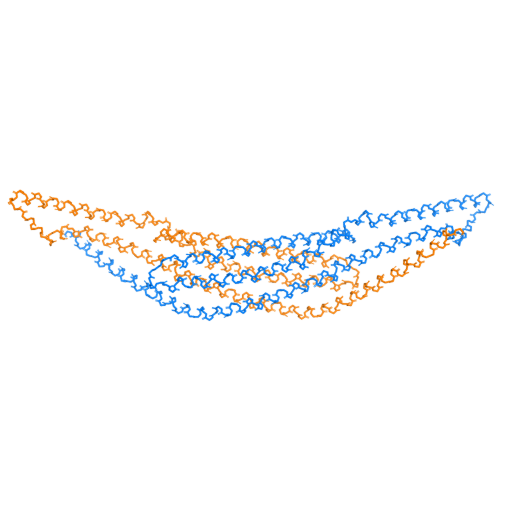ER B 1 146 ? 11.047 -56.562 -23.719 1 88.94 146 SER B CA 1
ATOM 3080 C C . SER B 1 146 ? 11.438 -55.844 -22.422 1 88.94 146 SER B C 1
ATOM 3082 O O . SER B 1 146 ? 10.75 -54.938 -21.969 1 88.94 146 SER B O 1
ATOM 3084 N N . LYS B 1 147 ? 12.547 -56.219 -21.812 1 89.31 147 LYS B N 1
ATOM 3085 C CA . LYS B 1 147 ? 12.977 -55.625 -20.547 1 89.31 147 LYS B CA 1
ATOM 3086 C C . LYS B 1 147 ? 13.289 -54.156 -20.688 1 89.31 147 LYS B C 1
ATOM 3088 O O . LYS B 1 147 ? 12.82 -53.344 -19.891 1 89.31 147 LYS B O 1
ATOM 3093 N N . GLU B 1 148 ? 14.031 -53.781 -21.672 1 90.69 148 GLU B N 1
ATOM 3094 C CA . GLU B 1 148 ? 14.406 -52.406 -21.906 1 90.69 148 GLU B CA 1
ATOM 3095 C C . GLU B 1 148 ? 13.195 -51.562 -22.25 1 90.69 148 GLU B C 1
ATOM 3097 O O . GLU B 1 148 ? 13.109 -50.375 -21.844 1 90.69 148 GLU B O 1
ATOM 3102 N N . ARG B 1 149 ? 12.273 -52.125 -23 1 91.5 149 ARG B N 1
ATOM 3103 C CA . ARG B 1 149 ? 11.047 -51.438 -23.359 1 91.5 149 ARG B CA 1
ATOM 3104 C C . ARG B 1 149 ? 10.211 -51.125 -22.125 1 91.5 149 ARG B C 1
ATOM 3106 O O . ARG B 1 149 ? 9.719 -50.031 -21.953 1 91.5 149 ARG B O 1
ATOM 3113 N N . LYS B 1 150 ? 10.094 -52.125 -21.281 1 93.06 150 LYS B N 1
ATOM 3114 C CA . LYS B 1 150 ? 9.297 -51.969 -20.078 1 93.06 150 LYS B CA 1
ATOM 3115 C C . LYS B 1 150 ? 9.938 -50.938 -19.125 1 93.06 150 LYS B C 1
ATOM 3117 O O . LYS B 1 150 ? 9.234 -50.156 -18.469 1 93.06 150 LYS B O 1
ATOM 3122 N N . MET B 1 151 ? 11.219 -50.969 -19.047 1 92.31 151 MET B N 1
ATOM 3123 C CA . MET B 1 151 ? 11.914 -50 -18.203 1 92.31 151 MET B CA 1
ATOM 3124 C C . MET B 1 151 ? 11.719 -48.562 -18.719 1 92.31 151 MET B C 1
ATOM 3126 O O . MET B 1 151 ? 11.516 -47.656 -17.938 1 92.31 151 MET B O 1
ATOM 3130 N N . PHE B 1 152 ? 11.773 -48.406 -20 1 93.56 152 PHE B N 1
ATOM 3131 C CA . PHE B 1 152 ? 11.539 -47.125 -20.625 1 93.56 152 PHE B CA 1
ATOM 3132 C C . PHE B 1 152 ? 10.125 -46.625 -20.344 1 93.56 152 PHE B C 1
ATOM 3134 O O . PHE B 1 152 ? 9.922 -45.469 -19.984 1 93.56 152 PHE B O 1
ATOM 3141 N N . GLN B 1 153 ? 9.203 -47.531 -20.516 1 93.38 153 GLN B N 1
ATOM 3142 C CA . GLN B 1 153 ? 7.801 -47.188 -20.281 1 93.38 153 GLN B CA 1
ATOM 3143 C C . GLN B 1 153 ? 7.555 -46.812 -18.828 1 93.38 153 GLN B C 1
ATOM 3145 O O . GLN B 1 153 ? 6.785 -45.875 -18.547 1 93.38 153 GLN B O 1
ATOM 3150 N N . LEU B 1 154 ? 8.219 -47.531 -17.984 1 94.5 154 LEU B N 1
ATOM 3151 C CA . LEU B 1 154 ? 8.078 -47.219 -16.562 1 94.5 154 LEU B CA 1
ATOM 3152 C C . LEU B 1 154 ? 8.609 -45.844 -16.234 1 94.5 154 LEU B C 1
ATOM 3154 O O . LEU B 1 154 ? 7.941 -45.062 -15.539 1 94.5 154 LEU B O 1
ATOM 3158 N N . GLN B 1 155 ? 9.734 -45.5 -16.719 1 93.44 155 GLN B N 1
ATOM 3159 C CA . GLN B 1 155 ? 10.312 -44.188 -16.484 1 93.44 155 GLN B CA 1
ATOM 3160 C C . GLN B 1 155 ? 9.461 -43.094 -17.125 1 93.44 155 GLN B C 1
ATOM 3162 O O . GLN B 1 155 ? 9.359 -41.969 -16.594 1 93.44 155 GLN B O 1
ATOM 3167 N N . MET B 1 156 ? 8.898 -43.438 -18.281 1 92.81 156 MET B N 1
ATOM 3168 C CA . MET B 1 156 ? 8.008 -42.5 -18.969 1 92.81 156 MET B CA 1
ATOM 3169 C C . MET B 1 156 ? 6.781 -42.188 -18.109 1 92.81 156 MET B C 1
ATOM 3171 O O . MET B 1 156 ? 6.379 -41.031 -17.984 1 92.81 156 MET B O 1
ATOM 3175 N N . CYS B 1 157 ? 6.234 -43.25 -17.562 1 93.69 157 CYS B N 1
ATOM 3176 C CA . CYS B 1 157 ? 5.078 -43.062 -16.688 1 93.69 157 CYS B CA 1
ATOM 3177 C C . CYS B 1 157 ? 5.434 -42.188 -15.492 1 93.69 157 CYS B C 1
ATOM 3179 O O . CYS B 1 157 ? 4.691 -41.25 -15.156 1 93.69 157 CYS B O 1
ATOM 3181 N N . ASP B 1 158 ? 6.539 -42.438 -14.93 1 92.62 158 ASP B N 1
ATOM 3182 C CA . ASP B 1 158 ? 6.98 -41.625 -13.781 1 92.62 158 ASP B CA 1
ATOM 3183 C C . ASP B 1 158 ? 7.156 -40.156 -14.164 1 92.62 158 ASP B C 1
ATOM 3185 O O . ASP B 1 158 ? 6.758 -39.281 -13.414 1 92.62 158 ASP B O 1
ATOM 3189 N N . TYR B 1 159 ? 7.723 -39.969 -15.281 1 90.56 159 TYR B N 1
ATOM 3190 C CA . TYR B 1 159 ? 7.93 -38.625 -15.781 1 90.56 159 TYR B CA 1
ATOM 3191 C C . TYR B 1 159 ? 6.602 -37.938 -16.031 1 90.56 159 TYR B C 1
ATOM 3193 O O . TYR B 1 159 ? 6.398 -36.781 -15.586 1 90.56 159 TYR B O 1
ATOM 3201 N N . LEU B 1 160 ? 5.719 -38.594 -16.703 1 92 160 LEU B N 1
ATOM 3202 C CA . LEU B 1 160 ? 4.438 -38 -17.078 1 92 160 LEU B CA 1
ATOM 3203 C C . LEU B 1 160 ? 3.588 -37.719 -15.844 1 92 160 LEU B C 1
ATOM 3205 O O . LEU B 1 160 ? 2.83 -36.75 -15.805 1 92 160 LEU B O 1
ATOM 3209 N N . ILE B 1 161 ? 3.709 -38.562 -14.867 1 92.75 161 ILE B N 1
ATOM 3210 C CA . ILE B 1 161 ? 3.002 -38.344 -13.609 1 92.75 161 ILE B CA 1
ATOM 3211 C C . ILE B 1 161 ? 3.504 -37.062 -12.953 1 92.75 161 ILE B C 1
ATOM 3213 O O . ILE B 1 161 ? 2.707 -36.25 -12.5 1 92.75 161 ILE B O 1
ATOM 3217 N N . LYS B 1 162 ? 4.773 -36.938 -12.922 1 89.31 162 LYS B N 1
ATOM 3218 C CA . LYS B 1 162 ? 5.355 -35.75 -12.32 1 89.31 162 LYS B CA 1
ATOM 3219 C C . LYS B 1 162 ? 4.969 -34.5 -13.109 1 89.31 162 LYS B C 1
ATOM 3221 O O . LYS B 1 162 ? 4.711 -33.438 -12.523 1 89.31 162 LYS B O 1
ATOM 3226 N N . VAL B 1 163 ? 4.98 -34.594 -14.398 1 87.75 163 VAL B N 1
ATOM 3227 C CA . VAL B 1 163 ? 4.578 -33.469 -15.25 1 87.75 163 VAL B CA 1
ATOM 3228 C C . VAL B 1 163 ? 3.125 -33.094 -14.961 1 87.75 163 VAL B C 1
ATOM 3230 O O . VAL B 1 163 ? 2.781 -31.922 -14.906 1 87.75 163 VAL B O 1
ATOM 3233 N N . ASN B 1 164 ? 2.324 -34.156 -14.859 1 90.19 164 ASN B N 1
ATOM 3234 C CA . ASN B 1 164 ? 0.918 -33.938 -14.531 1 90.19 164 ASN B CA 1
ATOM 3235 C C . ASN B 1 164 ? 0.751 -33.219 -13.203 1 90.19 164 ASN B C 1
ATOM 3237 O O . ASN B 1 164 ? -0.089 -32.312 -13.078 1 90.19 164 ASN B O 1
ATOM 3241 N N . GLU B 1 165 ? 1.511 -33.562 -12.25 1 90.38 165 GLU B N 1
ATOM 3242 C CA . GLU B 1 165 ? 1.469 -32.938 -10.938 1 90.38 165 GLU B CA 1
ATOM 3243 C C . GLU B 1 165 ? 1.859 -31.469 -11.023 1 90.38 165 GLU B C 1
ATOM 3245 O O . GLU B 1 165 ? 1.207 -30.609 -10.422 1 90.38 165 GLU B O 1
ATOM 3250 N N . ILE B 1 166 ? 2.871 -31.203 -11.727 1 87.81 166 ILE B N 1
ATOM 3251 C CA . ILE B 1 166 ? 3.377 -29.844 -11.859 1 87.81 166 ILE B CA 1
ATOM 3252 C C . ILE B 1 166 ? 2.346 -28.984 -12.586 1 87.81 166 ILE B C 1
ATOM 3254 O O . ILE B 1 166 ? 2.082 -27.844 -12.18 1 87.81 166 ILE B O 1
ATOM 3258 N N . LYS B 1 167 ? 1.785 -29.5 -13.633 1 87.94 167 LYS B N 1
ATOM 3259 C CA . LYS B 1 167 ? 0.766 -28.781 -14.391 1 87.94 167 LYS B CA 1
ATOM 3260 C C . LYS B 1 167 ? -0.44 -28.453 -13.516 1 87.94 167 LYS B C 1
ATOM 3262 O O . LYS B 1 167 ? -1.009 -27.359 -13.625 1 87.94 167 LYS B O 1
ATOM 3267 N N . THR B 1 168 ? -0.815 -29.422 -12.742 1 91.31 168 THR B N 1
ATOM 3268 C CA . THR B 1 168 ? -1.952 -29.234 -11.844 1 91.31 168 THR B CA 1
ATOM 3269 C C . THR B 1 168 ? -1.657 -28.141 -10.82 1 91.31 168 THR B C 1
ATOM 3271 O O . THR B 1 168 ? -2.5 -27.281 -10.562 1 91.31 168 THR B O 1
ATOM 3274 N N . LYS B 1 169 ? -0.517 -28.125 -10.297 1 90.62 169 LYS B N 1
ATOM 3275 C CA . LYS B 1 169 ? -0.134 -27.172 -9.258 1 90.62 169 LYS B CA 1
ATOM 3276 C C . LYS B 1 169 ? 0.008 -25.766 -9.836 1 90.62 169 LYS B C 1
ATOM 3278 O O . LYS B 1 169 ? -0.45 -24.797 -9.234 1 90.62 169 LYS B O 1
ATOM 3283 N N . LYS B 1 170 ? 0.62 -25.688 -10.992 1 89.25 170 LYS B N 1
ATOM 3284 C CA . LYS B 1 170 ? 0.85 -24.375 -11.625 1 89.25 170 LYS B CA 1
ATOM 3285 C C . LYS B 1 170 ? -0.451 -23.797 -12.164 1 89.25 170 LYS B C 1
ATOM 3287 O O . LYS B 1 170 ? -0.585 -22.578 -12.281 1 89.25 170 LYS B O 1
ATOM 3292 N N . GLY B 1 171 ? -1.388 -24.656 -12.469 1 91 171 GLY B N 1
ATOM 3293 C CA . GLY B 1 171 ? -2.637 -24.219 -13.086 1 91 171 GLY B CA 1
ATOM 3294 C C . GLY B 1 171 ? -3.783 -24.125 -12.102 1 91 171 GLY B C 1
ATOM 3295 O O . GLY B 1 171 ? -3.996 -23.078 -11.484 1 91 171 GLY B O 1
ATOM 3296 N N . VAL B 1 172 ? -4.398 -25.328 -11.938 1 93.62 172 VAL B N 1
ATOM 3297 C CA . VAL B 1 172 ? -5.645 -25.391 -11.188 1 93.62 172 VAL B CA 1
ATOM 3298 C C . VAL B 1 172 ? -5.406 -24.953 -9.742 1 93.62 172 VAL B C 1
ATOM 3300 O O . VAL B 1 172 ? -6.152 -24.141 -9.203 1 93.62 172 VAL B O 1
ATOM 3303 N N . GLU B 1 173 ? -4.422 -25.438 -9.07 1 94.31 173 GLU B N 1
ATOM 3304 C CA . GLU B 1 173 ? -4.203 -25.141 -7.656 1 94.31 173 GLU B CA 1
ATOM 3305 C C . GLU B 1 173 ? -3.816 -23.688 -7.441 1 94.31 173 GLU B C 1
ATOM 3307 O O . GLU B 1 173 ? -4.266 -23.047 -6.484 1 94.31 173 GLU B O 1
ATOM 3312 N N . PHE B 1 174 ? -2.977 -23.219 -8.297 1 94.19 174 PHE B N 1
ATOM 3313 C CA . PHE B 1 174 ? -2.584 -21.828 -8.164 1 94.19 174 PHE B CA 1
ATOM 3314 C C . PHE B 1 174 ? -3.773 -20.906 -8.406 1 94.19 174 PHE B C 1
ATOM 3316 O O . PHE B 1 174 ? -3.951 -19.906 -7.695 1 94.19 174 PHE B O 1
ATOM 3323 N N . LEU B 1 175 ? -4.57 -21.188 -9.367 1 95.88 175 LEU B N 1
ATOM 3324 C CA . LEU B 1 175 ? -5.754 -20.391 -9.648 1 95.88 175 LEU B CA 1
ATOM 3325 C C . LEU B 1 175 ? -6.738 -20.453 -8.484 1 95.88 175 LEU B C 1
ATOM 3327 O O . LEU B 1 175 ? -7.434 -19.469 -8.203 1 95.88 175 LEU B O 1
ATOM 3331 N N . GLN B 1 176 ? -6.797 -21.578 -7.859 1 95.94 176 GLN B N 1
ATOM 3332 C CA . GLN B 1 176 ? -7.625 -21.672 -6.664 1 95.94 176 GLN B CA 1
ATOM 3333 C C . GLN B 1 176 ? -7.129 -20.719 -5.574 1 95.94 176 GLN B C 1
ATOM 3335 O O . GLN B 1 176 ? -7.934 -20.125 -4.859 1 95.94 176 GLN B O 1
ATOM 3340 N N . LYS B 1 177 ? -5.855 -20.641 -5.43 1 96.25 177 LYS B N 1
ATOM 3341 C CA . LYS B 1 177 ? -5.281 -19.719 -4.461 1 96.25 177 LYS B CA 1
ATOM 3342 C C . LYS B 1 177 ? -5.574 -18.266 -4.844 1 96.25 177 LYS B C 1
ATOM 3344 O O . LYS B 1 177 ? -5.797 -17.422 -3.973 1 96.25 177 LYS B O 1
ATOM 3349 N N . LEU B 1 178 ? -5.574 -17.969 -6.133 1 96.56 178 LEU B N 1
ATOM 3350 C CA . LEU B 1 178 ? -5.938 -16.641 -6.602 1 96.56 178 LEU B CA 1
ATOM 3351 C C . LEU B 1 178 ? -7.398 -16.328 -6.285 1 96.56 178 LEU B C 1
ATOM 3353 O O . LEU B 1 178 ? -7.738 -15.188 -5.973 1 96.56 178 LEU B O 1
ATOM 3357 N N . VAL B 1 179 ? -8.227 -17.344 -6.391 1 96.94 179 VAL B N 1
ATOM 3358 C CA . VAL B 1 179 ? -9.625 -17.172 -6.016 1 96.94 179 VAL B CA 1
ATOM 3359 C C . VAL B 1 179 ? -9.727 -16.844 -4.531 1 96.94 179 VAL B C 1
ATOM 3361 O O . VAL B 1 179 ? -10.5 -15.961 -4.133 1 96.94 179 VAL B O 1
ATOM 3364 N N . GLU B 1 180 ? -8.984 -17.5 -3.721 1 95.69 180 GLU B N 1
ATOM 3365 C CA . GLU B 1 180 ? -8.945 -17.188 -2.295 1 95.69 180 GLU B CA 1
ATOM 3366 C C . GLU B 1 180 ? -8.461 -15.766 -2.057 1 95.69 180 GLU B C 1
ATOM 3368 O O . GLU B 1 180 ? -8.992 -15.062 -1.189 1 95.69 180 GLU B O 1
ATOM 3373 N N . TYR B 1 181 ? -7.492 -15.414 -2.809 1 95.31 181 TYR B N 1
ATOM 3374 C CA . TYR B 1 181 ? -6.965 -14.055 -2.734 1 95.31 181 TYR B CA 1
ATOM 3375 C C . TYR B 1 181 ? -8.039 -13.031 -3.102 1 95.31 181 TYR B C 1
ATOM 3377 O O . TYR B 1 181 ? -8.141 -11.977 -2.471 1 95.31 181 TYR B O 1
ATOM 3385 N N . TYR B 1 182 ? -8.789 -13.352 -4.094 1 96.81 182 TYR B N 1
ATOM 3386 C CA . TYR B 1 182 ? -9.938 -12.539 -4.461 1 96.81 182 TYR B CA 1
ATOM 3387 C C . TYR B 1 182 ? -10.891 -12.375 -3.283 1 96.81 182 TYR B C 1
ATOM 3389 O O . TYR B 1 182 ? -11.352 -11.266 -3 1 96.81 182 TYR B O 1
ATOM 3397 N N . HIS B 1 183 ? -11.18 -13.398 -2.611 1 96.62 183 HIS B N 1
ATOM 3398 C CA . HIS B 1 183 ? -12.094 -13.32 -1.476 1 96.62 183 HIS B CA 1
ATOM 3399 C C . HIS B 1 183 ? -11.508 -12.469 -0.357 1 96.62 183 HIS B C 1
ATOM 3401 O O . HIS B 1 183 ? -12.242 -11.773 0.355 1 96.62 183 HIS B O 1
ATOM 3407 N N . ALA B 1 184 ? -10.234 -12.555 -0.211 1 96.81 184 ALA B N 1
ATOM 3408 C CA . ALA B 1 184 ? -9.57 -11.695 0.766 1 96.81 184 ALA B CA 1
ATOM 3409 C C . ALA B 1 184 ? -9.758 -10.219 0.419 1 96.81 184 ALA B C 1
ATOM 3411 O O . ALA B 1 184 ? -9.984 -9.391 1.306 1 96.81 184 ALA B O 1
ATOM 3412 N N . TYR B 1 185 ? -9.68 -9.883 -0.872 1 97.12 185 TYR B N 1
ATOM 3413 C CA . TYR B 1 185 ? -9.945 -8.516 -1.312 1 97.12 185 TYR B CA 1
ATOM 3414 C C . TYR B 1 185 ? -11.383 -8.117 -1.004 1 97.12 185 TYR B C 1
ATOM 3416 O O . TYR B 1 185 ? -11.633 -7.012 -0.508 1 97.12 185 TYR B O 1
ATOM 3424 N N . CYS B 1 186 ? -12.281 -9 -1.322 1 96.94 186 CYS B N 1
ATOM 3425 C CA . CYS B 1 186 ? -13.688 -8.703 -1.053 1 96.94 186 CYS B CA 1
ATOM 3426 C C . CYS B 1 186 ? -13.906 -8.406 0.424 1 96.94 186 CYS B C 1
ATOM 3428 O O . CYS B 1 186 ? -14.586 -7.434 0.769 1 96.94 186 CYS B O 1
ATOM 3430 N N . LYS B 1 187 ? -13.328 -9.203 1.243 1 97 187 LYS B N 1
ATOM 3431 C CA . LYS B 1 187 ? -13.453 -8.992 2.682 1 97 187 LYS B CA 1
ATOM 3432 C C . LYS B 1 187 ? -12.828 -7.664 3.102 1 97 187 LYS B C 1
ATOM 3434 O O . LYS B 1 187 ? -13.414 -6.922 3.895 1 97 187 LYS B O 1
ATOM 3439 N N . TYR B 1 188 ? -11.695 -7.363 2.594 1 97.81 188 TYR B N 1
ATOM 3440 C CA . TYR B 1 188 ? -11 -6.117 2.879 1 97.81 188 TYR B CA 1
ATOM 3441 C C . TYR B 1 188 ? -11.859 -4.914 2.506 1 97.81 188 TYR B C 1
ATOM 3443 O O . TYR B 1 188 ? -11.992 -3.969 3.289 1 97.81 188 TYR B O 1
ATOM 3451 N N . PHE B 1 189 ? -12.406 -4.898 1.375 1 97.81 189 PHE B N 1
ATOM 3452 C CA . PHE B 1 189 ? -13.188 -3.762 0.9 1 97.81 189 PHE B CA 1
ATOM 3453 C C . PHE B 1 189 ? -14.516 -3.674 1.638 1 97.81 189 PHE B C 1
ATOM 3455 O O . PHE B 1 189 ? -15.023 -2.578 1.887 1 97.81 189 PHE B O 1
ATOM 3462 N N . GLU B 1 190 ? -15.078 -4.812 1.958 1 97 190 GLU B N 1
ATOM 3463 C CA . GLU B 1 190 ? -16.312 -4.812 2.74 1 97 190 GLU B CA 1
ATOM 3464 C C . GLU B 1 190 ? -16.078 -4.227 4.129 1 97 190 GLU B C 1
ATOM 3466 O O . GLU B 1 190 ? -16.828 -3.342 4.566 1 97 190 GLU B O 1
ATOM 3471 N N . GLU B 1 191 ? -15.07 -4.711 4.801 1 97.38 191 GLU B N 1
ATOM 3472 C CA . GLU B 1 191 ? -14.75 -4.227 6.141 1 97.38 191 GLU B CA 1
ATOM 3473 C C . GLU B 1 191 ? -14.289 -2.773 6.109 1 97.38 191 GLU B C 1
ATOM 3475 O O . GLU B 1 191 ? -14.609 -1.998 7.016 1 97.38 191 GLU B O 1
ATOM 3480 N N . GLY B 1 192 ? -13.438 -2.434 5.066 1 97.31 192 GLY B N 1
ATOM 3481 C CA . GLY B 1 192 ? -13.008 -1.051 4.922 1 97.31 192 GLY B CA 1
ATOM 3482 C C . GLY B 1 192 ? -14.164 -0.085 4.727 1 97.31 192 GLY B C 1
ATOM 3483 O O . GLY B 1 192 ? -14.195 0.987 5.332 1 97.31 192 GLY B O 1
ATOM 3484 N N . MET B 1 193 ? -15.094 -0.484 3.938 1 96.06 193 MET B N 1
ATOM 3485 C CA . MET B 1 193 ? -16.266 0.348 3.703 1 96.06 193 MET B CA 1
ATOM 3486 C C . MET B 1 193 ? -17.031 0.595 5 1 96.06 193 MET B C 1
ATOM 3488 O O . MET B 1 193 ? -17.469 1.716 5.266 1 96.06 193 MET B O 1
ATOM 3492 N N . LYS B 1 194 ? -17.219 -0.405 5.793 1 96.19 194 LYS B N 1
ATOM 3493 C CA . LYS B 1 194 ? -17.891 -0.273 7.082 1 96.19 194 LYS B CA 1
ATOM 3494 C C . LYS B 1 194 ? -17.125 0.673 8.008 1 96.19 194 LYS B C 1
ATOM 3496 O O . LYS B 1 194 ? -17.734 1.527 8.656 1 96.19 194 LYS B O 1
ATOM 3501 N N . THR B 1 195 ? -15.852 0.498 8.039 1 96.06 195 THR B N 1
ATOM 3502 C CA . THR B 1 195 ? -15 1.313 8.898 1 96.06 195 THR B CA 1
ATOM 3503 C C . THR B 1 195 ? -15.125 2.791 8.539 1 96.06 195 THR B C 1
ATOM 3505 O O . THR B 1 195 ? -15.367 3.629 9.406 1 96.06 195 THR B O 1
ATOM 3508 N N . TRP B 1 196 ? -15.023 3.129 7.281 1 96.56 196 TRP B N 1
ATOM 3509 C CA . TRP B 1 196 ? -15.039 4.52 6.832 1 96.56 196 TRP B CA 1
ATOM 3510 C C . TRP B 1 196 ? -16.453 5.094 6.902 1 96.56 196 TRP B C 1
ATOM 3512 O O . TRP B 1 196 ? -16.625 6.285 7.172 1 96.56 196 TRP B O 1
ATOM 3522 N N . ALA B 1 197 ? -17.453 4.234 6.664 1 93.88 197 ALA B N 1
ATOM 3523 C CA . ALA B 1 197 ? -18.828 4.672 6.812 1 93.88 197 ALA B CA 1
ATOM 3524 C C . ALA B 1 197 ? -19.125 5.062 8.258 1 93.88 197 ALA B C 1
ATOM 3526 O O . ALA B 1 197 ? -19.797 6.066 8.516 1 93.88 197 ALA B O 1
ATOM 3527 N N . HIS B 1 198 ? -18.625 4.277 9.141 1 95.06 198 HIS B N 1
ATOM 3528 C CA . HIS B 1 198 ? -18.797 4.586 10.555 1 95.06 198 HIS B CA 1
ATOM 3529 C C . HIS B 1 198 ? -18.109 5.898 10.914 1 95.06 198 HIS B C 1
ATOM 3531 O O . HIS B 1 198 ? -18.641 6.695 11.688 1 95.06 198 HIS B O 1
ATOM 3537 N N . PHE B 1 199 ? -17.016 6.129 10.375 1 96.88 199 PHE B N 1
ATOM 3538 C CA . PHE B 1 199 ? -16.266 7.355 10.625 1 96.88 199 PHE B CA 1
ATOM 3539 C C . PHE B 1 199 ? -16.984 8.562 10.023 1 96.88 199 PHE B C 1
ATOM 3541 O O . PHE B 1 199 ? -16.812 9.688 10.484 1 96.88 199 PHE B O 1
ATOM 3548 N N . GLY B 1 200 ? -17.812 8.352 9 1 94.62 200 GLY B N 1
ATOM 3549 C CA . GLY B 1 200 ? -18.562 9.398 8.336 1 94.62 200 GLY B CA 1
ATOM 3550 C C . GLY B 1 200 ? -19.484 10.156 9.273 1 94.62 200 GLY B C 1
ATOM 3551 O O . GLY B 1 200 ? -19.688 11.367 9.109 1 94.62 200 GLY B O 1
ATOM 3552 N N . SER B 1 201 ? -20.047 9.469 10.242 1 92.06 201 SER B N 1
ATOM 3553 C CA . SER B 1 201 ? -20.906 10.117 11.227 1 92.06 201 SER B CA 1
ATOM 3554 C C . SER B 1 201 ? -20.141 11.18 12.008 1 92.06 201 SER B C 1
ATOM 3556 O O . SER B 1 201 ? -20.656 12.273 12.258 1 92.06 201 SER B O 1
ATOM 3558 N N . TYR B 1 202 ? -18.922 10.844 12.281 1 95.25 202 TYR B N 1
ATOM 3559 C CA . TYR B 1 202 ? -18.078 11.805 12.992 1 95.25 202 TYR B CA 1
ATOM 3560 C C . TYR B 1 202 ? -17.672 12.953 12.078 1 95.25 202 TYR B C 1
ATOM 3562 O O . TYR B 1 202 ? -17.625 14.109 12.508 1 95.25 202 TYR B O 1
ATOM 3570 N N . VAL B 1 203 ? -17.422 12.672 10.844 1 95.44 203 VAL B N 1
ATOM 3571 C CA . VAL B 1 203 ? -16.938 13.672 9.898 1 95.44 203 VAL B CA 1
ATOM 3572 C C . VAL B 1 203 ? -17.984 14.758 9.695 1 95.44 203 VAL B C 1
ATOM 3574 O O . VAL B 1 203 ? -17.656 15.938 9.562 1 95.44 203 VAL B O 1
ATOM 3577 N N . SER B 1 204 ? -19.234 14.383 9.672 1 92.12 204 SER B N 1
ATOM 3578 C CA . SER B 1 204 ? -20.312 15.344 9.531 1 92.12 204 SER B CA 1
ATOM 3579 C C . SER B 1 204 ? -20.344 16.328 10.695 1 92.12 204 SER B C 1
ATOM 3581 O O . SER B 1 204 ? -20.453 17.547 10.492 1 92.12 204 SER B O 1
ATOM 3583 N N . GLU B 1 205 ? -20.156 15.836 11.867 1 94.06 205 GLU B N 1
ATOM 3584 C CA . GLU B 1 205 ? -20.094 16.672 13.062 1 94.06 205 GLU B CA 1
ATOM 3585 C C . GLU B 1 205 ? -18.828 17.531 13.062 1 94.06 205 GLU B C 1
ATOM 3587 O O . GLU B 1 205 ? -18.859 18.703 13.453 1 94.06 205 GLU B O 1
ATOM 3592 N N . LEU B 1 206 ? -17.797 16.953 12.648 1 95 206 LEU B N 1
ATOM 3593 C CA . LEU B 1 206 ? -16.5 17.625 12.633 1 95 206 LEU B CA 1
ATOM 3594 C C . LEU B 1 206 ? -16.531 18.828 11.688 1 95 206 LEU B C 1
ATOM 3596 O O . LEU B 1 206 ? -15.984 19.875 12.008 1 95 206 LEU B O 1
ATOM 3600 N N . SER B 1 207 ? -17.172 18.672 10.531 1 93.31 207 SER B N 1
ATOM 3601 C CA . SER B 1 207 ? -17.234 19.75 9.547 1 93.31 207 SER B CA 1
ATOM 3602 C C . SER B 1 207 ? -17.922 20.984 10.125 1 93.31 207 SER B C 1
ATOM 3604 O O . SER B 1 207 ? -17.5 22.125 9.867 1 93.31 207 SER B O 1
ATOM 3606 N N . GLU B 1 208 ? -18.875 20.75 10.938 1 93.19 208 GLU B N 1
ATOM 3607 C CA . GLU B 1 208 ? -19.562 21.859 11.594 1 93.19 208 GLU B CA 1
ATOM 3608 C C . GLU B 1 208 ? -18.672 22.516 12.648 1 93.19 208 GLU B C 1
ATOM 3610 O O . GLU B 1 208 ? -18.609 23.75 12.742 1 93.19 208 GLU B O 1
ATOM 3615 N N . LYS B 1 209 ? -18.031 21.719 13.383 1 92.12 209 LYS B N 1
ATOM 3616 C CA . LYS B 1 209 ? -17.125 22.219 14.406 1 92.12 209 LYS B CA 1
ATOM 3617 C C . LYS B 1 209 ? -15.992 23.016 13.789 1 92.12 209 LYS B C 1
ATOM 3619 O O . LYS B 1 209 ? -15.594 24.062 14.32 1 92.12 209 LYS B O 1
ATOM 3624 N N . LEU B 1 210 ? -15.477 22.578 12.703 1 94.56 210 LEU B N 1
ATOM 3625 C CA . LEU B 1 210 ? -14.383 23.266 12.023 1 94.56 210 LEU B CA 1
ATOM 3626 C C . LEU B 1 210 ? -14.836 24.625 11.508 1 94.56 210 LEU B C 1
ATOM 3628 O O . LEU B 1 210 ? -14.078 25.594 11.555 1 94.56 210 LEU B O 1
ATOM 3632 N N . ARG B 1 211 ? -16.016 24.688 11.055 1 93.69 211 ARG B N 1
ATOM 3633 C CA . ARG B 1 211 ? -16.578 25.969 10.602 1 93.69 211 ARG B CA 1
ATOM 3634 C C . ARG B 1 211 ? -16.656 26.969 11.75 1 93.69 211 ARG B C 1
ATOM 3636 O O . ARG B 1 211 ? -16.312 28.141 11.586 1 93.69 211 ARG B O 1
ATOM 3643 N N . ASP B 1 212 ? -17.062 26.484 12.891 1 93.06 212 ASP B N 1
ATOM 3644 C CA . ASP B 1 212 ? -17.172 27.328 14.07 1 93.06 212 ASP B CA 1
ATOM 3645 C C . ASP B 1 212 ? -15.805 27.844 14.5 1 93.06 212 ASP B C 1
ATOM 3647 O O . ASP B 1 212 ? -15.648 29.031 14.812 1 93.06 212 ASP B O 1
ATOM 3651 N N . VAL B 1 213 ? -14.891 26.953 14.523 1 92.19 213 VAL B N 1
ATOM 3652 C CA . VAL B 1 213 ? -13.547 27.328 14.938 1 92.19 213 VAL B CA 1
ATOM 3653 C C . VAL B 1 213 ? -12.953 28.312 13.938 1 92.19 213 VAL B C 1
ATOM 3655 O O . VAL B 1 213 ? -12.305 29.281 14.32 1 92.19 213 VAL B O 1
ATOM 3658 N N . ARG B 1 214 ? -13.172 28.078 12.664 1 93.44 214 ARG B N 1
ATOM 3659 C CA . ARG B 1 214 ? -12.688 28.984 11.625 1 93.44 214 ARG B CA 1
ATOM 3660 C C . ARG B 1 214 ? -13.281 30.375 11.797 1 93.44 214 ARG B C 1
ATOM 3662 O O . ARG B 1 214 ? -12.578 31.375 11.664 1 93.44 214 ARG B O 1
ATOM 3669 N N . HIS B 1 215 ? -14.539 30.406 12.109 1 94.25 215 HIS B N 1
ATOM 3670 C CA . HIS B 1 215 ? -15.211 31.688 12.32 1 94.25 215 HIS B CA 1
ATOM 3671 C C . HIS B 1 215 ? -14.602 32.438 13.492 1 94.25 215 HIS B C 1
ATOM 3673 O O . HIS B 1 215 ? -14.367 33.656 13.398 1 94.25 215 HIS B O 1
ATOM 3679 N N . ARG B 1 216 ? -14.391 31.75 14.523 1 92.94 216 ARG B N 1
ATOM 3680 C CA . ARG B 1 216 ? -13.781 32.375 15.703 1 92.94 216 ARG B CA 1
ATOM 3681 C C . ARG B 1 216 ? -12.383 32.906 15.383 1 92.94 216 ARG B C 1
ATOM 3683 O O . ARG B 1 216 ? -12.023 34 15.805 1 92.94 216 ARG B O 1
ATOM 3690 N N . GLN B 1 217 ? -11.641 32.125 14.719 1 91.88 217 GLN B N 1
ATOM 3691 C CA . GLN B 1 217 ? -10.281 32.531 14.367 1 91.88 217 GLN B CA 1
ATOM 3692 C C . GLN B 1 217 ? -10.273 33.719 13.414 1 91.88 217 GLN B C 1
ATOM 3694 O O . GLN B 1 217 ? -9.422 34.594 13.523 1 91.88 217 GLN B O 1
ATOM 3699 N N . GLU B 1 218 ? -11.203 33.719 12.5 1 95.25 218 GLU B N 1
ATOM 3700 C CA . GLU B 1 218 ? -11.336 34.844 11.578 1 95.25 218 GLU B CA 1
ATOM 3701 C C . GLU B 1 218 ? -11.75 36.125 12.305 1 95.25 218 GLU B C 1
ATOM 3703 O O . GLU B 1 218 ? -11.289 37.188 11.961 1 95.25 218 GLU B O 1
ATOM 3708 N N . GLU B 1 219 ? -12.594 35.969 13.266 1 95.69 219 GLU B N 1
ATOM 3709 C CA . GLU B 1 219 ? -12.984 37.125 14.07 1 95.69 219 GLU B CA 1
ATOM 3710 C C . GLU B 1 219 ? -11.797 37.656 14.852 1 95.69 219 GLU B C 1
ATOM 3712 O O . GLU B 1 219 ? -11.625 38.875 14.938 1 95.69 219 GLU B O 1
ATOM 3717 N N . GLU B 1 220 ? -11.109 36.719 15.406 1 93.62 220 GLU B N 1
ATOM 3718 C CA . GLU B 1 220 ? -9.906 37.125 16.109 1 93.62 220 GLU B CA 1
ATOM 3719 C C . GLU B 1 220 ? -8.938 37.844 15.188 1 93.62 220 GLU B C 1
ATOM 3721 O O . GLU B 1 220 ? -8.352 38.875 15.57 1 93.62 220 GLU B O 1
ATOM 3726 N N . ARG B 1 221 ? -8.742 37.438 14.023 1 95.38 221 ARG B N 1
ATOM 3727 C CA . ARG B 1 221 ? -7.871 38.062 13.031 1 95.38 221 ARG B CA 1
ATOM 3728 C C . ARG B 1 221 ? -8.383 39.438 12.648 1 95.38 221 ARG B C 1
ATOM 3730 O O . ARG B 1 221 ? -7.602 40.375 12.539 1 95.38 221 ARG B O 1
ATOM 3737 N N . ARG B 1 222 ? -9.633 39.562 12.516 1 96.44 222 ARG B N 1
ATOM 3738 C CA . ARG B 1 222 ? -10.234 40.844 12.172 1 96.44 222 ARG B CA 1
ATOM 3739 C C . ARG B 1 222 ? -10 41.875 13.273 1 96.44 222 ARG B C 1
ATOM 3741 O O . ARG B 1 222 ? -9.703 43.031 12.984 1 96.44 222 ARG B O 1
ATOM 3748 N N . HIS B 1 223 ? -10.117 41.406 14.492 1 96.38 223 HIS B N 1
ATOM 3749 C CA . HIS B 1 223 ? -9.891 42.281 15.625 1 96.38 223 HIS B CA 1
ATOM 3750 C C . HIS B 1 223 ? -8.445 42.75 15.68 1 96.38 223 HIS B C 1
ATOM 3752 O O . HIS B 1 223 ? -8.172 43.938 15.953 1 96.38 223 HIS B O 1
ATOM 3758 N N . LEU B 1 224 ? -7.605 41.844 15.383 1 95.94 224 LEU B N 1
ATOM 3759 C CA . LEU B 1 224 ? -6.184 42.156 15.406 1 95.94 224 LEU B CA 1
ATOM 3760 C C . LEU B 1 224 ? -5.832 43.125 14.281 1 95.94 224 LEU B C 1
ATOM 3762 O O . LEU B 1 224 ? -5.066 44.094 14.484 1 95.94 224 LEU B O 1
ATOM 3766 N N . LEU B 1 225 ? -6.371 42.938 13.141 1 96.44 225 LEU B N 1
ATOM 3767 C CA . LEU B 1 225 ? -6.117 43.812 11.992 1 96.44 225 LEU B CA 1
ATOM 3768 C C . LEU B 1 225 ? -6.676 45.219 12.234 1 96.44 225 LEU B C 1
ATOM 3770 O O . LEU B 1 225 ? -6.051 46.219 11.867 1 96.44 225 LEU B O 1
ATOM 3774 N N . ALA B 1 226 ? -7.844 45.25 12.883 1 96.44 226 ALA B N 1
ATOM 3775 C CA . ALA B 1 226 ? -8.445 46.531 13.227 1 96.44 226 ALA B CA 1
ATOM 3776 C C . ALA B 1 226 ? -7.586 47.312 14.242 1 96.44 226 ALA B C 1
ATOM 3778 O O . ALA B 1 226 ? -7.391 48.5 14.117 1 96.44 226 ALA B O 1
ATOM 3779 N N . THR B 1 227 ? -7.137 46.562 15.203 1 96.5 227 THR B N 1
ATOM 3780 C CA . THR B 1 227 ? -6.273 47.125 16.234 1 96.5 227 THR B CA 1
ATOM 3781 C C . THR B 1 227 ? -4.973 47.625 15.617 1 96.5 227 THR B C 1
ATOM 3783 O O . THR B 1 227 ? -4.496 48.719 15.961 1 96.5 227 THR B O 1
ATOM 3786 N N . ARG B 1 228 ? -4.418 46.812 14.734 1 96 228 ARG B N 1
ATOM 3787 C CA . ARG B 1 228 ? -3.189 47.219 14.047 1 96 228 ARG B CA 1
ATOM 3788 C C . ARG B 1 228 ? -3.379 48.5 13.273 1 96 228 ARG B C 1
ATOM 3790 O O . ARG B 1 228 ? -2.506 49.375 13.281 1 96 228 ARG B O 1
ATOM 3797 N N . LYS B 1 229 ? -4.445 48.625 12.578 1 95.88 229 LYS B N 1
ATOM 3798 C CA . LYS B 1 229 ? -4.746 49.812 11.781 1 95.88 229 LYS B CA 1
ATOM 3799 C C . LYS B 1 229 ? -4.867 51.062 12.664 1 95.88 229 LYS B C 1
ATOM 3801 O O . LYS B 1 229 ? -4.359 52.125 12.312 1 95.88 229 LYS B O 1
ATOM 3806 N N . ILE B 1 230 ? -5.488 50.969 13.836 1 94.81 230 ILE B N 1
ATOM 3807 C CA . ILE B 1 230 ? -5.676 52.062 14.766 1 94.81 230 ILE B CA 1
ATOM 3808 C C . ILE B 1 230 ? -4.32 52.531 15.273 1 94.81 230 ILE B C 1
ATOM 3810 O O . ILE B 1 230 ? -4.055 53.75 15.312 1 94.81 230 ILE B O 1
ATOM 3814 N N . ILE B 1 231 ? -3.523 51.562 15.57 1 94.19 231 ILE B N 1
ATOM 3815 C CA . ILE B 1 231 ? -2.207 51.906 16.109 1 94.19 231 ILE B CA 1
ATOM 3816 C C . ILE B 1 231 ? -1.353 52.531 15.016 1 94.19 231 ILE B C 1
ATOM 3818 O O . ILE B 1 231 ? -0.653 53.531 15.273 1 94.19 231 ILE B O 1
ATOM 3822 N N . SER B 1 232 ? -1.362 52 13.844 1 93.38 232 SER B N 1
ATOM 3823 C CA . SER B 1 232 ? -0.596 52.5 12.719 1 93.38 232 SER B CA 1
ATOM 3824 C C . SER B 1 232 ? -1 53.938 12.391 1 93.38 232 SER B C 1
ATOM 3826 O O . SER B 1 232 ? -0.148 54.781 12.078 1 93.38 232 SER B O 1
ATOM 3828 N N . ASN B 1 233 ? -2.27 54.281 12.484 1 92.44 233 ASN B N 1
ATOM 3829 C CA . ASN B 1 233 ? -2.766 55.656 12.227 1 92.44 233 ASN B CA 1
ATOM 3830 C C . ASN B 1 233 ? -2.312 56.625 13.305 1 92.44 233 ASN B C 1
ATOM 3832 O O . ASN B 1 233 ? -1.99 57.781 13.008 1 92.44 233 ASN B O 1
ATOM 3836 N N . SER B 1 234 ? -2.33 56.125 14.492 1 89.56 234 SER B N 1
ATOM 3837 C CA . SER B 1 234 ? -1.909 56.938 15.617 1 89.56 234 SER B CA 1
ATOM 3838 C C . SER B 1 234 ? -0.417 57.25 15.547 1 89.56 234 SER B C 1
ATOM 3840 O O . SER B 1 234 ? 0.018 58.344 15.938 1 89.56 234 SER B O 1
ATOM 3842 N N . LEU B 1 235 ? 0.314 56.25 15.102 1 88.75 235 LEU B N 1
ATOM 3843 C CA . LEU B 1 235 ? 1.756 56.438 14.977 1 88.75 235 LEU B CA 1
ATOM 3844 C C . LEU B 1 235 ? 2.088 57.375 13.836 1 88.75 235 LEU B C 1
ATOM 3846 O O . LEU B 1 235 ? 3.012 58.188 13.953 1 88.75 235 LEU B O 1
ATOM 3850 N N . SER B 1 236 ? 1.439 57.344 12.734 1 85.5 236 SER B N 1
ATOM 3851 C CA . SER B 1 236 ? 1.666 58.188 11.586 1 85.5 236 SER B CA 1
ATOM 3852 C C . SER B 1 236 ? 1.303 59.656 11.906 1 85.5 236 SER B C 1
ATOM 3854 O O . SER B 1 236 ? 1.914 60.594 11.383 1 85.5 236 SER B O 1
ATOM 3856 N N . ALA B 1 237 ? 0.354 59.906 12.852 1 86.44 237 ALA B N 1
ATOM 3857 C CA . ALA B 1 237 ? -0.073 61.25 13.234 1 86.44 237 ALA B CA 1
ATOM 3858 C C . ALA B 1 237 ? 0.956 61.906 14.148 1 86.44 237 ALA B C 1
ATOM 3860 O O . ALA B 1 237 ? 1.075 63.156 14.164 1 86.44 237 ALA B O 1
ATOM 3861 N N . GLU B 1 238 ? 1.588 61.125 14.812 1 76.31 238 GLU B N 1
ATOM 3862 C CA . GLU B 1 238 ? 2.604 61.656 15.711 1 76.31 238 GLU B CA 1
ATOM 3863 C C . GLU B 1 238 ? 3.865 62.031 14.945 1 76.31 238 GLU B C 1
ATOM 3865 O O . GLU B 1 238 ? 4.605 62.938 15.375 1 76.31 238 GLU B O 1
ATOM 3870 N N . VAL B 1 239 ? 4.195 61.406 13.789 1 65.75 239 VAL B N 1
ATOM 3871 C CA . VAL B 1 239 ? 5.406 61.688 13.031 1 65.75 239 VAL B CA 1
ATOM 3872 C C . VAL B 1 239 ? 5.172 62.875 12.109 1 65.75 239 VAL B C 1
ATOM 3874 O O . VAL B 1 239 ? 6.125 63.438 11.562 1 65.75 239 VAL B O 1
ATOM 3877 N N . LYS B 1 240 ? 3.982 63.344 11.75 1 57.09 240 LYS B N 1
ATOM 3878 C CA . LYS B 1 240 ? 3.787 64.562 10.93 1 57.09 240 LYS B CA 1
ATOM 3879 C C . LYS B 1 240 ? 4.176 65.812 11.695 1 57.09 240 LYS B C 1
ATOM 3881 O O . LYS B 1 240 ? 3.697 66.062 12.805 1 57.09 240 LYS B O 1
ATOM 3886 N N . PRO B 1 241 ? 5.32 66.562 11.195 1 50.62 241 PRO B N 1
ATOM 3887 C CA . PRO B 1 241 ? 5.668 67.938 11.68 1 50.62 241 PRO B CA 1
ATOM 3888 C C . PRO B 1 241 ? 4.523 68.938 11.523 1 50.62 241 PRO B C 1
ATOM 3890 O O . PRO B 1 241 ? 3.676 68.75 10.641 1 50.62 241 PRO B O 1
#

Secondary structure (DSSP, 8-state):
-HHHHHHHHHHHHHHHHHHHHHHHHHHHHHHHHHHHHHHHHHS---GGGHHHHHHHHHHHHHHHHHHHHHHHHHHHHIIIIIHHHHHHHHTTTTTIIIIIHHHHHHHHHHHHHHHHHHHHHHHHHHHHTT-SS----HHHHHHHTHHHHHHHHHHHHHHHHHHHHHHHIIIIIHHHHHHHHHHHHHHHHHHHHHHHHHHHHHHHHHHHHHHHHHHHHHHHHHHHHHHHHHHHHHHHHHH--/-HHHHHHHHHHHHHHHHHHHHHHHHHHHHHHHHHHHHHHHHHS---GGGHHHHHHHHHHHHHHHHHHHHHHHHHHHHIIIIIHHHHHHHHTTTTTIIIIIHHHHHHHHHHHHHHHHHHHHHHHHHHHHTT-SS----HHHHHHHTHHHHHHHHHHHHHHHHHHHHHHHIIIIIHHHHHHHHHHHHHHHHHHHHHHHHHHHHHHHHHHHHHHHHHHHHHHHHHHHHHHHHHHHHHHHHHH--